Protein AF-0000000065777940 (afdb_homodimer)

Organism: Hahella chejuensis (strain KCTC 2396) (NCBI:txid349521)

pLDDT: mean 93.87, std 6.89, range [28.11, 98.94]

Foldseek 3Di:
DPQFAKFKFWDDEPVQFWIKIWIWGDPDLAIDTQWIDTDGDDPVLSVLLQCLLVDPDDDPVSQVVSLLVNQVRVLVRVVVGCVVSVHDLVSHAEYQYAAQWSDFALPDPDGDTDGRYDQQVSCVSSVHKYWYQFQVQLSVLVFRSDDLLLLVVCSRPCVVFVFAKEWEAAQWIKMWTHHPVVNDIAIATLGGGQNLQQQLCCVPVVDRHCQLCPLLVPAAADVQLLVLLCPPVQNVDDPHYYDDCVQDHPVNSVVSCVVDPHDDSSNSSNNVLLNNLVSVLVNDDLPRHAEYEYAYPNLRNNSSQVSNCVSRDNHHYHHCVVSVDHRHCSNRVLSSVLVVCLVVQHFRHDCSHGVRPDTGNGTDIRHD/DPQFAKFKFWDDEPLQFWIKMWIWGDPDLAIDTQWIDTDGDDPVLSVLLQCLLVDPDDDPVSQVVSLLVNQVSVLVRVVVGCVVSVHDLVSHAEYQYAAQWSDFALPDPDGDTDHRYDQQVSCVSSVHKYWYQFQVQLSVLVFRSDDLLLLVVCSRPCVVFVFAKEWEAAQWIKMWTHHPVVNDIAIATLGGGQNLQQQLCCVPPVDRHCQLCVLLVVAAADVQLLVLLCPPVQNVDDPHYYDDCVQDHDVNSVVSCVVDPHDDSSNSSNNVLLSNLVSVLVNDDLPRHAEYEYAYPNLRNNSSQVSNCVSRDNHHYHHCVVSVDHRHCSNRVLSSVLVVCLVVQHFRHDCSHGVRPDTGNGTDIRHD

Secondary structure (DSSP, 8-state):
-----EEEEEE--TT--EEEEEEEE-SSSSPEEEEEEEEEPPHHHHHHHHHHHH-SSB-HHHHHHHHHHHHHHHHHHHHHHHHHHT--GGGEEEEEE--EEEEEETTSSS-EEEEE--HHHHHHHH-S-EEE-HHHHHHHTTS-----HHHHHHHHHTTT-SEEEEEEESSEEEEEEEETTTTEEEEEEEEESSHHHHHHHHHHHS-SS-GGGHHHHTS---HHHHHHHTT-GGGGPPSS----TTTSSHHHHHHHHTTS----HHHHHHHHHHHHHHHHHHHS--SS--EEEEESGGGG-HHHHHHHHHHSTTSEEEEGGGGTS-TTSHHHHHHHHHHHHHHTT-----HHHH--SS----SEEE--/-----EEEEEE--TT--EEEEEEEE-SSSSPEEEEEEEEEPPHHHHHHHHHHHH-SSB-HHHHHHHHHHHHHHHHHHHHHHHHHHT--GGGEEEEEE--EEEEEETTSSS-EEEEE--HHHHHHHH-S-EEE-HHHHHHHTTS-----HHHHHHHHHTTT-SEEEEEEESSEEEEEEEETTTTEEEEEEEEESSHHHHHHHHHHHS-SS-GGGHHHHTS---HHHHHHHTT-GGGGPPSS----TTTSSHHHHHHHHTTS----HHHHHHHHHHHHHHHHHHHS--SS--EEEEESGGGG-HHHHHHHHHHSTTSEEEEGGGGTS-TTSHHHHHHHHHHHHHHTT-----HHHH--SS----SEEE--

Sequence (736 aa):
MKDREIFAGLMSGTSLDGVDTALASFQGELPETIATSFTPFPSDLKYKLHHLAVADSWRPDELFAAESQLTLLYAEAINDLLQSADIDRSRIHAIGCHGQTIRHRPAINWPYTCQLGNPSLLAEKTGITVIADFRRRDIAAGGEGAPLAPAFHMHVLQHRFPNCAVVNIGGIANITQWSEKANAVVGFDCGPGNILMDAWCSQAFQQNCDHGGQIARTGSINHALLQEMKKEPFFSLSAPKSTGRELFNHDWLQANLQKTASVDDRDILATLTELTAQTICEALNTNTLTHLFVCGGGAHNLFLMERLSRHLPGILVKGTDSAGIDPDFMEAMAFAWLAMRTLARLPGNIPAVTRAQGERILGAIYPAMKDREIFAGLMSGTSLDGVDTALASFQGELPETIATSFTPFPSDLKYKLHHLAVADSWRPDELFAAESQLTLLYAEAINDLLQSADIDRSRIHAIGCHGQTIRHRPAINWPYTCQLGNPSLLAEKTGITVIADFRRRDIAAGGEGAPLAPAFHMHVLQHRFPNCAVVNIGGIANITQWSEKANAVVGFDCGPGNILMDAWCSQAFQQNCDHGGQIARTGSINHALLQEMKKEPFFSLSAPKSTGRELFNHDWLQANLQKTASVDDRDILATLTELTAQTICEALNTNTLTHLFVCGGGAHNLFLMERLSRHLPGILVKGTDSAGIDPDFMEAMAFAWLAMRTLARLPGNIPAVTRAQGERILGAIYPA

Radius of gyration: 29.29 Å; Cα contacts (8 Å, |Δi|>4): 1637; chains: 2; bounding box: 62×90×56 Å

Structure (mmCIF, N/CA/C/O backbone):
data_AF-0000000065777940-model_v1
#
loop_
_entity.id
_entity.type
_entity.pdbx_description
1 polymer 'Anhydro-N-acetylmuramic acid kinase'
#
loop_
_atom_site.group_PDB
_atom_site.id
_atom_site.type_symbol
_atom_site.label_atom_id
_atom_site.label_alt_id
_atom_site.label_comp_id
_atom_site.label_asym_id
_atom_site.label_entity_id
_atom_site.label_seq_id
_atom_site.pdbx_PDB_ins_code
_atom_site.Cartn_x
_atom_site.Cartn_y
_atom_site.Cartn_z
_atom_site.occupancy
_atom_site.B_iso_or_equiv
_atom_site.auth_seq_id
_atom_site.auth_comp_id
_atom_site.auth_asym_id
_atom_site.auth_atom_id
_atom_site.pdbx_PDB_model_num
ATOM 1 N N . MET A 1 1 ? -30.703 6.91 21.891 1 28.11 1 MET A N 1
ATOM 2 C CA . MET A 1 1 ? -29.656 7.734 21.297 1 28.11 1 MET A CA 1
ATOM 3 C C . MET A 1 1 ? -28.984 7.008 20.141 1 28.11 1 MET A C 1
ATOM 5 O O . MET A 1 1 ? -28.531 5.871 20.297 1 28.11 1 MET A O 1
ATOM 9 N N . LYS A 1 2 ? -29.297 7.191 19 1 46.53 2 LYS A N 1
ATOM 10 C CA . LYS A 1 2 ? -28.828 6.539 17.781 1 46.53 2 LYS A CA 1
ATOM 11 C C . LYS A 1 2 ? -27.312 6.336 17.812 1 46.53 2 LYS A C 1
ATOM 13 O O . LYS A 1 2 ? -26.578 7.234 18.203 1 46.53 2 LYS A O 1
ATOM 18 N N . ASP A 1 3 ? -26.688 5.086 17.938 1 66.94 3 ASP A N 1
ATOM 19 C CA . ASP A 1 3 ? -25.328 4.586 18.156 1 66.94 3 ASP A CA 1
ATOM 20 C C . ASP A 1 3 ? -24.312 5.363 17.328 1 66.94 3 ASP A C 1
ATOM 22 O O . ASP A 1 3 ? -24.469 5.512 16.109 1 66.94 3 ASP A O 1
A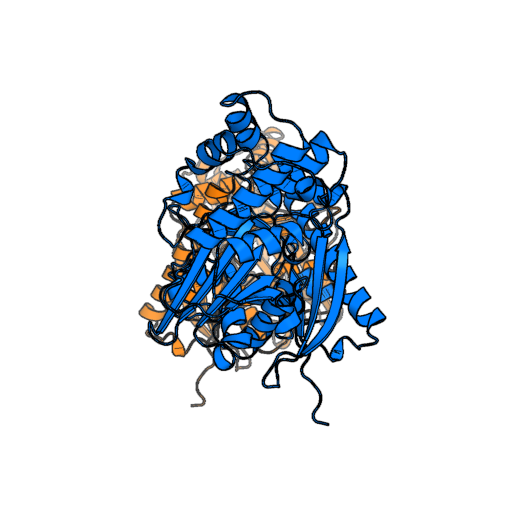TOM 26 N N . ARG A 1 4 ? -23.422 6.305 17.844 1 79.69 4 ARG A N 1
ATOM 27 C CA . ARG A 1 4 ? -22.406 7.207 17.312 1 79.69 4 ARG A CA 1
ATOM 28 C C . ARG A 1 4 ? -21.375 6.441 16.484 1 79.69 4 ARG A C 1
ATOM 30 O O . ARG A 1 4 ? -20.891 5.398 16.906 1 79.69 4 ARG A O 1
ATOM 37 N N . GLU A 1 5 ? -21.344 6.949 15.203 1 92.62 5 GLU A N 1
ATOM 38 C CA . GLU A 1 5 ? -20.25 6.418 14.398 1 92.62 5 GLU A CA 1
ATOM 39 C C . GLU A 1 5 ? -18.922 7.062 14.781 1 92.62 5 GLU A C 1
ATOM 41 O O . GLU A 1 5 ? -18.766 8.281 14.68 1 92.62 5 GLU A O 1
ATOM 46 N N . ILE A 1 6 ? -18 6.305 15.336 1 97.88 6 ILE A N 1
ATOM 47 C CA . ILE A 1 6 ? -16.703 6.828 15.789 1 97.88 6 ILE A CA 1
ATOM 48 C C . ILE A 1 6 ? -15.609 6.395 14.828 1 97.88 6 ILE A C 1
ATOM 50 O O . ILE A 1 6 ? -15.578 5.246 14.383 1 97.88 6 ILE A O 1
ATOM 54 N N . PHE A 1 7 ? -14.781 7.348 14.484 1 98.5 7 PHE A N 1
ATOM 55 C CA . PHE A 1 7 ? -13.594 7.105 13.664 1 98.5 7 PHE A CA 1
ATOM 56 C C . PHE A 1 7 ? -12.328 7.492 14.414 1 98.5 7 PHE A C 1
ATOM 58 O O . PHE A 1 7 ? -12.344 8.414 15.234 1 98.5 7 PHE A O 1
ATOM 65 N N . ALA A 1 8 ? -11.297 6.793 14.172 1 98.75 8 ALA A N 1
ATOM 66 C CA . ALA A 1 8 ? -9.992 7.137 14.719 1 98.75 8 ALA A CA 1
ATOM 67 C C . ALA A 1 8 ? -9.078 7.715 13.641 1 98.75 8 ALA A C 1
ATOM 69 O O . ALA A 1 8 ? -9.188 7.352 12.469 1 98.75 8 ALA A O 1
ATOM 70 N N . GLY A 1 9 ? -8.234 8.633 14.023 1 98.44 9 GLY A N 1
ATOM 71 C CA . GLY A 1 9 ? -7.227 9.195 13.141 1 98.44 9 GLY A CA 1
ATOM 72 C C . GLY A 1 9 ? -5.824 9.125 13.719 1 98.44 9 GLY A C 1
ATOM 73 O O . GLY A 1 9 ? -5.629 9.297 14.922 1 98.44 9 GLY A O 1
ATOM 74 N N . LEU A 1 10 ? -4.875 8.766 12.867 1 97.62 10 LEU A N 1
ATOM 75 C CA . LEU A 1 10 ? -3.459 8.703 13.203 1 97.62 10 LEU A CA 1
ATOM 76 C C . LEU A 1 10 ? -2.641 9.617 12.297 1 97.62 10 LEU A C 1
ATOM 78 O O . LEU A 1 10 ? -2.744 9.539 11.07 1 97.62 10 LEU A O 1
ATOM 82 N N . MET A 1 11 ? -1.792 10.43 12.945 1 93.56 11 MET A N 1
ATOM 83 C CA . MET A 1 11 ? -0.94 11.328 12.172 1 93.56 11 MET A CA 1
ATOM 84 C C . MET A 1 11 ? 0.443 11.453 12.805 1 93.56 11 MET A C 1
ATOM 86 O O . MET A 1 11 ? 0.561 11.656 14.016 1 93.56 11 MET A O 1
ATOM 90 N N . SER A 1 12 ? 1.396 11.156 12.047 1 89.88 12 SER A N 1
ATOM 91 C CA . SER A 1 12 ? 2.773 11.469 12.414 1 89.88 12 SER A CA 1
ATOM 92 C C . SER A 1 12 ? 3.436 12.367 11.375 1 89.88 12 SER A C 1
ATOM 94 O O . SER A 1 12 ? 3.572 11.977 10.211 1 89.88 12 SER A O 1
ATOM 96 N N . GLY A 1 13 ? 3.811 13.531 11.734 1 78.56 13 GLY A N 1
ATOM 97 C CA . GLY A 1 13 ? 4.277 14.547 10.805 1 78.56 13 GLY A CA 1
ATOM 98 C C . GLY A 1 13 ? 5.781 14.516 10.594 1 78.56 13 GLY A C 1
ATOM 99 O O . GLY A 1 13 ? 6.461 13.602 11.062 1 78.56 13 GLY A O 1
ATOM 100 N N . THR A 1 14 ? 6.234 15.508 9.891 1 68 14 THR A N 1
ATOM 101 C CA . THR A 1 14 ? 7.625 15.602 9.453 1 68 14 THR A CA 1
ATOM 102 C C . THR A 1 14 ? 8.539 15.984 10.617 1 68 14 THR A C 1
ATOM 104 O O . THR A 1 14 ? 9.758 15.812 10.539 1 68 14 THR A O 1
ATOM 107 N N . SER A 1 15 ? 7.938 16.469 11.672 1 69.62 15 SER A N 1
ATOM 108 C CA . SER A 1 15 ? 8.742 16.812 12.836 1 69.62 15 SER A CA 1
ATOM 109 C C . SER A 1 15 ? 9.281 15.57 13.531 1 69.62 15 SER A C 1
ATOM 111 O O . SER A 1 15 ? 10.234 15.641 14.305 1 69.62 15 SER A O 1
ATOM 113 N N . LEU A 1 16 ? 8.672 14.445 13.273 1 75.69 16 LEU A N 1
ATOM 114 C CA . LEU A 1 16 ? 9.07 13.148 13.812 1 75.69 16 LEU A CA 1
ATOM 115 C C . LEU A 1 16 ? 9.086 13.172 15.336 1 75.69 16 LEU A C 1
ATOM 117 O O . LEU A 1 16 ? 9.992 12.609 15.961 1 75.69 16 LEU A O 1
ATOM 121 N N . ASP A 1 17 ? 8.086 13.844 15.875 1 82 17 ASP A N 1
ATOM 122 C CA . ASP A 1 17 ? 8.008 13.922 17.328 1 82 17 ASP A CA 1
ATOM 123 C C . ASP A 1 17 ? 7.234 12.734 17.906 1 82 17 ASP A C 1
ATOM 125 O O . ASP A 1 17 ? 7.535 12.266 19.016 1 82 17 ASP A O 1
ATOM 129 N N . GLY A 1 18 ? 6.273 12.359 17.234 1 91.44 18 GLY A N 1
ATOM 130 C CA . GLY A 1 18 ? 5.406 11.305 17.734 1 91.44 18 GLY A CA 1
ATOM 131 C C . GLY A 1 18 ? 4.137 11.148 16.922 1 91.44 18 GLY A C 1
ATOM 132 O O . GLY A 1 18 ? 4.086 11.539 15.75 1 91.44 18 GLY A O 1
ATOM 133 N N . VAL A 1 19 ? 3.227 10.43 17.516 1 95.44 19 VAL A N 1
ATOM 134 C CA . VAL A 1 19 ? 1.972 10.094 16.844 1 95.44 19 VAL A CA 1
ATOM 135 C C . VAL A 1 19 ? 0.811 10.797 17.547 1 95.44 19 VAL A C 1
ATOM 137 O O . VAL A 1 19 ? 0.638 10.656 18.766 1 95.44 19 VAL A O 1
ATOM 140 N N . ASP A 1 20 ? 0.095 11.594 16.812 1 94.88 20 ASP A N 1
ATOM 141 C CA . ASP A 1 20 ? -1.174 12.141 17.281 1 94.88 20 ASP A CA 1
ATOM 142 C C . ASP A 1 20 ? -2.33 11.195 16.953 1 94.88 20 ASP A C 1
ATOM 144 O O . ASP A 1 20 ? -2.453 10.711 15.836 1 94.88 20 ASP A O 1
ATOM 148 N N . THR A 1 21 ? -3.105 10.938 17.938 1 97.69 21 THR A N 1
ATOM 149 C CA . THR A 1 21 ? -4.27 10.07 17.766 1 97.69 21 THR A CA 1
ATOM 150 C C . THR A 1 21 ? -5.535 10.766 18.25 1 97.69 21 THR A C 1
ATOM 152 O O . THR A 1 21 ? -5.523 11.445 19.281 1 97.69 21 THR A O 1
ATOM 155 N N . ALA A 1 22 ? -6.633 10.594 17.5 1 97.56 22 ALA A N 1
ATOM 156 C CA . ALA A 1 22 ? -7.914 11.188 17.875 1 97.56 22 ALA A CA 1
ATOM 157 C C . ALA A 1 22 ? -9.07 10.234 17.578 1 97.56 22 ALA A C 1
ATOM 159 O O . ALA A 1 22 ? -9.039 9.5 16.578 1 97.56 22 ALA A O 1
ATOM 160 N N . LEU A 1 23 ? -10.016 10.164 18.438 1 97.88 23 LEU A N 1
ATOM 161 C CA . LEU A 1 23 ? -11.336 9.594 18.203 1 97.88 23 LEU A CA 1
ATOM 162 C C . LEU A 1 23 ? -12.367 10.688 17.953 1 97.88 23 LEU A C 1
ATOM 164 O O . LEU A 1 23 ? -12.461 11.648 18.719 1 97.88 23 LEU A O 1
ATOM 168 N N . ALA A 1 24 ? -13.117 10.539 16.875 1 96.06 24 ALA A N 1
ATOM 169 C CA . ALA A 1 24 ? -14.047 11.617 16.516 1 96.06 24 ALA A CA 1
ATOM 170 C C . ALA A 1 24 ? -15.32 11.055 15.898 1 96.06 24 ALA A C 1
ATOM 172 O O . ALA A 1 24 ? -15.336 9.93 15.398 1 96.06 24 ALA A O 1
ATOM 173 N N . SER A 1 25 ? -16.359 11.781 15.992 1 95.62 25 SER A N 1
ATOM 174 C CA . SER A 1 25 ? -17.625 11.547 15.289 1 95.62 25 SER A CA 1
ATOM 175 C C . SER A 1 25 ? -17.969 12.711 14.367 1 95.62 25 SER A C 1
ATOM 177 O O . SER A 1 25 ? -17.734 13.867 14.711 1 95.62 25 SER A O 1
ATOM 179 N N . PHE A 1 26 ? -18.562 12.398 13.219 1 92.62 26 PHE A N 1
ATOM 180 C CA . PHE A 1 26 ? -18.828 13.43 12.219 1 92.62 26 PHE A CA 1
ATOM 181 C C . PHE A 1 26 ? -20.312 13.492 11.883 1 92.62 26 PHE A C 1
ATOM 183 O O . PHE A 1 26 ? -20.688 13.953 10.805 1 92.62 26 PHE A O 1
ATOM 190 N N . GLN A 1 27 ? -21.125 13.039 12.602 1 89 27 GLN A N 1
ATOM 191 C CA . GLN A 1 27 ? -22.578 12.984 12.375 1 89 27 GLN A CA 1
ATOM 192 C C . GLN A 1 27 ? -23.219 14.336 12.633 1 89 27 GLN A C 1
ATOM 194 O O . GLN A 1 27 ? -24.25 14.656 12.039 1 89 27 GLN A O 1
ATOM 199 N N . GLY A 1 28 ? -22.734 15.227 13.375 1 80.88 28 GLY A N 1
ATOM 200 C CA . GLY A 1 28 ? -23.312 16.531 13.672 1 80.88 28 GLY A CA 1
ATOM 201 C C . GLY A 1 28 ? -22.797 17.641 12.773 1 80.88 28 GLY A C 1
ATOM 202 O O . GLY A 1 28 ? -22.094 17.375 11.789 1 80.88 28 GLY A O 1
ATOM 203 N N . GLU A 1 29 ? -23.281 18.828 12.969 1 77.62 29 GLU A N 1
ATOM 204 C CA . GLU A 1 29 ? -22.844 20 12.219 1 77.62 29 GLU A CA 1
ATOM 205 C C . GLU A 1 29 ? -21.344 20.203 12.359 1 77.62 29 GLU A C 1
ATOM 207 O O . GLU A 1 29 ? -20.672 20.562 11.383 1 77.62 29 GLU A O 1
ATOM 212 N N . LEU A 1 30 ? -20.875 19.938 13.625 1 82.38 30 LEU A N 1
ATOM 213 C CA . LEU A 1 30 ? -19.453 20.016 13.906 1 82.38 30 LEU A CA 1
ATOM 214 C C . LEU A 1 30 ? -18.906 18.656 14.352 1 82.38 30 LEU A C 1
ATOM 216 O O . LEU A 1 30 ? -19.609 17.891 15.016 1 82.38 30 LEU A O 1
ATOM 220 N N . PRO A 1 31 ? -17.672 18.422 13.961 1 89.44 31 PRO A N 1
ATOM 221 C CA . PRO A 1 31 ? -17.062 17.203 14.461 1 89.44 31 PRO A CA 1
ATOM 222 C C . PRO A 1 31 ? -16.938 17.188 15.984 1 89.44 31 PRO A C 1
ATOM 224 O O . PRO A 1 31 ? -16.672 18.219 16.594 1 89.44 31 PRO A O 1
ATOM 227 N N . GLU A 1 32 ? -17.203 16.078 16.5 1 90.56 32 GLU A N 1
ATOM 228 C CA . GLU A 1 32 ? -17.016 15.883 17.922 1 90.56 32 GLU A CA 1
ATOM 229 C C . GLU A 1 32 ? -15.711 15.141 18.219 1 90.56 32 GLU A C 1
ATOM 231 O O . GLU A 1 32 ? -15.5 14.031 17.719 1 90.56 32 GLU A O 1
ATOM 236 N N . THR A 1 33 ? -14.844 15.789 18.969 1 93.31 33 THR A N 1
ATOM 237 C CA . THR A 1 33 ? -13.648 15.109 19.469 1 93.31 33 THR A CA 1
ATOM 238 C C . THR A 1 33 ? -13.961 14.312 20.734 1 93.31 33 THR A C 1
ATOM 240 O O . THR A 1 33 ? -14.32 14.891 21.766 1 93.31 33 THR A O 1
ATOM 243 N N . ILE A 1 34 ? -13.789 13.102 20.703 1 95.38 34 ILE A N 1
ATOM 244 C CA . ILE A 1 34 ? -14.18 12.219 21.797 1 95.38 34 ILE A CA 1
ATOM 245 C C . ILE A 1 34 ? -12.992 11.977 22.719 1 95.38 34 ILE A C 1
ATOM 247 O O . ILE A 1 34 ? -13.133 12.008 23.938 1 95.38 34 ILE A O 1
ATOM 251 N N . ALA A 1 35 ? -11.852 11.742 22.125 1 97.06 35 ALA A N 1
ATOM 252 C CA . ALA A 1 35 ? -10.617 11.516 22.875 1 97.06 35 ALA A CA 1
ATOM 253 C C . ALA A 1 35 ? -9.391 11.781 22 1 97.06 35 ALA A C 1
ATOM 255 O O . ALA A 1 35 ? -9.461 11.664 20.781 1 97.06 35 ALA A O 1
ATOM 256 N N . THR A 1 36 ? -8.328 12.188 22.625 1 96.62 36 THR A N 1
ATOM 257 C CA . THR A 1 36 ? -7.066 12.438 21.938 1 96.62 36 THR A CA 1
ATOM 258 C C . THR A 1 36 ? -5.891 11.938 22.766 1 96.62 36 THR A C 1
ATOM 260 O O . THR A 1 36 ? -6.02 11.734 23.969 1 96.62 36 THR A O 1
ATOM 263 N N . SER A 1 37 ? -4.816 11.656 22.094 1 96.56 37 SER A N 1
ATOM 264 C CA . SER A 1 37 ? -3.592 11.25 22.781 1 96.56 37 SER A CA 1
ATOM 265 C C . SER A 1 37 ? -2.365 11.508 21.906 1 96.56 37 SER A C 1
ATOM 267 O O . SER A 1 37 ? -2.48 11.641 20.688 1 96.56 37 SER A O 1
ATOM 269 N N . PHE A 1 38 ? -1.274 11.711 22.578 1 94.69 38 PHE A N 1
ATOM 270 C CA . PHE A 1 38 ? 0.026 11.836 21.922 1 94.69 38 PHE A CA 1
ATOM 271 C C . PHE A 1 38 ? 0.983 10.766 22.422 1 94.69 38 PHE A C 1
ATOM 273 O O . PHE A 1 38 ? 1.096 10.531 23.625 1 94.69 38 PHE A O 1
ATOM 280 N N . THR A 1 39 ? 1.602 10.07 21.516 1 96.12 39 THR A N 1
ATOM 281 C CA . THR A 1 39 ? 2.609 9.062 21.828 1 96.12 39 THR A CA 1
ATOM 282 C C . THR A 1 39 ? 3.953 9.43 21.203 1 96.12 39 THR A C 1
ATOM 284 O O . THR A 1 39 ? 4.102 9.422 19.984 1 96.12 39 THR A O 1
ATOM 287 N N . PRO A 1 40 ? 4.977 9.695 22.016 1 94.62 40 PRO A N 1
ATOM 288 C CA . PRO A 1 40 ? 6.277 10.078 21.453 1 94.62 40 PRO A CA 1
ATOM 289 C C . PRO A 1 40 ? 6.969 8.93 20.719 1 94.62 40 PRO A C 1
ATOM 291 O O . PRO A 1 40 ? 6.836 7.77 21.125 1 94.62 40 PRO A O 1
ATOM 294 N N . PHE A 1 41 ? 7.707 9.281 19.719 1 94.75 41 PHE A N 1
ATOM 295 C CA . PHE A 1 41 ? 8.555 8.289 19.062 1 94.75 41 PHE A CA 1
ATOM 296 C C . PHE A 1 41 ? 9.703 7.871 19.969 1 94.75 41 PHE A C 1
ATOM 298 O O . PHE A 1 41 ? 10.367 8.719 20.562 1 94.75 41 PHE A O 1
ATOM 305 N N . PRO A 1 42 ? 9.945 6.574 20.094 1 96.12 42 PRO A N 1
ATOM 306 C CA . PRO A 1 42 ? 11.242 6.188 20.656 1 96.12 42 PRO A CA 1
ATOM 307 C C . PRO A 1 42 ? 12.422 6.719 19.844 1 96.12 42 PRO A C 1
ATOM 309 O O . PRO A 1 42 ? 12.336 6.82 18.625 1 96.12 42 PRO A O 1
ATOM 312 N N . SER A 1 43 ? 13.531 6.984 20.5 1 94.31 43 SER A N 1
ATOM 313 C CA . SER A 1 43 ? 14.688 7.625 19.875 1 94.31 43 SER A CA 1
ATOM 314 C C . SER A 1 43 ? 15.219 6.805 18.703 1 94.31 43 SER A C 1
ATOM 316 O O . SER A 1 43 ? 15.609 7.359 17.672 1 94.31 43 SER A O 1
ATOM 318 N N . ASP A 1 44 ? 15.227 5.566 18.891 1 96.25 44 ASP A N 1
ATOM 319 C CA . ASP A 1 44 ? 15.75 4.688 17.844 1 96.25 44 ASP A CA 1
ATOM 320 C C . ASP A 1 44 ? 14.883 4.754 16.594 1 96.25 44 ASP A C 1
ATOM 322 O O . ASP A 1 44 ? 15.398 4.816 15.477 1 96.25 44 ASP A O 1
ATOM 326 N N . LEU A 1 45 ? 13.609 4.715 16.781 1 96.56 45 LEU A N 1
ATOM 327 C CA . LEU A 1 45 ? 12.695 4.801 15.641 1 96.56 45 LEU A CA 1
ATOM 328 C C . LEU A 1 45 ? 12.797 6.16 14.961 1 96.56 45 LEU A C 1
ATOM 330 O O . LEU A 1 45 ? 12.797 6.242 13.734 1 96.56 45 LEU A O 1
ATOM 334 N N . LYS A 1 46 ? 12.852 7.207 15.758 1 93.31 46 LYS A N 1
ATOM 335 C CA . LYS A 1 46 ? 13.023 8.555 15.219 1 93.31 46 LYS A CA 1
ATOM 336 C C . LYS A 1 46 ? 14.258 8.633 14.32 1 93.31 46 LYS A C 1
ATOM 338 O O . LYS A 1 46 ? 14.195 9.203 13.227 1 93.31 46 LYS A O 1
ATOM 343 N N . TYR A 1 47 ? 15.305 8.07 14.758 1 93.5 47 TYR A N 1
ATOM 344 C CA . TYR A 1 47 ? 16.547 8.07 14 1 93.5 47 TYR A CA 1
ATOM 345 C C . TYR A 1 47 ? 16.391 7.324 12.68 1 93.5 47 TYR A C 1
ATOM 347 O O . TYR A 1 47 ? 16.812 7.805 11.633 1 93.5 47 TYR A O 1
ATOM 355 N N . LYS A 1 48 ? 15.82 6.16 12.742 1 95.88 48 LYS A N 1
ATOM 356 C CA . LYS A 1 48 ? 15.617 5.34 11.547 1 95.88 48 LYS A CA 1
ATOM 357 C C . LYS A 1 48 ? 14.766 6.074 10.516 1 95.88 48 LYS A C 1
ATOM 359 O O . LYS A 1 48 ? 15.094 6.09 9.328 1 95.88 48 LYS A O 1
ATOM 364 N N . LEU A 1 49 ? 13.695 6.633 10.977 1 94.56 49 LEU A N 1
ATOM 365 C CA . LEU A 1 49 ? 12.773 7.328 10.086 1 94.56 49 LEU A CA 1
ATOM 366 C C . LEU A 1 49 ? 13.445 8.547 9.461 1 94.56 49 LEU A C 1
ATOM 368 O O . LEU A 1 49 ? 13.25 8.828 8.273 1 94.56 49 LEU A O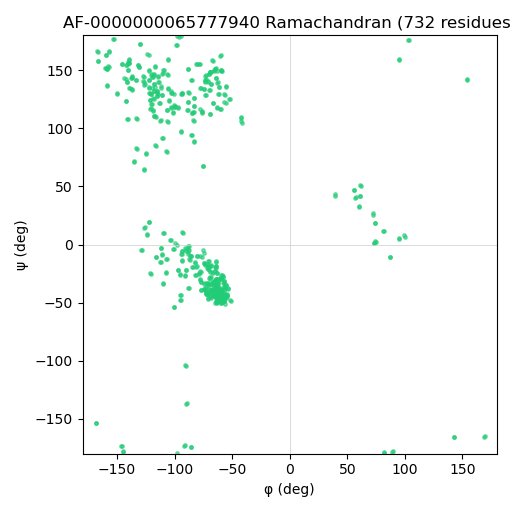 1
ATOM 372 N N . HIS A 1 50 ? 14.18 9.281 10.25 1 89.19 50 HIS A N 1
ATOM 373 C CA . HIS A 1 50 ? 14.93 10.43 9.734 1 89.19 50 HIS A CA 1
ATOM 374 C C . HIS A 1 50 ? 15.914 9.992 8.648 1 89.19 50 HIS A C 1
ATOM 376 O O . HIS A 1 50 ? 16.016 10.641 7.605 1 89.19 50 HIS A O 1
ATOM 382 N N . HIS A 1 51 ? 16.609 8.961 8.938 1 92.75 51 HIS A N 1
ATOM 383 C CA . HIS A 1 51 ? 17.594 8.445 7.988 1 92.75 51 HIS A CA 1
ATOM 384 C C . HIS A 1 51 ? 16.922 8.055 6.672 1 92.75 51 HIS A C 1
ATOM 386 O O . H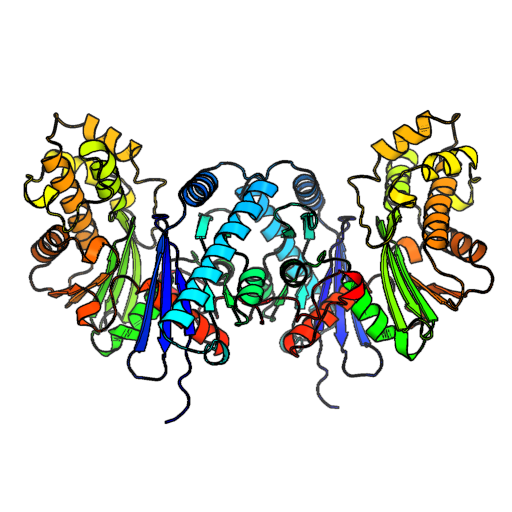IS A 1 51 ? 17.438 8.383 5.594 1 92.75 51 HIS A O 1
ATOM 392 N N . LEU A 1 52 ? 15.844 7.379 6.75 1 93.88 52 LEU A N 1
ATOM 393 C CA . LEU A 1 52 ? 15.125 6.938 5.555 1 93.88 52 LEU A CA 1
ATOM 394 C C . LEU A 1 52 ? 14.641 8.133 4.742 1 93.88 52 LEU A C 1
ATOM 396 O O . LEU A 1 52 ? 14.633 8.086 3.508 1 93.88 52 LEU A O 1
ATOM 400 N N . ALA A 1 53 ? 14.258 9.195 5.371 1 88.69 53 ALA A N 1
ATOM 401 C CA . ALA A 1 53 ? 13.703 10.367 4.711 1 88.69 53 ALA A CA 1
ATOM 402 C C . ALA A 1 53 ? 14.758 11.094 3.885 1 88.69 53 ALA A C 1
ATOM 404 O O . ALA A 1 53 ? 14.445 11.719 2.871 1 88.69 53 ALA A O 1
ATOM 405 N N . VAL A 1 54 ? 16.031 10.977 4.281 1 85.62 54 VAL A N 1
ATOM 406 C CA . VAL A 1 54 ? 17.047 11.781 3.625 1 85.62 54 VAL A CA 1
ATOM 407 C C . VAL A 1 54 ? 17.969 10.883 2.789 1 85.62 54 VAL A C 1
ATOM 409 O O . VAL A 1 54 ? 18.766 11.375 1.984 1 85.62 54 VAL A O 1
ATOM 412 N N . ALA A 1 55 ? 17.844 9.562 2.91 1 91.38 55 ALA A N 1
ATOM 413 C CA . ALA A 1 55 ? 18.75 8.617 2.262 1 91.38 55 ALA A CA 1
ATOM 414 C C . ALA A 1 55 ? 18.531 8.609 0.75 1 91.38 55 ALA A C 1
ATOM 416 O O . ALA A 1 55 ? 17.406 8.75 0.272 1 91.38 55 ALA A O 1
ATOM 417 N N . ASP A 1 56 ? 19.625 8.383 0.03 1 93.19 56 ASP A N 1
ATOM 418 C CA . ASP A 1 56 ? 19.547 8.273 -1.424 1 93.19 56 ASP A CA 1
ATOM 419 C C . ASP A 1 56 ? 19.047 6.895 -1.844 1 93.19 56 ASP A C 1
ATOM 421 O O . ASP A 1 56 ? 18.562 6.719 -2.967 1 93.19 56 ASP A O 1
ATOM 425 N N . SER A 1 57 ? 19.266 5.957 -0.958 1 96.88 57 SER A N 1
ATOM 426 C CA . SER A 1 57 ? 18.828 4.586 -1.218 1 96.88 57 SER A CA 1
ATOM 427 C C . SER A 1 57 ? 18.312 3.92 0.053 1 96.88 57 SER A C 1
ATOM 429 O O . SER A 1 57 ? 18.672 4.328 1.161 1 96.88 57 SER A O 1
ATOM 431 N N . TRP A 1 58 ? 17.5 2.996 -0.11 1 97.75 58 TRP A N 1
ATOM 432 C CA . TRP A 1 58 ? 16.906 2.252 0.999 1 97.75 58 TRP A CA 1
ATOM 433 C C . TRP A 1 58 ? 17.344 0.792 0.969 1 97.75 58 TRP A C 1
ATOM 435 O O . TRP A 1 58 ? 17.297 0.144 -0.079 1 97.75 58 TRP A O 1
ATOM 445 N N . ARG A 1 59 ? 17.781 0.251 2.064 1 97.38 59 ARG A N 1
ATOM 446 C CA . ARG A 1 59 ? 17.891 -1.196 2.211 1 97.38 59 ARG A CA 1
ATOM 447 C C . ARG A 1 59 ? 16.562 -1.814 2.6 1 97.38 59 ARG A C 1
ATOM 449 O O . ARG A 1 59 ? 15.969 -1.448 3.621 1 97.38 59 ARG A O 1
ATOM 456 N N . PRO A 1 60 ? 16.109 -2.781 1.859 1 96.81 60 PRO A N 1
ATOM 457 C CA . PRO A 1 60 ? 14.75 -3.287 2.07 1 96.81 60 PRO A CA 1
ATOM 458 C C . PRO A 1 60 ? 14.523 -3.787 3.494 1 96.81 60 PRO A C 1
ATOM 460 O O . PRO A 1 60 ? 13.508 -3.451 4.113 1 96.81 60 PRO A O 1
ATOM 463 N N . ASP A 1 61 ? 15.422 -4.551 4.062 1 96.5 61 ASP A N 1
ATOM 464 C CA . ASP A 1 61 ? 15.25 -5.102 5.402 1 96.5 61 ASP A CA 1
ATOM 465 C C . ASP A 1 61 ? 15.109 -3.992 6.441 1 96.5 61 ASP A C 1
ATOM 467 O O . ASP A 1 61 ? 14.32 -4.109 7.379 1 96.5 61 ASP A O 1
ATOM 471 N N . GLU A 1 62 ? 15.875 -2.932 6.293 1 97.31 62 GLU A N 1
ATOM 472 C CA . GLU A 1 62 ? 15.82 -1.802 7.215 1 97.31 62 GLU A CA 1
ATOM 473 C C . GLU A 1 62 ? 14.531 -1 7.023 1 97.31 62 GLU A C 1
ATOM 475 O O . GLU A 1 62 ? 13.906 -0.571 7.996 1 97.31 62 GLU A O 1
ATOM 480 N N . LEU A 1 63 ? 14.219 -0.814 5.762 1 98 63 LEU A N 1
ATOM 481 C CA . LEU A 1 63 ? 13.008 -0.075 5.41 1 98 63 LEU A CA 1
ATOM 482 C C . LEU A 1 63 ? 11.773 -0.718 6.035 1 98 63 LEU A C 1
ATOM 484 O O . LEU A 1 63 ? 11 -0.047 6.719 1 98 63 LEU A O 1
ATOM 488 N N . PHE A 1 64 ? 11.656 -1.969 5.883 1 98.12 64 PHE A N 1
ATOM 489 C CA . PHE A 1 64 ? 10.438 -2.641 6.312 1 98.12 64 PHE A CA 1
ATOM 490 C C . PHE A 1 64 ? 10.477 -2.93 7.809 1 98.12 64 PHE A C 1
ATOM 492 O O . PHE A 1 64 ? 9.438 -3.027 8.453 1 98.12 64 PHE A O 1
ATOM 499 N N . ALA A 1 65 ? 11.664 -3.074 8.406 1 98.12 65 ALA A N 1
ATOM 500 C CA . ALA A 1 65 ? 11.758 -3.121 9.867 1 98.12 65 ALA A CA 1
ATOM 501 C C . ALA A 1 65 ? 11.234 -1.835 10.492 1 98.12 65 ALA A C 1
ATOM 503 O O . ALA A 1 65 ? 10.461 -1.876 11.453 1 98.12 65 ALA A O 1
ATOM 504 N N . ALA A 1 66 ? 11.664 -0.712 9.938 1 98.19 66 ALA A N 1
ATOM 505 C CA . ALA A 1 66 ? 11.188 0.578 10.43 1 98.19 66 ALA A CA 1
ATOM 506 C C . ALA A 1 66 ? 9.672 0.699 10.25 1 98.19 66 ALA A C 1
ATOM 508 O O . ALA A 1 66 ? 8.984 1.215 11.133 1 98.19 66 ALA A O 1
ATOM 509 N N . GLU A 1 67 ? 9.195 0.237 9.133 1 98.38 67 GLU A N 1
ATOM 510 C CA . GLU A 1 67 ? 7.762 0.259 8.867 1 98.38 67 GLU A CA 1
ATOM 511 C C . GLU A 1 67 ? 6.996 -0.519 9.93 1 98.38 67 GLU A C 1
ATOM 513 O O . GLU A 1 67 ? 5.984 -0.04 10.445 1 98.38 67 GLU A O 1
ATOM 518 N N . SER A 1 68 ? 7.43 -1.704 10.195 1 98.38 68 SER A N 1
ATOM 519 C CA . SER A 1 68 ? 6.773 -2.564 11.18 1 98.38 68 SER A CA 1
ATOM 520 C C . SER A 1 68 ? 6.809 -1.942 12.57 1 98.38 68 SER A C 1
ATOM 522 O O . SER A 1 68 ? 5.801 -1.952 13.281 1 98.38 68 SER A O 1
ATOM 524 N N . GLN A 1 69 ? 7.961 -1.446 12.938 1 98.31 69 GLN A N 1
ATOM 525 C CA . GLN A 1 69 ? 8.102 -0.809 14.242 1 98.31 69 GLN A CA 1
ATOM 526 C C . GLN A 1 69 ? 7.16 0.384 14.375 1 98.31 69 GLN A C 1
ATOM 528 O O . GLN A 1 69 ? 6.504 0.55 15.406 1 98.31 69 GLN A O 1
ATOM 533 N N . LEU A 1 70 ? 7.121 1.181 13.367 1 98.38 70 LEU A N 1
ATOM 534 C CA . LEU A 1 70 ? 6.223 2.328 13.344 1 98.38 70 LEU A CA 1
ATOM 535 C C . LEU A 1 70 ? 4.77 1.884 13.469 1 98.38 70 LEU A C 1
ATOM 537 O O . LEU A 1 70 ? 4.004 2.461 14.25 1 98.38 70 LEU A O 1
ATOM 541 N N . THR A 1 71 ? 4.418 0.868 12.719 1 98.75 71 THR A N 1
ATOM 542 C CA . THR A 1 71 ? 3.039 0.389 12.695 1 98.75 71 THR A CA 1
ATOM 543 C C . THR A 1 71 ? 2.631 -0.164 14.055 1 98.75 71 THR A C 1
ATOM 545 O O . THR A 1 71 ? 1.499 0.038 14.5 1 98.75 71 THR A O 1
ATOM 548 N N . LEU A 1 72 ? 3.52 -0.88 14.672 1 98.69 72 LEU A N 1
ATOM 549 C CA . LEU A 1 72 ? 3.232 -1.398 16 1 98.69 72 LEU A CA 1
ATOM 550 C C . LEU A 1 72 ? 3.023 -0.26 17 1 98.69 72 LEU A C 1
ATOM 552 O O . LEU A 1 72 ? 2.184 -0.361 17.891 1 98.69 72 LEU A O 1
ATOM 556 N N . LEU A 1 73 ? 3.795 0.815 16.859 1 98.62 73 LEU A N 1
ATOM 557 C CA . LEU A 1 73 ? 3.592 1.995 17.688 1 98.62 73 LEU A CA 1
ATOM 558 C C . LEU A 1 73 ? 2.221 2.609 17.438 1 98.62 73 LEU A C 1
ATOM 560 O O . LEU A 1 73 ? 1.548 3.049 18.375 1 98.62 73 LEU A O 1
ATOM 564 N N . TYR A 1 74 ? 1.795 2.693 16.156 1 98.69 74 TYR A N 1
ATOM 565 C CA . TYR A 1 74 ? 0.458 3.164 15.82 1 98.69 74 TYR A CA 1
ATOM 566 C C . TYR A 1 74 ? -0.609 2.326 16.516 1 98.69 74 TYR A C 1
ATOM 568 O O . TYR A 1 74 ? -1.563 2.867 17.078 1 98.69 74 TYR A O 1
ATOM 576 N N . ALA A 1 75 ? -0.438 1.025 16.469 1 98.81 75 ALA A N 1
ATOM 577 C CA . ALA A 1 75 ? -1.398 0.113 17.078 1 98.81 75 ALA A CA 1
ATOM 578 C C . ALA A 1 75 ? -1.474 0.334 18.594 1 98.81 75 ALA A C 1
ATOM 580 O O . ALA A 1 75 ? -2.564 0.372 19.156 1 98.81 75 ALA A O 1
ATOM 581 N N . GLU A 1 76 ? -0.329 0.458 19.188 1 98.62 76 GLU A N 1
ATOM 582 C CA . GLU A 1 76 ? -0.269 0.733 20.625 1 98.62 76 GLU A CA 1
ATOM 583 C C . GLU A 1 76 ? -0.988 2.035 20.953 1 98.62 76 GLU A C 1
ATOM 585 O O . GLU A 1 76 ? -1.744 2.096 21.938 1 98.62 76 GLU A O 1
ATOM 590 N N . ALA A 1 77 ? -0.743 3.047 20.172 1 98.44 77 ALA A N 1
ATOM 591 C CA . ALA A 1 77 ? -1.359 4.352 20.406 1 98.44 77 ALA A CA 1
ATOM 592 C C . ALA A 1 77 ? -2.881 4.254 20.359 1 98.44 77 ALA A C 1
ATOM 594 O O . ALA A 1 77 ? -3.572 4.809 21.219 1 98.44 77 ALA A O 1
ATOM 595 N N . ILE A 1 78 ? -3.434 3.549 19.359 1 98.69 78 ILE A N 1
ATOM 596 C CA . ILE A 1 78 ? -4.871 3.371 19.203 1 98.69 78 ILE A CA 1
ATOM 597 C C . ILE A 1 78 ? -5.422 2.574 20.391 1 98.69 78 ILE A C 1
ATOM 599 O O . ILE A 1 78 ? -6.406 2.979 21.016 1 98.69 78 ILE A O 1
ATOM 603 N N . ASN A 1 79 ? -4.785 1.464 20.688 1 98.75 79 ASN A N 1
ATOM 604 C CA . ASN A 1 79 ? -5.266 0.596 21.766 1 98.75 79 ASN A CA 1
ATOM 605 C C . ASN A 1 79 ? -5.238 1.306 23.109 1 98.75 79 ASN A C 1
ATOM 607 O O . ASN A 1 79 ? -6.18 1.183 23.906 1 98.75 79 ASN A O 1
ATOM 611 N N . ASP A 1 80 ? -4.156 2.008 23.359 1 98.44 80 ASP A N 1
ATOM 612 C CA . ASP A 1 80 ? -4.047 2.764 24.609 1 98.44 80 ASP A CA 1
ATOM 613 C C . ASP A 1 80 ? -5.145 3.822 24.703 1 98.44 80 ASP A C 1
ATOM 615 O O . ASP A 1 80 ? -5.719 4.035 25.781 1 98.44 80 ASP A O 1
ATOM 619 N N . LEU A 1 81 ? -5.395 4.52 23.594 1 98.38 81 LEU A N 1
ATOM 620 C CA . LEU A 1 81 ? -6.426 5.547 23.562 1 98.38 81 LEU A CA 1
ATOM 621 C C . LEU A 1 81 ? -7.801 4.945 23.844 1 98.38 81 LEU A C 1
ATOM 623 O O . LEU A 1 81 ? -8.586 5.504 24.609 1 98.38 81 LEU A O 1
ATOM 627 N N . LEU A 1 82 ? -8.094 3.873 23.203 1 98.5 82 LEU A N 1
ATOM 628 C CA . LEU A 1 82 ? -9.367 3.197 23.406 1 98.5 82 LEU A CA 1
ATOM 629 C C . LEU A 1 82 ? -9.523 2.775 24.875 1 98.5 82 LEU A C 1
ATOM 631 O O . LEU A 1 82 ? -10.594 2.947 25.453 1 98.5 82 LEU A O 1
ATOM 635 N N . GLN A 1 83 ? -8.469 2.246 25.422 1 98.25 83 GLN A N 1
ATOM 636 C CA . GLN A 1 83 ? -8.492 1.837 26.812 1 98.25 83 GLN A CA 1
ATOM 637 C C . GLN A 1 83 ? -8.719 3.033 27.734 1 98.25 83 GLN A C 1
ATOM 639 O O . GLN A 1 83 ? -9.57 2.986 28.625 1 98.25 83 GLN A O 1
ATOM 644 N N . SER A 1 84 ? -7.945 4.066 27.531 1 97.69 84 SER A N 1
ATOM 645 C CA . SER A 1 84 ? -8.031 5.254 28.375 1 97.69 84 SER A CA 1
ATOM 646 C C . SER A 1 84 ? -9.406 5.902 28.266 1 97.69 84 SER A C 1
ATOM 648 O O . SER A 1 84 ? -9.914 6.457 29.25 1 97.69 84 SER A O 1
ATOM 650 N N . ALA A 1 85 ? -10.055 5.832 27.094 1 97.38 85 ALA A N 1
ATOM 651 C CA . ALA A 1 85 ? -11.359 6.449 26.859 1 97.38 85 ALA A CA 1
ATOM 652 C C . ALA A 1 85 ? -12.492 5.492 27.203 1 97.38 85 ALA A C 1
ATOM 654 O O . ALA A 1 85 ? -13.664 5.863 27.172 1 97.38 85 ALA A O 1
ATOM 655 N N . ASP A 1 86 ? -12.117 4.281 27.531 1 97.62 86 ASP A N 1
ATOM 656 C CA . ASP A 1 86 ? -13.086 3.232 27.844 1 97.62 86 ASP A CA 1
ATOM 657 C C . ASP A 1 86 ? -14.07 3.039 26.688 1 97.62 86 ASP A C 1
ATOM 659 O O . ASP A 1 86 ? -15.289 3.084 26.891 1 97.62 86 ASP A O 1
ATOM 663 N N . ILE A 1 87 ? -13.562 2.955 25.531 1 97.5 87 ILE A N 1
ATOM 664 C CA . ILE A 1 87 ? -14.352 2.711 24.344 1 97.5 87 ILE A CA 1
ATOM 665 C C . ILE A 1 87 ? -13.977 1.358 23.734 1 97.5 87 ILE A C 1
ATOM 667 O O . ILE A 1 87 ? -12.797 1.082 23.5 1 97.5 87 ILE A O 1
ATOM 671 N N . ASP A 1 88 ? -14.93 0.56 23.5 1 97.12 88 ASP A N 1
ATOM 672 C CA . ASP A 1 88 ? -14.703 -0.746 22.891 1 97.12 88 ASP A CA 1
ATOM 673 C C . ASP A 1 88 ? -14.32 -0.604 21.422 1 97.12 88 ASP A C 1
ATOM 675 O O . ASP A 1 88 ? -14.898 0.214 20.703 1 97.12 88 ASP A O 1
ATOM 679 N N . ARG A 1 89 ? -13.422 -1.382 20.953 1 96.69 89 ARG A N 1
ATOM 680 C CA . ARG A 1 89 ? -12.93 -1.298 19.594 1 96.69 89 ARG A CA 1
ATOM 681 C C . ARG A 1 89 ? -14.055 -1.533 18.594 1 96.69 89 ARG A C 1
ATOM 683 O O . ARG A 1 89 ? -14.016 -1.024 17.469 1 96.69 89 ARG A O 1
ATOM 690 N N . SER A 1 90 ? -15.086 -2.303 18.922 1 96.19 90 SER A N 1
ATOM 691 C CA . SER A 1 90 ? -16.203 -2.596 18.031 1 96.19 90 SER A CA 1
ATOM 692 C C . SER A 1 90 ? -16.984 -1.333 17.688 1 96.19 90 SER A C 1
ATOM 694 O O . SER A 1 90 ? -17.781 -1.319 16.75 1 96.19 90 SER A O 1
ATOM 696 N N . ARG A 1 91 ? -16.766 -0.297 18.422 1 96.56 91 ARG A N 1
ATOM 697 C CA . ARG A 1 91 ? -17.469 0.963 18.219 1 96.56 91 ARG A CA 1
ATOM 698 C C . ARG A 1 91 ? -16.75 1.824 17.188 1 96.56 91 ARG A C 1
ATOM 700 O O . ARG A 1 91 ? -17.297 2.83 16.719 1 96.56 91 ARG A O 1
ATOM 707 N N . ILE A 1 92 ? -15.57 1.466 16.875 1 98.38 92 ILE A N 1
ATOM 708 C CA . ILE A 1 92 ? -14.773 2.225 15.906 1 98.38 92 ILE A CA 1
ATOM 709 C C . ILE A 1 92 ? -15.047 1.706 14.492 1 98.38 92 ILE A C 1
ATOM 711 O O . ILE A 1 92 ? -14.766 0.543 14.195 1 98.38 92 ILE A O 1
ATOM 715 N N . HIS A 1 93 ? -15.484 2.541 13.602 1 98.25 93 HIS A N 1
ATOM 716 C CA . HIS A 1 93 ? -15.812 2.133 12.242 1 98.25 93 HIS A CA 1
ATOM 717 C C . HIS A 1 93 ? -14.555 1.952 11.406 1 98.25 93 HIS A C 1
ATOM 719 O O . HIS A 1 93 ? -14.484 1.047 10.57 1 98.25 93 HIS A O 1
ATOM 725 N N . ALA A 1 94 ? -13.594 2.861 11.617 1 98.75 94 ALA A N 1
ATOM 726 C CA . ALA A 1 94 ? -12.336 2.738 10.891 1 98.75 94 ALA A CA 1
ATOM 727 C C . ALA A 1 94 ? -11.266 3.646 11.492 1 98.75 94 ALA A C 1
ATOM 729 O O . ALA A 1 94 ? -11.578 4.605 12.195 1 98.75 94 ALA A O 1
ATOM 730 N N . ILE A 1 95 ? -10.055 3.309 11.25 1 98.88 95 ILE A N 1
ATOM 731 C CA . ILE A 1 95 ? -8.875 4.121 11.547 1 98.88 95 I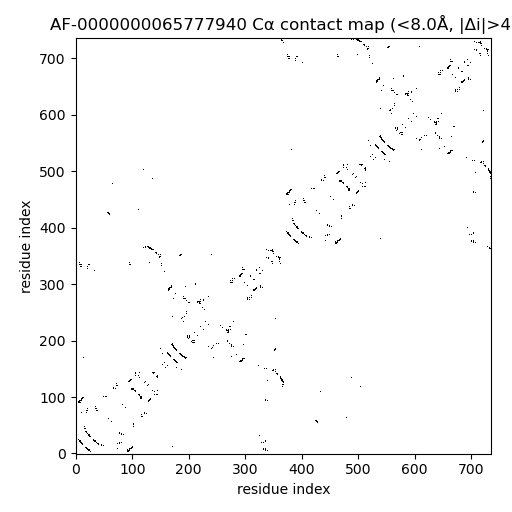LE A CA 1
ATOM 732 C C . ILE A 1 95 ? -8.359 4.77 10.266 1 98.88 95 ILE A C 1
ATOM 734 O O . ILE A 1 95 ? -8.047 4.078 9.289 1 98.88 95 ILE A O 1
ATOM 738 N N . GLY A 1 96 ? -8.352 6.074 10.18 1 98.88 96 GLY A N 1
ATOM 739 C CA . GLY A 1 96 ? -7.59 6.762 9.148 1 98.88 96 GLY A CA 1
ATOM 740 C C . GLY A 1 96 ? -6.125 6.938 9.508 1 98.88 96 GLY A C 1
ATOM 741 O O . GLY A 1 96 ? -5.797 7.664 10.453 1 98.88 96 GLY A O 1
ATOM 742 N N . CYS A 1 97 ? -5.246 6.285 8.766 1 98.75 97 CYS A N 1
ATOM 743 C CA . CYS A 1 97 ? -3.82 6.305 9.07 1 98.75 97 CYS A CA 1
ATOM 744 C C . CYS A 1 97 ? -3.027 6.938 7.93 1 98.75 97 CYS A C 1
ATOM 746 O O . CYS A 1 97 ? -2.891 6.344 6.859 1 98.75 97 CYS A O 1
ATOM 748 N N . HIS A 1 98 ? -2.5 8.062 8.156 1 96.94 98 HIS A N 1
ATOM 749 C CA . HIS A 1 98 ? -1.715 8.773 7.148 1 96.94 98 HIS A CA 1
ATOM 750 C C . HIS A 1 98 ? -0.427 8.016 6.828 1 96.94 98 HIS A C 1
ATOM 752 O O . HIS A 1 98 ? -0 7.973 5.672 1 96.94 98 HIS A O 1
ATOM 758 N N . GLY A 1 99 ? 0.196 7.453 7.898 1 96.31 99 GLY A N 1
ATOM 759 C CA . GLY A 1 99 ? 1.555 6.949 7.777 1 96.31 99 GLY A CA 1
ATOM 760 C C . GLY A 1 99 ? 2.607 8.031 7.906 1 96.31 99 GLY A C 1
ATOM 761 O O . GLY A 1 99 ? 2.287 9.188 8.211 1 96.31 99 GLY A O 1
ATOM 762 N N . GLN A 1 100 ? 3.908 7.664 7.785 1 94.81 100 GLN A N 1
ATOM 763 C CA . GLN A 1 100 ? 5.023 8.602 7.883 1 94.81 100 GLN A CA 1
ATOM 764 C C . GLN A 1 100 ? 5.645 8.859 6.516 1 94.81 100 GLN A C 1
ATOM 766 O O . GLN A 1 100 ? 6.223 7.953 5.91 1 94.81 100 GLN A O 1
ATOM 771 N N . THR A 1 101 ? 5.547 10.102 6.051 1 92 101 THR A N 1
ATOM 772 C CA . THR A 1 101 ? 6.148 10.438 4.766 1 92 101 THR A CA 1
ATOM 773 C C . THR A 1 101 ? 7.668 10.344 4.84 1 92 101 THR A C 1
ATOM 775 O O . THR A 1 101 ? 8.305 11 5.664 1 92 101 THR A O 1
ATOM 778 N N . ILE A 1 102 ? 8.242 9.492 3.984 1 91.75 102 ILE A N 1
ATOM 779 C CA . ILE A 1 102 ? 9.695 9.414 3.951 1 91.75 102 ILE A CA 1
ATOM 780 C C . ILE A 1 102 ? 10.211 9.961 2.621 1 91.75 102 ILE A C 1
ATOM 782 O O . ILE A 1 102 ? 11.406 10.227 2.475 1 91.75 102 ILE A O 1
ATOM 786 N N . ARG A 1 103 ? 9.258 10.078 1.672 1 90.5 103 ARG A N 1
ATOM 787 C CA . ARG A 1 103 ? 9.617 10.672 0.39 1 90.5 103 ARG A CA 1
ATOM 788 C C . ARG A 1 103 ? 8.375 11.203 -0.329 1 90.5 103 ARG A C 1
ATOM 790 O O . ARG A 1 103 ? 7.32 10.57 -0.302 1 90.5 103 ARG A O 1
ATOM 797 N N . HIS A 1 104 ? 8.414 12.352 -0.909 1 89.69 104 HIS A N 1
ATOM 798 C CA . HIS A 1 104 ? 7.332 12.984 -1.644 1 89.69 104 HIS A CA 1
ATOM 799 C C . HIS A 1 104 ? 7.852 13.703 -2.885 1 89.69 104 HIS A C 1
ATOM 801 O O . HIS A 1 104 ? 8.531 14.727 -2.777 1 89.69 104 HIS A O 1
ATOM 807 N N . ARG A 1 105 ? 7.539 13.078 -4.102 1 90 105 ARG A N 1
ATOM 808 C CA . ARG A 1 105 ? 8.07 13.609 -5.352 1 90 105 ARG A CA 1
ATOM 809 C C . ARG A 1 105 ? 6.992 13.656 -6.43 1 90 105 ARG A C 1
ATOM 811 O O . ARG A 1 105 ? 7.098 12.977 -7.449 1 90 105 ARG A O 1
ATOM 818 N N . PRO A 1 106 ? 6.059 14.531 -6.32 1 88.56 106 PRO A N 1
ATOM 819 C CA . PRO A 1 106 ? 4.941 14.586 -7.266 1 88.56 106 PRO A CA 1
ATOM 820 C C . PRO A 1 106 ? 5.297 15.297 -8.57 1 88.56 106 PRO A C 1
ATOM 822 O O . PRO A 1 106 ? 4.555 15.211 -9.547 1 88.56 106 PRO A O 1
ATOM 825 N N . ALA A 1 107 ? 6.414 15.953 -8.734 1 85.5 107 ALA A N 1
ATOM 826 C CA . ALA A 1 107 ? 6.699 16.844 -9.859 1 85.5 107 ALA A CA 1
ATOM 827 C C . ALA A 1 107 ? 7.754 16.25 -10.781 1 85.5 107 ALA A C 1
ATOM 829 O O . ALA A 1 107 ? 8.258 16.922 -11.68 1 85.5 107 ALA A O 1
ATOM 830 N N . ILE A 1 108 ? 8.109 15.078 -10.625 1 90.81 108 ILE A N 1
ATOM 831 C CA . ILE A 1 108 ? 9.117 14.461 -11.477 1 90.81 108 ILE A CA 1
ATOM 832 C C . ILE A 1 108 ? 8.43 13.648 -12.578 1 90.81 108 ILE A C 1
ATOM 834 O O . ILE A 1 108 ? 7.203 13.617 -12.656 1 90.81 108 ILE A O 1
ATOM 838 N N . ASN A 1 109 ? 9.164 13.023 -13.445 1 94.12 109 ASN A N 1
ATOM 839 C CA . ASN A 1 109 ? 8.625 12.312 -14.602 1 94.12 109 ASN A CA 1
ATOM 840 C C . ASN A 1 109 ? 7.727 11.148 -14.18 1 94.12 109 ASN A C 1
ATOM 842 O O . ASN A 1 109 ? 6.723 10.875 -14.836 1 94.12 109 ASN A O 1
ATOM 846 N N . TRP A 1 110 ? 8.141 10.484 -13.156 1 96.56 110 TRP A N 1
ATOM 847 C CA . TRP A 1 110 ? 7.336 9.438 -12.539 1 96.56 110 TRP A CA 1
ATOM 848 C C . TRP A 1 110 ? 6.977 9.805 -11.102 1 96.56 110 TRP A C 1
ATOM 850 O O . TRP A 1 110 ? 7.648 9.375 -10.156 1 96.56 110 TRP A O 1
ATOM 860 N N . PRO A 1 111 ? 5.898 10.555 -10.984 1 95.12 111 PRO A N 1
ATOM 861 C CA . PRO A 1 111 ? 5.555 11.086 -9.664 1 95.12 111 PRO A CA 1
ATOM 862 C C . PRO A 1 111 ? 5.215 9.992 -8.656 1 95.12 111 PRO A C 1
ATOM 864 O O . PRO A 1 111 ? 4.605 8.984 -9.016 1 95.12 111 PRO A O 1
ATOM 867 N N . TYR A 1 112 ? 5.641 10.242 -7.402 1 95.94 112 TYR A N 1
ATOM 868 C CA . TYR A 1 112 ? 5.301 9.281 -6.355 1 95.94 112 TYR A CA 1
ATOM 869 C C . TYR A 1 112 ? 5.395 9.914 -4.977 1 95.94 112 TYR A C 1
ATOM 871 O O . TYR A 1 112 ? 5.875 11.047 -4.84 1 95.94 112 TYR A O 1
ATOM 879 N N . THR A 1 113 ? 4.816 9.273 -4.082 1 94.88 113 THR A N 1
ATOM 880 C CA . THR A 1 113 ? 4.945 9.562 -2.658 1 94.88 113 THR A CA 1
ATOM 881 C C . THR A 1 113 ? 5.008 8.273 -1.85 1 94.88 113 THR A C 1
ATOM 883 O O . THR A 1 113 ? 4.512 7.234 -2.289 1 94.88 113 THR A O 1
ATOM 886 N N . CYS A 1 114 ? 5.691 8.336 -0.75 1 95.62 114 CYS A N 1
ATOM 887 C CA . CYS A 1 114 ? 5.828 7.148 0.08 1 95.62 114 CYS A CA 1
ATOM 888 C C . CYS A 1 114 ? 5.555 7.469 1.545 1 95.62 114 CYS A C 1
ATOM 890 O O . CYS A 1 114 ? 6.309 8.219 2.17 1 95.62 114 CYS A O 1
ATOM 892 N N . GLN A 1 115 ? 4.461 7.031 2.047 1 96.25 115 GLN A N 1
ATOM 893 C CA . GLN A 1 115 ? 4.141 7.027 3.469 1 96.25 115 GLN A CA 1
ATOM 894 C C . GLN A 1 115 ? 4.367 5.648 4.082 1 96.25 115 GLN A C 1
ATOM 896 O O . GLN A 1 115 ? 3.691 4.684 3.719 1 96.25 115 GLN A O 1
ATOM 901 N N . LEU A 1 116 ? 5.258 5.566 5.039 1 96.94 116 LEU A N 1
ATOM 902 C CA . LEU A 1 116 ? 5.535 4.297 5.703 1 96.94 116 LEU A CA 1
ATOM 903 C C . LEU A 1 116 ? 4.395 3.914 6.645 1 96.94 116 LEU A C 1
ATOM 905 O O . LEU A 1 116 ? 3.848 4.77 7.344 1 96.94 116 LEU A O 1
ATOM 909 N N . GLY A 1 117 ? 4.078 2.672 6.66 1 97.94 117 GLY A N 1
ATOM 910 C CA . GLY A 1 117 ? 3.018 2.07 7.453 1 97.94 117 GLY A CA 1
ATOM 911 C C . GLY A 1 117 ? 2.465 0.797 6.844 1 97.94 117 GLY A C 1
ATOM 912 O O . GLY A 1 117 ? 2.35 0.687 5.621 1 97.94 117 GLY A O 1
ATOM 913 N N . ASN A 1 118 ? 2.188 -0.108 7.648 1 98.62 118 ASN A N 1
ATOM 914 C CA . ASN A 1 118 ? 1.576 -1.367 7.238 1 98.62 118 ASN A CA 1
ATOM 915 C C . ASN A 1 118 ? 0.132 -1.472 7.723 1 98.62 118 ASN A C 1
ATOM 917 O O . ASN A 1 118 ? -0.128 -2.006 8.805 1 98.62 118 ASN A O 1
ATOM 921 N N . PRO A 1 119 ? -0.783 -1.019 6.863 1 98.81 119 PRO A N 1
ATOM 922 C CA . PRO A 1 119 ? -2.178 -0.981 7.309 1 98.81 119 PRO A CA 1
ATOM 923 C C . PRO A 1 119 ? -2.734 -2.369 7.625 1 98.81 119 PRO A C 1
ATOM 925 O O . PRO A 1 119 ? -3.607 -2.508 8.484 1 98.81 119 PRO A O 1
ATOM 928 N N . SER A 1 120 ? -2.252 -3.43 6.957 1 98.81 120 SER A N 1
ATOM 929 C CA . SER A 1 120 ? -2.67 -4.789 7.277 1 98.81 120 SER A CA 1
ATOM 930 C C . SER A 1 120 ? -2.268 -5.172 8.695 1 98.81 120 SER A C 1
ATOM 932 O O . SER A 1 120 ? -3.053 -5.777 9.43 1 98.81 120 SER A O 1
ATOM 934 N N . LEU A 1 121 ? -1.049 -4.844 9.062 1 98.81 121 LEU A N 1
ATOM 935 C CA . LEU A 1 121 ? -0.572 -5.117 10.414 1 98.81 121 LEU A CA 1
ATOM 936 C C . LEU A 1 121 ? -1.359 -4.309 11.438 1 98.81 121 LEU A C 1
ATOM 938 O O . LEU A 1 121 ? -1.705 -4.824 12.5 1 98.81 121 LEU A O 1
ATOM 942 N N . LEU A 1 122 ? -1.61 -3.016 11.133 1 98.88 122 LEU A N 1
ATOM 943 C CA . LEU A 1 122 ? -2.402 -2.176 12.023 1 98.88 122 LEU A CA 1
ATOM 944 C C . LEU A 1 122 ? -3.787 -2.771 12.242 1 98.88 122 LEU A C 1
ATOM 946 O O . LEU A 1 122 ? -4.266 -2.834 13.375 1 98.88 122 LEU A O 1
ATOM 950 N N . ALA A 1 123 ? -4.418 -3.209 11.156 1 98.81 123 ALA A N 1
ATOM 951 C CA . ALA A 1 123 ? -5.73 -3.85 11.258 1 98.81 123 ALA A CA 1
ATOM 952 C C . ALA A 1 123 ? -5.66 -5.109 12.117 1 98.81 123 ALA A C 1
ATOM 954 O O . ALA A 1 123 ? -6.543 -5.359 12.938 1 98.81 123 ALA A O 1
ATOM 955 N N . GLU A 1 124 ? -4.648 -5.895 11.914 1 98.75 124 GLU A N 1
ATOM 956 C CA . GLU A 1 124 ? -4.473 -7.137 12.664 1 98.75 124 GLU A CA 1
ATOM 957 C C . GLU A 1 124 ? -4.34 -6.867 14.156 1 98.75 124 GLU A C 1
ATOM 959 O O . GLU A 1 124 ? -4.934 -7.574 14.977 1 98.75 124 GLU A O 1
ATOM 964 N N . LYS A 1 125 ? -3.592 -5.84 14.523 1 98.75 125 LYS A N 1
ATOM 965 C CA . LYS A 1 125 ? -3.229 -5.598 15.922 1 98.75 125 LYS A CA 1
ATOM 966 C C . LYS A 1 125 ? -4.328 -4.828 16.641 1 98.75 125 LYS A C 1
ATOM 968 O O . LYS A 1 125 ? -4.375 -4.82 17.875 1 98.75 125 LYS A O 1
ATOM 973 N N . THR A 1 126 ? -5.219 -4.156 15.914 1 98.69 126 THR A N 1
ATOM 974 C CA . THR A 1 126 ? -6.266 -3.369 16.562 1 98.69 126 THR A CA 1
ATOM 975 C C . THR A 1 126 ? -7.625 -4.055 16.406 1 98.69 126 THR A C 1
ATOM 977 O O . THR A 1 126 ? -8.555 -3.758 17.172 1 98.69 126 THR A O 1
ATOM 980 N N . GLY A 1 127 ? -7.695 -4.906 15.328 1 98.31 127 GLY A N 1
ATOM 981 C CA . GLY A 1 127 ? -8.992 -5.496 15.039 1 98.31 127 GLY A CA 1
ATOM 982 C C . GLY A 1 127 ? -9.969 -4.512 14.422 1 98.31 127 GLY A C 1
ATOM 983 O O . GLY A 1 127 ? -11.188 -4.707 14.5 1 98.31 127 GLY A O 1
ATOM 984 N N . ILE A 1 128 ? -9.523 -3.443 13.883 1 98.75 128 ILE A N 1
ATOM 985 C CA . ILE A 1 128 ? -10.352 -2.383 13.32 1 98.75 128 ILE A CA 1
ATOM 986 C C . ILE A 1 128 ? -9.992 -2.168 11.852 1 98.75 128 ILE A C 1
ATOM 988 O O . ILE A 1 128 ? -8.82 -2.256 11.477 1 98.75 128 ILE A O 1
ATOM 992 N N . THR A 1 129 ? -10.953 -1.916 10.984 1 98.81 129 THR A N 1
ATOM 993 C CA . THR A 1 129 ? -10.719 -1.555 9.586 1 98.81 129 THR A CA 1
ATOM 994 C C . THR A 1 129 ? -9.812 -0.336 9.484 1 98.81 129 THR A C 1
ATOM 996 O O . THR A 1 129 ? -9.961 0.625 10.242 1 98.81 129 THR A O 1
ATOM 999 N N . VAL A 1 130 ? -8.852 -0.373 8.594 1 98.94 130 VAL A N 1
ATOM 1000 C CA . VAL A 1 130 ? -7.906 0.731 8.445 1 98.94 130 VAL A CA 1
ATOM 1001 C C . VAL A 1 130 ? -8.039 1.335 7.047 1 98.94 130 VAL A C 1
ATOM 1003 O O . VAL A 1 130 ? -8.164 0.607 6.059 1 98.94 130 VAL A O 1
ATOM 1006 N N . ILE A 1 131 ? -8.133 2.641 6.938 1 98.94 131 ILE A N 1
ATOM 1007 C CA . ILE A 1 131 ? -8.016 3.377 5.684 1 98.94 131 ILE A CA 1
ATOM 1008 C C . ILE A 1 131 ? -6.652 4.062 5.617 1 98.94 131 ILE A C 1
ATOM 1010 O O . ILE A 1 131 ? -6.277 4.809 6.527 1 98.94 131 ILE A O 1
ATOM 1014 N N . ALA A 1 132 ? -5.891 3.787 4.57 1 98.81 132 ALA A N 1
ATOM 1015 C CA . ALA A 1 132 ? -4.543 4.324 4.414 1 98.81 132 ALA A CA 1
ATOM 1016 C C . ALA A 1 132 ? -4.234 4.621 2.949 1 98.81 132 ALA A C 1
ATOM 1018 O O . ALA A 1 132 ? -5.117 4.531 2.094 1 98.81 132 ALA A O 1
ATOM 1019 N N . ASP A 1 133 ? -3.039 5.086 2.666 1 98.31 133 ASP A N 1
ATOM 1020 C CA . ASP A 1 133 ? -2.586 5.367 1.309 1 98.31 133 ASP A CA 1
ATOM 1021 C C . ASP A 1 133 ? -3.445 6.449 0.656 1 98.31 133 ASP A C 1
ATOM 1023 O O . ASP A 1 133 ? -3.9 6.289 -0.478 1 98.31 133 ASP A O 1
ATOM 1027 N N . PHE A 1 134 ? -3.613 7.516 1.327 1 98.31 134 PHE A N 1
ATOM 1028 C CA . PHE A 1 134 ? -4.543 8.57 0.928 1 98.31 134 PHE A CA 1
ATOM 1029 C C . PHE A 1 134 ? -3.992 9.352 -0.256 1 98.31 134 PHE A C 1
ATOM 1031 O O . PHE A 1 134 ? -4.734 9.695 -1.18 1 98.31 134 PHE A O 1
ATOM 1038 N N . ARG A 1 135 ? -2.709 9.617 -0.301 1 97.19 135 ARG A N 1
ATOM 1039 C CA . ARG A 1 135 ? -2.125 10.602 -1.2 1 97.19 135 ARG A CA 1
ATOM 1040 C C . ARG A 1 135 ? -2.02 10.062 -2.621 1 97.19 135 ARG A C 1
ATOM 1042 O O . ARG A 1 135 ? -2.174 10.805 -3.59 1 97.19 135 ARG A O 1
ATOM 1049 N N . ARG A 1 136 ? -1.807 8.789 -2.75 1 98 136 ARG A N 1
ATOM 1050 C CA . ARG A 1 136 ? -1.439 8.211 -4.039 1 98 136 ARG A CA 1
ATOM 1051 C C . ARG A 1 136 ? -2.586 8.328 -5.039 1 98 136 ARG A C 1
ATOM 1053 O O . ARG A 1 136 ? -2.357 8.484 -6.238 1 98 136 ARG A O 1
ATOM 1060 N N . ARG A 1 137 ? -3.793 8.266 -4.527 1 98.44 137 ARG A N 1
ATOM 1061 C CA . ARG A 1 137 ? -4.941 8.383 -5.422 1 98.44 137 ARG A CA 1
ATOM 1062 C C . ARG A 1 137 ? -4.992 9.758 -6.078 1 98.44 137 ARG A C 1
ATOM 1064 O O . ARG A 1 137 ? -5.344 9.875 -7.254 1 98.44 137 ARG A O 1
ATOM 1071 N N . ASP A 1 138 ? -4.715 10.789 -5.301 1 97.31 138 ASP A N 1
ATOM 1072 C CA . ASP A 1 138 ? -4.648 12.148 -5.836 1 97.31 138 ASP A CA 1
ATOM 1073 C C . ASP A 1 138 ? -3.533 12.273 -6.871 1 97.31 138 ASP A C 1
ATOM 1075 O O . ASP A 1 138 ? -3.746 12.82 -7.957 1 97.31 138 ASP A O 1
ATOM 1079 N N . ILE A 1 139 ? -2.438 11.719 -6.633 1 96.94 139 ILE A N 1
ATOM 1080 C CA . ILE A 1 139 ? -1.298 11.766 -7.543 1 96.94 139 ILE A CA 1
ATOM 1081 C C . ILE A 1 139 ? -1.627 11.008 -8.82 1 96.94 139 ILE A C 1
ATOM 1083 O O . ILE A 1 139 ? -1.286 11.453 -9.922 1 96.94 139 ILE A O 1
ATOM 1087 N N . ALA A 1 140 ? -2.285 9.883 -8.656 1 98.25 140 ALA A N 1
ATOM 1088 C CA . ALA A 1 140 ? -2.695 9.086 -9.812 1 98.25 140 ALA A CA 1
ATOM 1089 C C . ALA A 1 140 ? -3.586 9.906 -10.75 1 98.25 140 ALA A C 1
ATOM 1091 O O . ALA A 1 140 ? -3.621 9.664 -11.953 1 98.25 140 ALA A O 1
ATOM 1092 N N . ALA A 1 141 ? -4.27 10.836 -10.203 1 97.88 141 ALA A N 1
ATOM 1093 C CA . ALA A 1 141 ? -5.16 11.695 -10.977 1 97.88 141 ALA A CA 1
ATOM 1094 C C . ALA A 1 141 ? -4.445 12.969 -11.43 1 97.88 141 ALA A C 1
ATOM 1096 O O . ALA A 1 141 ? -5.09 13.93 -11.852 1 97.88 141 ALA A O 1
ATOM 1097 N N . GLY A 1 142 ? -3.156 12.992 -11.25 1 96 142 GLY A N 1
ATOM 1098 C CA . GLY A 1 142 ? -2.357 14.094 -11.75 1 96 142 GLY A CA 1
ATOM 1099 C C . GLY A 1 142 ? -2.109 15.172 -10.711 1 96 142 GLY A C 1
ATOM 1100 O O . GLY A 1 142 ? -1.555 16.234 -11.023 1 96 142 GLY A O 1
ATOM 1101 N N . GLY A 1 143 ? -2.52 14.977 -9.477 1 94.62 143 GLY A N 1
ATOM 1102 C CA . GLY A 1 143 ? -2.354 15.961 -8.422 1 94.62 143 GLY A CA 1
ATOM 1103 C C . GLY A 1 143 ? -1.006 15.867 -7.727 1 94.62 143 GLY A C 1
ATOM 1104 O O . GLY A 1 143 ? -0.173 15.039 -8.086 1 94.62 143 GLY A O 1
ATOM 1105 N N . GLU A 1 144 ? -0.861 16.688 -6.656 1 91 144 GLU A N 1
ATOM 1106 C CA . GLU A 1 144 ? 0.371 16.75 -5.875 1 91 144 GLU A CA 1
ATOM 1107 C C . GLU A 1 144 ? 0.307 15.812 -4.672 1 91 144 GLU A C 1
ATOM 1109 O O . GLU A 1 144 ? 1.332 15.516 -4.055 1 91 144 GLU A O 1
ATOM 1114 N N . GLY A 1 145 ? -0.874 15.328 -4.355 1 91.88 145 GLY A N 1
ATOM 1115 C CA . GLY A 1 145 ? -1.038 14.469 -3.189 1 91.88 145 GLY A CA 1
ATOM 1116 C C . GLY A 1 145 ? -0.978 15.227 -1.878 1 91.88 145 GLY A C 1
ATOM 1117 O O . GLY A 1 145 ? -0.984 14.625 -0.804 1 91.88 145 GLY A O 1
ATOM 1118 N N . ALA A 1 146 ? -0.844 16.547 -1.907 1 85.62 146 ALA A N 1
ATOM 1119 C CA . ALA A 1 146 ? -0.748 17.438 -0.744 1 85.62 146 ALA A CA 1
ATOM 1120 C C . ALA A 1 146 ? -1.088 18.875 -1.114 1 85.62 146 ALA A C 1
ATOM 1122 O O . ALA A 1 146 ? -0.939 19.281 -2.271 1 85.62 146 ALA A O 1
ATOM 1123 N N . PRO A 1 147 ? -1.572 19.594 -0.172 1 88.69 147 PRO A N 1
ATOM 1124 C CA . PRO A 1 147 ? -2.039 19.156 1.143 1 88.69 147 PRO A CA 1
ATOM 1125 C C . PRO A 1 147 ? -3.428 18.516 1.091 1 88.69 147 PRO A C 1
ATOM 1127 O O . PRO A 1 147 ? -4.203 18.797 0.174 1 88.69 147 PRO A O 1
ATOM 1130 N N . LEU A 1 148 ? -3.727 17.656 2.082 1 91.25 148 LEU A N 1
ATOM 1131 C CA . LEU A 1 148 ? -5.031 17.016 2.104 1 91.25 148 LEU A CA 1
ATOM 1132 C C . LEU A 1 148 ? -5.91 17.594 3.205 1 91.25 148 LEU A C 1
ATOM 1134 O O . LEU A 1 148 ? -7.129 17.406 3.199 1 91.25 148 LEU A O 1
ATOM 1138 N N . ALA A 1 149 ? -5.348 18.344 4.09 1 91.12 149 ALA A N 1
ATOM 1139 C CA . ALA A 1 149 ? -6.051 18.875 5.262 1 91.12 149 ALA A CA 1
ATOM 1140 C C . ALA A 1 149 ? -7.074 19.922 4.859 1 91.12 149 ALA A C 1
ATOM 1142 O O . ALA A 1 149 ? -8.086 20.109 5.535 1 91.12 149 ALA A O 1
ATOM 1143 N N . PRO A 1 150 ? -6.883 20.672 3.762 1 92.5 150 PRO A N 1
ATOM 1144 C CA . PRO A 1 150 ? -7.789 21.781 3.414 1 92.5 150 PRO A CA 1
ATOM 1145 C C . PRO A 1 150 ? -9.234 21.312 3.268 1 92.5 150 PRO A C 1
ATOM 1147 O O . PRO A 1 150 ? -10.156 22.047 3.643 1 92.5 150 PRO A O 1
ATOM 1150 N N . ALA A 1 151 ? -9.461 20.156 2.754 1 92.81 151 ALA A N 1
ATOM 1151 C CA . ALA A 1 151 ? -10.82 19.656 2.596 1 92.81 151 ALA A CA 1
ATOM 1152 C C . ALA A 1 151 ? -11.523 19.547 3.947 1 92.81 151 ALA A C 1
ATOM 1154 O O . ALA A 1 151 ? -12.703 19.891 4.07 1 92.81 151 ALA A O 1
ATOM 1155 N N . PHE A 1 152 ? -10.844 19.125 4.91 1 94.25 152 PHE A N 1
ATOM 1156 C CA . PHE A 1 152 ? -11.406 19.016 6.25 1 94.25 152 PHE A CA 1
ATOM 1157 C C . PHE A 1 152 ? -11.594 20.391 6.879 1 94.25 152 PHE A C 1
ATOM 1159 O O . PHE A 1 152 ? -12.602 20.656 7.539 1 94.25 152 PHE A O 1
ATOM 1166 N N . HIS A 1 153 ? -10.594 21.25 6.695 1 93.38 153 HIS A N 1
ATOM 1167 C CA . HIS A 1 153 ? -10.719 22.609 7.184 1 93.38 153 HIS A CA 1
ATOM 1168 C C . HIS A 1 153 ? -12.023 23.25 6.703 1 93.38 153 HIS A C 1
ATOM 1170 O O . HIS A 1 153 ? -12.773 23.812 7.5 1 93.38 153 HIS A O 1
ATOM 1176 N N . MET A 1 154 ? -12.242 23.094 5.473 1 90.75 154 MET A N 1
ATOM 1177 C CA . MET A 1 154 ? -13.438 23.672 4.871 1 90.75 154 MET A CA 1
ATOM 1178 C C . MET A 1 154 ? -14.703 23.016 5.41 1 90.75 154 MET A C 1
ATOM 1180 O O . MET A 1 154 ? -15.68 23.703 5.719 1 90.75 154 MET A O 1
ATOM 1184 N N . HIS A 1 155 ? -14.602 21.781 5.48 1 89.69 155 HIS A N 1
ATOM 1185 C CA . HIS A 1 155 ? -15.766 21.031 5.965 1 89.69 155 HIS A CA 1
ATOM 1186 C C . HIS A 1 155 ? -16.203 21.531 7.344 1 89.69 155 HIS A C 1
ATOM 1188 O O . HIS A 1 155 ? -17.391 21.609 7.629 1 89.69 155 HIS A O 1
ATOM 1194 N N . VAL A 1 156 ? -15.242 21.875 8.133 1 91 156 VAL A N 1
ATOM 1195 C CA . VAL A 1 156 ? -15.57 22.125 9.539 1 91 156 VAL A CA 1
ATOM 1196 C C . VAL A 1 156 ? -15.758 23.625 9.773 1 91 156 VAL A C 1
ATOM 1198 O O . VAL A 1 156 ? -16.469 24.031 10.695 1 91 156 VAL A O 1
ATOM 1201 N N . LEU A 1 157 ? -15.219 24.5 8.945 1 92.06 157 LEU A N 1
ATOM 1202 C CA . LEU A 1 157 ? -15.18 25.906 9.328 1 92.06 157 LEU A CA 1
ATOM 1203 C C . LEU A 1 157 ? -15.922 26.766 8.312 1 92.06 157 LEU A C 1
ATOM 1205 O O . LEU A 1 157 ? -16.359 27.875 8.633 1 92.06 157 LEU A O 1
ATOM 1209 N N . GLN A 1 158 ? -16.031 26.328 7.125 1 89.94 158 GLN A N 1
ATOM 1210 C CA . GLN A 1 158 ? -16.438 27.219 6.039 1 89.94 158 GLN A CA 1
ATOM 1211 C C . GLN A 1 158 ? -17.844 27.781 6.285 1 89.94 158 GLN A C 1
ATOM 1213 O O . GLN A 1 158 ? -18.094 28.953 6.016 1 89.94 158 GLN A O 1
ATOM 1218 N N . HIS A 1 159 ? -18.719 27.016 6.75 1 89.62 159 HIS A N 1
ATOM 1219 C CA . HIS A 1 159 ? -20.094 27.438 6.941 1 89.62 159 HIS A CA 1
ATOM 1220 C C . HIS A 1 159 ? -20.188 28.547 7.98 1 89.62 159 HIS A C 1
ATOM 1222 O O . HIS A 1 159 ? -21 29.469 7.844 1 89.62 159 HIS A O 1
ATOM 1228 N N . ARG A 1 160 ? -19.359 28.516 8.984 1 92.62 160 ARG A N 1
ATOM 1229 C CA . ARG A 1 160 ? -19.391 29.484 10.062 1 92.62 160 ARG A CA 1
ATOM 1230 C C . ARG A 1 160 ? -18.469 30.672 9.758 1 92.62 160 ARG A C 1
ATOM 1232 O O . ARG A 1 160 ? -18.719 31.781 10.219 1 92.62 160 ARG A O 1
ATOM 1239 N N . PHE A 1 161 ? -17.5 30.375 8.961 1 94.25 161 PHE A N 1
ATOM 1240 C CA . PHE A 1 161 ? -16.484 31.375 8.641 1 94.25 161 PHE A CA 1
ATOM 1241 C C . PHE A 1 161 ? -16.219 31.422 7.141 1 94.25 161 PHE A C 1
ATOM 1243 O O . PHE A 1 161 ? -15.234 30.844 6.664 1 94.25 161 PHE A O 1
ATOM 1250 N N . PRO A 1 162 ? -17.016 32.125 6.375 1 93.88 162 PRO A N 1
ATOM 1251 C CA . PRO A 1 162 ? -16.984 32.062 4.91 1 93.88 162 PRO A CA 1
ATOM 1252 C C . PRO A 1 162 ? -15.742 32.719 4.316 1 93.88 162 PRO A C 1
ATOM 1254 O O . PRO A 1 162 ? -15.438 32.531 3.139 1 93.88 162 PRO A O 1
ATOM 1257 N N . ASN A 1 163 ? -15.062 33.625 5.051 1 94.94 163 ASN A N 1
ATOM 1258 C CA . ASN A 1 163 ? -13.852 34.312 4.617 1 94.94 163 ASN A CA 1
ATOM 1259 C C . ASN A 1 163 ? -12.711 34.125 5.617 1 94.94 163 ASN A C 1
ATOM 1261 O O . ASN A 1 163 ? -12.391 35.031 6.379 1 94.94 163 ASN A O 1
ATOM 1265 N N . CYS A 1 164 ? -12.125 32.969 5.543 1 95.38 164 CYS A N 1
ATOM 1266 C CA . CYS A 1 164 ? -11.195 32.562 6.598 1 95.38 164 CYS A CA 1
ATOM 1267 C C . CYS A 1 164 ? -9.977 31.859 6.016 1 95.38 164 CYS A C 1
ATOM 1269 O O . CYS A 1 164 ? -10 31.438 4.859 1 95.38 164 CYS A O 1
ATOM 1271 N N . ALA A 1 165 ? -8.898 31.828 6.797 1 96.88 165 ALA A N 1
ATOM 1272 C CA . ALA A 1 165 ? -7.711 31.031 6.527 1 96.88 165 ALA A CA 1
ATOM 1273 C C . ALA A 1 165 ? -7.352 30.156 7.734 1 96.88 165 ALA A C 1
ATOM 1275 O O . ALA A 1 165 ? -7.629 30.531 8.875 1 96.88 165 ALA A O 1
ATOM 1276 N N . VAL A 1 166 ? -6.871 29 7.402 1 97.19 166 VAL A N 1
ATOM 1277 C CA . VAL A 1 166 ? -6.281 28.141 8.414 1 97.19 166 VAL A CA 1
ATOM 1278 C C . VAL A 1 166 ? -4.793 27.953 8.133 1 97.19 166 VAL A C 1
ATOM 1280 O O . VAL A 1 166 ? -4.398 27.703 6.992 1 97.19 166 VAL A O 1
ATOM 1283 N N . VAL A 1 167 ? -3.98 28.141 9.109 1 97.31 167 VAL A N 1
ATOM 1284 C CA . VAL A 1 167 ? -2.559 27.844 8.953 1 97.31 167 VAL A CA 1
ATOM 1285 C C . VAL A 1 167 ? -2.141 26.797 9.969 1 97.31 167 VAL A C 1
ATOM 1287 O O . VAL A 1 167 ? -2.398 26.938 11.172 1 97.31 167 VAL A O 1
ATOM 1290 N N . ASN A 1 168 ? -1.645 25.703 9.484 1 94.88 168 ASN A N 1
ATOM 1291 C CA . ASN A 1 168 ? -0.987 24.703 10.328 1 94.88 168 ASN A CA 1
ATOM 1292 C C . ASN A 1 168 ? 0.503 24.984 10.477 1 94.88 168 ASN A C 1
ATOM 1294 O O . ASN A 1 168 ? 1.258 24.906 9.508 1 94.88 168 ASN A O 1
ATOM 1298 N N . ILE A 1 169 ? 0.891 25.281 11.727 1 94.81 169 ILE A N 1
ATOM 1299 C CA . ILE A 1 169 ? 2.287 25.641 11.953 1 94.81 169 ILE A CA 1
ATOM 1300 C C . ILE A 1 169 ? 3.002 24.5 12.664 1 94.81 169 ILE A C 1
ATOM 1302 O O . ILE A 1 169 ? 3.217 24.547 13.875 1 94.81 169 ILE A O 1
ATOM 1306 N N . GLY A 1 170 ? 3.387 23.531 11.906 1 90.06 170 GLY A N 1
ATOM 1307 C CA . GLY A 1 170 ? 4.328 22.516 12.352 1 90.06 170 GLY A CA 1
ATOM 1308 C C . GLY A 1 170 ? 5.773 22.875 12.07 1 90.06 170 GLY A C 1
ATOM 1309 O O . GLY A 1 170 ? 6.211 23.984 12.375 1 90.06 170 GLY A O 1
ATOM 1310 N N . GLY A 1 171 ? 6.512 21.828 11.594 1 86.69 171 GLY A N 1
ATOM 1311 C CA . GLY A 1 171 ? 7.82 22.219 11.094 1 86.69 171 GLY A CA 1
ATOM 1312 C C . GLY A 1 171 ? 7.75 23.219 9.953 1 86.69 171 GLY A C 1
ATOM 1313 O O . GLY A 1 171 ? 8.469 24.219 9.961 1 86.69 171 GLY A O 1
ATOM 1314 N N . ILE A 1 172 ? 6.863 22.891 9.086 1 88.25 172 ILE A N 1
ATOM 1315 C CA . ILE A 1 172 ? 6.547 23.781 7.965 1 88.25 172 ILE A CA 1
ATOM 1316 C C . ILE A 1 172 ? 5.148 24.359 8.148 1 88.25 172 ILE A C 1
ATOM 1318 O O . ILE A 1 172 ? 4.285 23.75 8.773 1 88.25 172 ILE A O 1
ATOM 1322 N N . ALA A 1 173 ? 4.996 25.562 7.695 1 93.56 173 ALA A N 1
ATOM 1323 C CA . ALA A 1 173 ? 3.678 26.188 7.754 1 93.56 173 ALA A CA 1
ATOM 1324 C C . ALA A 1 173 ? 2.91 25.984 6.449 1 93.56 173 ALA A C 1
ATOM 1326 O O . ALA A 1 173 ? 3.449 26.203 5.363 1 93.56 173 ALA A O 1
ATOM 1327 N N . ASN A 1 174 ? 1.687 25.516 6.578 1 92.31 174 ASN A N 1
ATOM 1328 C CA . ASN A 1 174 ? 0.785 25.297 5.449 1 92.31 174 ASN A CA 1
ATOM 1329 C C . ASN A 1 174 ? -0.513 26.094 5.613 1 92.31 174 ASN A C 1
ATOM 1331 O O . ASN A 1 174 ? -1.105 26.094 6.695 1 92.31 174 ASN A O 1
ATOM 1335 N N . ILE A 1 175 ? -0.951 26.734 4.543 1 94.75 175 ILE A N 1
ATOM 1336 C CA . ILE A 1 175 ? -2.123 27.609 4.625 1 94.75 175 ILE A CA 1
ATOM 1337 C C . ILE A 1 175 ? -3.252 27.016 3.777 1 94.75 175 ILE A C 1
ATOM 1339 O O . ILE A 1 175 ? -3.008 26.453 2.707 1 94.75 175 ILE A O 1
ATOM 1343 N N . THR A 1 176 ? -4.426 27.094 4.277 1 95.38 176 THR A N 1
ATOM 1344 C CA . THR A 1 176 ? -5.684 26.938 3.555 1 95.38 176 THR A CA 1
ATOM 1345 C C . THR A 1 176 ? -6.512 28.219 3.627 1 95.38 176 THR A C 1
ATOM 1347 O O . THR A 1 176 ? -6.754 28.75 4.715 1 95.38 176 THR A O 1
ATOM 1350 N N . GLN A 1 177 ? -6.902 28.734 2.465 1 95.38 177 GLN A N 1
ATOM 1351 C CA . GLN A 1 177 ? -7.719 29.938 2.473 1 95.38 177 GLN A CA 1
ATOM 1352 C C . GLN A 1 177 ? -8.867 29.844 1.473 1 95.38 177 GLN A C 1
ATOM 1354 O O . GLN A 1 177 ? -8.688 29.328 0.365 1 95.38 177 GLN A O 1
ATOM 1359 N N . TRP A 1 178 ? -10.016 30.203 1.95 1 94.5 178 TRP A N 1
ATOM 1360 C CA . TRP A 1 178 ? -11.172 30.266 1.063 1 94.5 178 TRP A CA 1
ATOM 1361 C C . TRP A 1 178 ? -11.914 31.594 1.238 1 94.5 178 TRP A C 1
ATOM 1363 O O . TRP A 1 178 ? -11.734 32.281 2.246 1 94.5 178 TRP A O 1
ATOM 1373 N N . SER A 1 179 ? -12.617 32 0.208 1 92.06 179 SER A N 1
ATOM 1374 C CA . SER A 1 179 ? -13.43 33.219 0.21 1 92.06 179 SER A CA 1
ATOM 1375 C C . SER A 1 179 ? -14.758 33 -0.514 1 92.06 179 SER A C 1
ATOM 1377 O O . SER A 1 179 ? -14.797 32.312 -1.545 1 92.06 179 SER A O 1
ATOM 1379 N N . GLU A 1 180 ? -15.75 33.438 0.048 1 86.94 180 GLU A N 1
ATOM 1380 C CA . GLU A 1 180 ? -17.078 33.344 -0.562 1 86.94 180 GLU A CA 1
ATOM 1381 C C . GLU A 1 180 ? -17.125 34.062 -1.898 1 86.94 180 GLU A C 1
ATOM 1383 O O . GLU A 1 180 ? -17.703 33.562 -2.865 1 86.94 180 GLU A O 1
ATOM 1388 N N . LYS A 1 181 ? -16.578 35.219 -1.93 1 82.81 181 LYS A N 1
ATOM 1389 C CA . LYS A 1 181 ? -16.594 36.062 -3.119 1 82.81 181 LYS A CA 1
ATOM 1390 C C . LYS A 1 181 ? -15.859 35.406 -4.277 1 82.81 181 LYS A C 1
ATOM 1392 O O . LYS A 1 181 ? -16.344 35.406 -5.41 1 82.81 181 LYS A O 1
ATOM 1397 N N . ALA A 1 182 ? -14.75 34.812 -3.971 1 74.75 182 ALA A N 1
ATOM 1398 C CA . ALA A 1 182 ? -13.914 34.219 -5.016 1 74.75 182 ALA A CA 1
ATOM 1399 C C . ALA A 1 182 ? -14.367 32.812 -5.336 1 74.75 182 ALA A C 1
ATOM 1401 O O . ALA A 1 182 ? -14 32.25 -6.379 1 74.75 182 ALA A O 1
ATOM 1402 N N . ASN A 1 183 ? -15.219 32.312 -4.551 1 76.19 183 ASN A N 1
ATOM 1403 C CA . ASN A 1 183 ? -15.617 30.891 -4.648 1 76.19 183 ASN A CA 1
ATOM 1404 C C . ASN A 1 183 ? -14.43 30 -4.961 1 76.19 183 ASN A C 1
ATOM 1406 O O . ASN A 1 183 ? -14.484 29.188 -5.891 1 76.19 183 ASN A O 1
ATOM 1410 N N . ALA A 1 184 ? -13.344 30.297 -4.254 1 83.06 184 ALA A N 1
ATOM 1411 C CA . ALA A 1 184 ? -12.102 29.594 -4.512 1 83.06 184 ALA A CA 1
ATOM 1412 C C . ALA A 1 184 ? -11.398 29.219 -3.211 1 83.06 184 ALA A C 1
ATOM 1414 O O . ALA A 1 184 ? -11.609 29.859 -2.178 1 83.06 184 ALA A O 1
ATOM 1415 N N . VAL A 1 185 ? -10.758 28.094 -3.189 1 89.44 185 VAL A N 1
ATOM 1416 C CA . VAL A 1 185 ? -9.922 27.656 -2.078 1 89.44 185 VAL A CA 1
ATOM 1417 C C . VAL A 1 185 ? -8.484 27.453 -2.559 1 89.44 185 VAL A C 1
ATOM 1419 O O . VAL A 1 185 ? -8.258 26.953 -3.666 1 89.44 185 VAL A O 1
ATOM 1422 N N . VAL A 1 186 ? -7.562 27.953 -1.778 1 91.19 186 VAL A N 1
ATOM 1423 C CA . VAL A 1 186 ? -6.148 27.719 -2.072 1 91.19 186 VAL A CA 1
ATOM 1424 C C . VAL A 1 186 ? -5.477 27.047 -0.886 1 91.19 186 VAL A C 1
ATOM 1426 O O . VAL A 1 186 ? -5.926 27.172 0.254 1 91.19 186 VAL A O 1
ATOM 1429 N N . GLY A 1 187 ? -4.488 26.266 -1.129 1 91.38 187 GLY A N 1
ATOM 1430 C CA . GLY A 1 187 ? -3.68 25.594 -0.128 1 91.38 187 GLY A CA 1
ATOM 1431 C C . GLY A 1 187 ? -2.252 25.359 -0.578 1 91.38 187 GLY A C 1
ATOM 1432 O O . GLY A 1 187 ? -2.014 24.938 -1.716 1 91.38 187 GLY A O 1
ATOM 1433 N N . PHE A 1 188 ? -1.238 25.719 0.242 1 89.81 188 PHE A N 1
ATOM 1434 C CA . PHE A 1 188 ? 0.165 25.562 -0.12 1 89.81 188 PHE A CA 1
ATOM 1435 C C . PHE A 1 188 ? 1.063 25.75 1.096 1 89.81 188 PHE A C 1
ATOM 1437 O O . PHE A 1 188 ? 0.604 26.203 2.148 1 89.81 188 PHE A O 1
ATOM 1444 N N . ASP A 1 189 ? 2.295 25.375 0.988 1 88.06 189 ASP A N 1
ATOM 1445 C CA . ASP A 1 189 ? 3.301 25.688 1.999 1 88.06 189 ASP A CA 1
ATOM 1446 C C . ASP A 1 189 ? 3.771 27.141 1.875 1 88.06 189 ASP A C 1
ATOM 1448 O O . ASP A 1 189 ? 4.023 27.625 0.769 1 88.06 189 ASP A O 1
ATOM 1452 N N . CYS A 1 190 ? 3.861 27.812 2.955 1 92.19 190 CYS A N 1
ATOM 1453 C CA . CYS A 1 190 ? 4.238 29.219 2.842 1 92.19 190 CYS A CA 1
ATOM 1454 C C . CYS A 1 190 ? 5.625 29.469 3.434 1 92.19 190 CYS A C 1
ATOM 1456 O O . CYS A 1 190 ? 6.152 30.578 3.357 1 92.19 190 CYS A O 1
ATOM 1458 N N . GLY A 1 191 ? 6.254 28.391 4.012 1 91.62 191 GLY A N 1
ATOM 1459 C CA . GLY A 1 191 ? 7.594 28.547 4.559 1 91.62 191 GLY A CA 1
ATOM 1460 C C . GLY A 1 191 ? 7.809 27.75 5.836 1 91.62 191 GLY A C 1
ATOM 1461 O O . GLY A 1 191 ? 7.043 26.828 6.141 1 91.62 191 GLY A O 1
ATOM 1462 N N . PRO A 1 192 ? 8.938 28.125 6.531 1 94.25 192 PRO A N 1
ATOM 1463 C CA . PRO A 1 192 ? 9.195 27.422 7.789 1 94.25 192 PRO A CA 1
ATOM 1464 C C . PRO A 1 192 ? 8.172 27.75 8.875 1 94.25 192 PRO A C 1
ATOM 1466 O O . PRO A 1 192 ? 7.703 28.891 8.953 1 94.25 192 PRO A O 1
ATOM 1469 N N . GLY A 1 193 ? 7.77 26.75 9.578 1 94.81 193 GLY A N 1
ATOM 1470 C CA . GLY A 1 193 ? 7.051 26.922 10.828 1 94.81 193 GLY A CA 1
ATOM 1471 C C . GLY A 1 193 ? 7.961 26.984 12.039 1 94.81 193 GLY A C 1
ATOM 1472 O O . GLY A 1 193 ? 8.742 27.922 12.195 1 94.81 193 GLY A O 1
ATOM 1473 N N . ASN A 1 194 ? 7.93 25.797 12.758 1 93.75 194 ASN A N 1
ATOM 1474 C CA . ASN A 1 194 ? 8.742 25.734 13.961 1 93.75 194 ASN A CA 1
ATOM 1475 C C . ASN A 1 194 ? 10.117 25.141 13.68 1 93.75 194 ASN A C 1
ATOM 1477 O O . ASN A 1 194 ? 11.008 25.188 14.531 1 93.75 194 ASN A O 1
ATOM 1481 N N . ILE A 1 195 ? 10.398 24.672 12.523 1 90.88 195 ILE A N 1
ATOM 1482 C CA . ILE A 1 195 ? 11.539 23.812 12.234 1 90.88 195 ILE A CA 1
ATOM 1483 C C . ILE A 1 195 ? 12.836 24.547 12.531 1 90.88 195 ILE A C 1
ATOM 1485 O O . ILE A 1 195 ? 13.758 24 13.141 1 90.88 195 ILE A O 1
ATOM 1489 N N . LEU A 1 196 ? 12.992 25.766 12.102 1 94.94 196 LEU A N 1
ATOM 1490 C CA . LEU A 1 196 ? 14.211 26.531 12.328 1 94.94 196 LEU A CA 1
ATOM 1491 C C . LEU A 1 196 ? 14.305 26.984 13.781 1 94.94 196 LEU A C 1
ATOM 1493 O O . LEU A 1 196 ? 15.398 27 14.359 1 94.94 196 LEU A O 1
ATOM 1497 N N . MET A 1 197 ? 13.156 27.375 14.32 1 96.5 197 MET A N 1
ATOM 1498 C CA . MET A 1 197 ? 13.117 27.766 15.727 1 96.5 197 MET A CA 1
ATOM 1499 C C . MET A 1 197 ? 13.539 26.625 16.625 1 96.5 197 MET A C 1
ATOM 1501 O O . MET A 1 197 ? 14.359 26.797 17.531 1 96.5 197 MET A O 1
ATOM 1505 N N . ASP A 1 198 ? 12.992 25.438 16.359 1 92.88 198 ASP A N 1
ATOM 1506 C CA . ASP A 1 198 ? 13.312 24.266 17.172 1 92.88 198 ASP A CA 1
ATOM 1507 C C . ASP A 1 198 ? 14.789 23.891 17.031 1 92.88 198 ASP A C 1
ATOM 1509 O O . ASP A 1 198 ? 15.438 23.531 18.016 1 92.88 198 ASP A O 1
ATOM 1513 N N . ALA A 1 199 ? 15.266 23.938 15.836 1 90.88 199 ALA A N 1
ATOM 1514 C CA . ALA A 1 199 ? 16.672 23.625 15.594 1 90.88 199 ALA A CA 1
ATOM 1515 C C . ALA A 1 199 ? 17.578 24.562 16.375 1 90.88 199 ALA A C 1
ATOM 1517 O O . ALA A 1 199 ? 18.562 24.125 16.984 1 90.88 199 ALA A O 1
ATOM 1518 N N . TRP A 1 200 ? 17.25 25.828 16.344 1 95.81 200 TRP A N 1
ATOM 1519 C CA . TRP A 1 200 ? 18.094 26.797 17.047 1 95.81 200 TRP A CA 1
ATOM 1520 C C . TRP A 1 200 ? 17.969 26.656 18.547 1 95.81 200 TRP A C 1
ATOM 1522 O O . TRP A 1 200 ? 18.953 26.812 19.281 1 95.81 200 TRP A O 1
ATOM 1532 N N . CYS A 1 201 ? 16.781 26.453 19 1 95.5 201 CYS A N 1
ATOM 1533 C CA . CYS A 1 201 ? 16.562 26.25 20.438 1 95.5 201 CYS A CA 1
ATOM 1534 C C . CYS A 1 201 ? 17.391 25.078 20.953 1 95.5 201 CYS A C 1
ATOM 1536 O O . CYS A 1 201 ? 17.953 25.141 22.031 1 95.5 201 CYS A O 1
ATOM 1538 N N . SER A 1 202 ? 17.344 24.016 20.203 1 92.69 202 SER A N 1
ATOM 1539 C CA . SER A 1 202 ? 18.141 22.844 20.562 1 92.69 202 SER A CA 1
ATOM 1540 C C . SER A 1 202 ? 19.625 23.172 20.609 1 92.69 202 SER A C 1
ATOM 1542 O O . SER A 1 202 ? 20.328 22.797 21.547 1 92.69 202 SER A O 1
ATOM 1544 N N . GLN A 1 203 ? 20.094 23.812 19.656 1 93.5 203 GLN A N 1
ATOM 1545 C CA . GLN A 1 203 ? 21.516 24.125 19.516 1 93.5 203 GLN A CA 1
ATOM 1546 C C . GLN A 1 203 ? 21.969 25.141 20.578 1 93.5 203 GLN A C 1
ATOM 1548 O O . GLN A 1 203 ? 22.984 24.953 21.234 1 93.5 203 GLN A O 1
ATOM 1553 N N . ALA A 1 204 ? 21.219 26.188 20.797 1 96.06 204 ALA A N 1
ATOM 1554 C CA . ALA A 1 204 ? 21.656 27.328 21.578 1 96.06 204 ALA A CA 1
ATOM 1555 C C . ALA A 1 204 ? 21.203 27.219 23.031 1 96.06 204 ALA A C 1
ATOM 1557 O O . ALA A 1 204 ? 21.844 27.75 23.938 1 96.06 204 ALA A O 1
ATOM 1558 N N . PHE A 1 205 ? 20.156 26.5 23.234 1 96.44 205 PHE A N 1
ATOM 1559 C CA . PHE A 1 205 ? 19.578 26.547 24.578 1 96.44 205 PHE A CA 1
ATOM 1560 C C . PHE A 1 205 ? 19.375 25.141 25.109 1 96.44 205 PHE A C 1
ATOM 1562 O O . PHE A 1 205 ? 18.875 24.953 26.234 1 96.44 205 PHE A O 1
ATOM 1569 N N . GLN A 1 206 ? 19.625 24.094 24.344 1 94.56 206 GLN A N 1
ATOM 1570 C CA . GLN A 1 206 ? 19.5 22.688 24.734 1 94.56 206 GLN A CA 1
ATOM 1571 C C . GLN A 1 206 ? 18.062 22.359 25.141 1 94.56 206 GLN A C 1
ATOM 1573 O O . GLN A 1 206 ? 17.844 21.656 26.125 1 94.56 206 GLN A O 1
ATOM 1578 N N . GLN A 1 207 ? 17.203 23.031 24.484 1 92.88 207 GLN A N 1
ATOM 1579 C CA . GLN A 1 207 ? 15.766 22.781 24.625 1 92.88 207 GLN A CA 1
ATOM 1580 C C . GLN A 1 207 ? 15.164 22.312 23.312 1 92.88 207 GLN A C 1
ATOM 1582 O O . GLN A 1 207 ? 15.617 22.703 22.234 1 92.88 207 GLN A O 1
ATOM 1587 N N . ASN A 1 208 ? 14.078 21.562 23.391 1 87.75 208 ASN A N 1
ATOM 1588 C CA . ASN A 1 208 ? 13.469 21 22.188 1 87.75 208 ASN A CA 1
ATOM 1589 C C . ASN A 1 208 ? 12.719 22.078 21.391 1 87.75 208 ASN A C 1
ATOM 1591 O O . ASN A 1 208 ? 12.578 21.953 20.172 1 87.75 208 ASN A O 1
ATOM 1595 N N . CYS A 1 209 ? 12.141 23.031 22.109 1 92.5 209 CYS A N 1
ATOM 1596 C CA . CYS A 1 209 ? 11.43 24.125 21.453 1 92.5 209 CYS A CA 1
ATOM 1597 C C . CYS A 1 209 ? 11.352 25.344 22.359 1 92.5 209 CYS A C 1
ATOM 1599 O O . CYS A 1 209 ? 11.734 25.281 23.531 1 92.5 209 CYS A O 1
ATOM 1601 N N . ASP A 1 210 ? 11 26.469 21.828 1 95.56 210 ASP A N 1
ATOM 1602 C CA . ASP A 1 210 ? 10.742 27.688 22.609 1 95.56 210 ASP A CA 1
ATOM 1603 C C . ASP A 1 210 ? 9.32 27.688 23.156 1 95.56 210 ASP A C 1
ATOM 1605 O O . ASP A 1 210 ? 8.43 28.328 22.578 1 95.56 210 ASP A O 1
ATOM 1609 N N . HIS A 1 211 ? 9.188 27.109 24.297 1 93.31 211 HIS A N 1
ATOM 1610 C CA . HIS A 1 211 ? 7.867 26.953 24.875 1 93.31 211 HIS A CA 1
ATOM 1611 C C . HIS A 1 211 ? 7.191 28.312 25.094 1 93.31 211 HIS A C 1
ATOM 1613 O O . HIS A 1 211 ? 7.715 29.172 25.797 1 93.31 211 HIS A O 1
ATOM 1619 N N . GLY A 1 212 ? 6.09 28.438 24.344 1 94.88 212 GLY A N 1
ATOM 1620 C CA . GLY A 1 212 ? 5.324 29.656 24.469 1 94.88 212 GLY A CA 1
ATOM 1621 C C . GLY A 1 212 ? 6 30.859 23.828 1 94.88 212 GLY A C 1
ATOM 1622 O O . GLY A 1 212 ? 5.5 31.984 23.922 1 94.88 212 GLY A O 1
ATOM 1623 N N . GLY A 1 213 ? 7.133 30.641 23.234 1 97.31 213 GLY A N 1
ATOM 1624 C CA . GLY A 1 213 ? 7.887 31.75 22.672 1 97.31 213 GLY A CA 1
ATOM 1625 C C . GLY A 1 213 ? 8.539 32.625 23.719 1 97.31 213 GLY A C 1
ATOM 1626 O O . GLY A 1 213 ? 8.742 33.812 23.5 1 97.31 213 GLY A O 1
ATOM 1627 N N . GLN A 1 214 ? 8.805 32.094 24.828 1 97.56 214 GLN A N 1
ATOM 1628 C CA . GLN A 1 214 ? 9.281 32.844 25.984 1 97.56 214 GLN A CA 1
ATOM 1629 C C . GLN A 1 214 ? 10.688 33.375 25.75 1 97.56 214 GLN A C 1
ATOM 1631 O O . GLN A 1 214 ? 11.008 34.5 26.172 1 97.56 214 GLN A O 1
ATOM 1636 N N . ILE A 1 215 ? 11.539 32.594 25.141 1 97.88 215 ILE A N 1
ATOM 1637 C CA . ILE A 1 215 ? 12.914 33 24.875 1 97.88 215 ILE A CA 1
ATOM 1638 C C . ILE A 1 215 ? 12.922 34.062 23.781 1 97.88 215 ILE A C 1
ATOM 1640 O O . ILE A 1 215 ? 13.523 35.125 23.938 1 97.88 215 ILE A O 1
ATOM 1644 N N . ALA A 1 216 ? 12.227 33.844 22.75 1 98.12 216 ALA A N 1
ATOM 1645 C CA . ALA A 1 216 ? 12.164 34.781 21.625 1 98.12 216 ALA A CA 1
ATOM 1646 C C . ALA A 1 216 ? 11.617 36.125 22.078 1 98.12 216 ALA A C 1
ATOM 1648 O O . ALA A 1 216 ? 12.055 37.188 21.594 1 98.12 216 ALA A O 1
ATOM 1649 N N . ARG A 1 217 ? 10.641 36.094 22.969 1 97.56 217 ARG A N 1
ATOM 1650 C CA . ARG A 1 217 ? 9.992 37.312 23.453 1 97.56 217 ARG A CA 1
ATOM 1651 C C . ARG A 1 217 ? 11.008 38.25 24.109 1 97.56 217 ARG A C 1
ATOM 1653 O O . ARG A 1 217 ? 10.805 39.438 24.141 1 97.56 217 ARG A O 1
ATOM 1660 N N . THR A 1 218 ? 12.078 37.688 24.625 1 97.75 218 THR A N 1
ATOM 1661 C CA . THR A 1 218 ? 13.078 38.469 25.328 1 97.75 218 THR A CA 1
ATOM 1662 C C . THR A 1 218 ? 14.141 38.969 24.359 1 97.75 218 THR A C 1
ATOM 1664 O O . THR A 1 218 ? 15.016 39.75 24.75 1 97.75 218 THR A O 1
ATOM 1667 N N . GLY A 1 219 ? 14.07 38.594 23.109 1 97.94 219 GLY A N 1
ATOM 1668 C CA . GLY A 1 219 ? 15.016 39.031 22.109 1 97.94 219 GLY A CA 1
ATOM 1669 C C . GLY A 1 219 ? 14.492 40.188 21.266 1 97.94 219 GLY A C 1
ATOM 1670 O O . GLY A 1 219 ? 13.344 40.625 21.438 1 97.94 219 GLY A O 1
ATOM 1671 N N . SER A 1 220 ? 15.422 40.719 20.453 1 98 220 SER A N 1
ATOM 1672 C CA . SER A 1 220 ? 15.055 41.75 19.5 1 98 220 SER A CA 1
ATOM 1673 C C . SER A 1 220 ? 15.148 41.25 18.062 1 98 220 SER A C 1
ATOM 1675 O O . SER A 1 220 ? 16.109 40.562 17.703 1 98 220 SER A O 1
ATOM 1677 N N . ILE A 1 221 ? 14.172 41.531 17.25 1 98.12 221 ILE A N 1
ATOM 1678 C CA . ILE A 1 221 ? 14.164 41.125 15.852 1 98.12 221 ILE A CA 1
ATOM 1679 C C . ILE A 1 221 ? 15.32 41.781 15.109 1 98.12 221 ILE A C 1
ATOM 1681 O O . ILE A 1 221 ? 15.453 43.031 15.125 1 98.12 221 ILE A O 1
ATOM 1685 N N . ASN A 1 222 ? 16.156 41 14.609 1 98.12 222 ASN A N 1
ATOM 1686 C CA . ASN A 1 222 ? 17.219 41.5 13.75 1 98.12 222 ASN A CA 1
ATOM 1687 C C . ASN A 1 222 ? 16.75 41.688 12.312 1 98.12 222 ASN A C 1
ATOM 1689 O O . ASN A 1 222 ? 16.75 40.719 11.539 1 98.12 222 ASN A O 1
ATOM 1693 N N . HIS A 1 223 ? 16.547 42.938 11.875 1 97.38 223 HIS A N 1
ATOM 1694 C CA . HIS A 1 223 ? 15.914 43.219 10.594 1 97.38 223 HIS A CA 1
ATOM 1695 C C . HIS A 1 223 ? 16.844 42.875 9.43 1 97.38 223 HIS A C 1
ATOM 1697 O O . HIS A 1 223 ? 16.391 42.438 8.367 1 97.38 223 HIS A O 1
ATOM 1703 N N . ALA A 1 224 ? 18.109 43.062 9.656 1 97 224 ALA A N 1
ATOM 1704 C CA . ALA A 1 224 ? 19.062 42.688 8.609 1 97 224 ALA A CA 1
ATOM 1705 C C . ALA A 1 224 ? 19.047 41.188 8.328 1 97 224 ALA A C 1
ATOM 1707 O O . ALA A 1 224 ? 19.016 40.781 7.164 1 97 224 ALA A O 1
ATOM 1708 N N . LEU A 1 225 ? 19.047 40.438 9.391 1 97.81 225 LEU A N 1
ATOM 1709 C CA . LEU A 1 225 ? 18.984 38.969 9.242 1 97.81 225 LEU A CA 1
ATOM 1710 C C . LEU A 1 225 ? 17.672 38.562 8.625 1 97.81 225 LEU A C 1
ATOM 1712 O O . LEU A 1 225 ? 17.641 37.688 7.762 1 97.81 225 LEU A O 1
ATOM 1716 N N . LEU A 1 226 ? 16.594 39.125 9.07 1 98.31 226 LEU A N 1
ATOM 1717 C CA . LEU A 1 226 ? 15.273 38.812 8.547 1 98.31 226 LEU A CA 1
ATOM 1718 C C . LEU A 1 226 ? 15.211 39.062 7.043 1 98.31 226 LEU A C 1
ATOM 1720 O O . LEU A 1 226 ? 14.703 38.219 6.293 1 98.31 226 LEU A O 1
ATOM 1724 N N . GLN A 1 227 ? 15.719 40.188 6.609 1 97.31 227 GLN A N 1
ATOM 1725 C CA . GLN A 1 227 ? 15.703 40.562 5.195 1 97.31 227 GLN A CA 1
ATOM 1726 C C . GLN A 1 227 ? 16.547 39.594 4.371 1 97.31 227 GLN A C 1
ATOM 1728 O O . GLN A 1 227 ? 16.172 39.219 3.252 1 97.31 227 GLN A O 1
ATOM 1733 N N . GLU A 1 228 ? 17.641 39.219 4.938 1 97 228 GLU A N 1
ATOM 1734 C CA . GLU A 1 228 ? 18.5 38.25 4.254 1 97 228 GLU A CA 1
ATOM 1735 C C . GLU A 1 228 ? 17.797 36.938 4.059 1 97 228 GLU A C 1
ATOM 1737 O O . GLU A 1 228 ? 17.828 36.344 2.971 1 97 228 GLU A O 1
ATOM 1742 N N . MET A 1 229 ? 17.156 36.438 5.094 1 97.94 229 MET A N 1
ATOM 1743 C CA . MET A 1 229 ? 16.438 35.156 5.039 1 97.94 229 MET A CA 1
ATOM 1744 C C . MET A 1 229 ? 15.281 35.219 4.047 1 97.94 229 MET A C 1
ATOM 1746 O O . MET A 1 229 ? 15.016 34.25 3.336 1 97.94 229 MET A O 1
ATOM 1750 N N . LYS A 1 230 ? 14.641 36.312 3.918 1 97.38 230 LYS A N 1
ATOM 1751 C CA . LYS A 1 230 ? 13.453 36.469 3.078 1 97.38 230 LYS A CA 1
ATOM 1752 C C . LYS A 1 230 ? 13.836 36.5 1.602 1 97.38 230 LYS A C 1
ATOM 1754 O O . LYS A 1 230 ? 12.961 36.469 0.73 1 97.38 230 LYS A O 1
ATOM 1759 N N . LYS A 1 231 ? 15.133 36.531 1.285 1 96.75 231 LYS A N 1
ATOM 1760 C CA . LYS A 1 231 ? 15.609 36.5 -0.096 1 96.75 231 LYS A CA 1
ATOM 1761 C C . LYS A 1 231 ? 15.516 35.094 -0.675 1 96.75 231 LYS A C 1
ATOM 1763 O O . LYS A 1 231 ? 15.656 34.906 -1.885 1 96.75 231 LYS A O 1
ATOM 1768 N N . GLU A 1 232 ? 15.25 34.188 0.198 1 96.44 232 GLU A N 1
ATOM 1769 C CA . GLU A 1 232 ? 15.102 32.812 -0.27 1 96.44 232 GLU A CA 1
ATOM 1770 C C . GLU A 1 232 ? 14.102 32.719 -1.415 1 96.44 232 GLU A C 1
ATOM 1772 O O . GLU A 1 232 ? 12.938 33.125 -1.264 1 96.44 232 GLU A O 1
ATOM 1777 N N . PRO A 1 233 ? 14.445 32.156 -2.566 1 95.38 233 PRO A N 1
ATOM 1778 C CA . PRO A 1 233 ? 13.609 32.125 -3.77 1 95.38 233 PRO A CA 1
ATOM 1779 C C . PRO A 1 233 ? 12.25 31.469 -3.527 1 95.38 233 PRO A C 1
ATOM 1781 O O . PRO A 1 233 ? 11.258 31.844 -4.168 1 95.38 233 PRO A O 1
ATOM 1784 N N . PHE A 1 234 ? 12.188 30.578 -2.682 1 91.25 234 PHE A N 1
ATOM 1785 C CA . PHE A 1 234 ? 10.953 29.859 -2.404 1 91.25 234 PHE A CA 1
ATOM 1786 C C . PHE A 1 234 ? 9.82 30.828 -2.08 1 91.25 234 PHE A C 1
ATOM 1788 O O . PHE A 1 234 ? 8.672 30.609 -2.48 1 91.25 234 PHE A O 1
ATOM 1795 N N . PHE A 1 235 ? 10.086 31.906 -1.369 1 94.88 235 PHE A N 1
ATOM 1796 C CA . PHE A 1 235 ? 9.055 32.812 -0.865 1 94.88 235 PHE A CA 1
ATOM 1797 C C . PHE A 1 235 ? 8.406 33.594 -2.006 1 94.88 235 PHE A C 1
ATOM 1799 O O . PHE A 1 235 ? 7.293 34.094 -1.863 1 94.88 235 PHE A O 1
ATOM 1806 N N . SER A 1 236 ? 9.023 33.562 -3.152 1 92.19 236 SER A N 1
ATOM 1807 C CA . SER A 1 236 ? 8.516 34.312 -4.293 1 92.19 236 SER A CA 1
ATOM 1808 C C . SER A 1 236 ? 7.766 33.406 -5.266 1 92.19 236 SER A C 1
ATOM 1810 O O . SER A 1 236 ? 7.156 33.875 -6.227 1 92.19 236 SER A O 1
ATOM 1812 N N . LEU A 1 237 ? 7.777 32.188 -4.984 1 88.94 237 LEU A N 1
ATOM 1813 C CA . LEU A 1 237 ? 7.078 31.234 -5.852 1 88.94 237 LEU A CA 1
ATOM 1814 C C . LEU A 1 237 ? 5.566 31.344 -5.672 1 88.94 237 LEU A C 1
ATOM 1816 O O . LEU A 1 237 ? 5.082 31.562 -4.559 1 88.94 237 LEU A O 1
ATOM 1820 N N . SER A 1 238 ? 4.855 31.219 -6.801 1 85.06 238 SER A N 1
ATOM 1821 C CA . SER A 1 238 ? 3.396 31.219 -6.738 1 85.06 238 SER A CA 1
ATOM 1822 C C . SER A 1 238 ? 2.863 29.844 -6.34 1 85.06 238 SER A C 1
ATOM 1824 O O . SER A 1 238 ? 3.508 28.828 -6.59 1 85.06 238 SER A O 1
ATOM 1826 N N . ALA A 1 239 ? 1.621 29.812 -5.754 1 78.81 239 ALA A N 1
ATOM 1827 C CA . ALA A 1 239 ? 0.929 28.562 -5.461 1 78.81 239 ALA A CA 1
ATOM 1828 C C . ALA A 1 239 ? 0.485 27.859 -6.746 1 78.81 239 ALA A C 1
ATOM 1830 O O . ALA A 1 239 ? 0.16 28.516 -7.734 1 78.81 239 ALA A O 1
ATOM 1831 N N . PRO A 1 240 ? 0.461 26.609 -6.672 1 77.69 240 PRO A N 1
ATOM 1832 C CA . PRO A 1 240 ? 0.8 25.641 -5.625 1 77.69 240 PRO A CA 1
ATOM 1833 C C . PRO A 1 240 ? 2.307 25.484 -5.434 1 77.69 240 PRO A C 1
ATOM 1835 O O . PRO A 1 240 ? 3.064 25.547 -6.406 1 77.69 240 PRO A O 1
ATOM 1838 N N . LYS A 1 241 ? 2.779 25.484 -4.23 1 77.19 241 LYS A N 1
ATOM 1839 C CA . LYS A 1 241 ? 4.184 25.297 -3.871 1 77.19 241 LYS A CA 1
ATOM 1840 C C . LYS A 1 241 ? 4.32 24.5 -2.584 1 77.19 241 LYS A C 1
ATOM 1842 O O . LYS A 1 241 ? 3.441 24.531 -1.72 1 77.19 241 LYS A O 1
ATOM 1847 N N . SER A 1 242 ? 5.379 23.656 -2.594 1 79.19 242 SER A N 1
ATOM 1848 C CA . SER A 1 242 ? 5.656 22.828 -1.428 1 79.19 242 SER A CA 1
ATOM 1849 C C . SER A 1 242 ? 7.121 22.922 -1.016 1 79.19 242 SER A C 1
ATOM 1851 O O . SER A 1 242 ? 7.973 23.312 -1.82 1 79.19 242 SER A O 1
ATOM 1853 N N . THR A 1 243 ? 7.418 22.719 0.253 1 80.69 243 THR A N 1
ATOM 1854 C CA . THR A 1 243 ? 8.781 22.734 0.782 1 80.69 243 THR A CA 1
ATOM 1855 C C . THR A 1 243 ? 8.883 21.859 2.023 1 80.69 243 THR A C 1
ATOM 1857 O O . THR A 1 243 ? 7.926 21.188 2.396 1 80.69 243 THR A O 1
ATOM 1860 N N . GLY A 1 244 ? 10.102 21.734 2.561 1 78 244 GLY A N 1
ATOM 1861 C CA . GLY A 1 244 ? 10.344 20.922 3.74 1 78 244 GLY A CA 1
ATOM 1862 C C . GLY A 1 244 ? 11.719 21.141 4.344 1 78 244 GLY A C 1
ATOM 1863 O O . GLY A 1 244 ? 12.305 22.203 4.195 1 78 244 GLY A O 1
ATOM 1864 N N . ARG A 1 245 ? 12.117 20.078 4.992 1 78.31 245 ARG A N 1
ATOM 1865 C CA . ARG A 1 245 ? 13.398 20.109 5.695 1 78.31 245 ARG A CA 1
ATOM 1866 C C . ARG A 1 245 ? 14.562 20.125 4.715 1 78.31 245 ARG A C 1
ATOM 1868 O O . ARG A 1 245 ? 15.688 20.469 5.082 1 78.31 245 ARG A O 1
ATOM 1875 N N . GLU A 1 246 ? 14.203 19.734 3.51 1 75.12 246 GLU A N 1
ATOM 1876 C CA . GLU A 1 246 ? 15.258 19.734 2.496 1 75.12 246 GLU A CA 1
ATOM 1877 C C . GLU A 1 246 ? 15.758 21.141 2.211 1 75.12 246 GLU A C 1
ATOM 1879 O O . GLU A 1 246 ? 16.922 21.328 1.845 1 75.12 246 GLU A O 1
ATOM 1884 N N . LEU A 1 247 ? 14.922 22.125 2.344 1 84.25 247 LEU A N 1
ATOM 1885 C CA . LEU A 1 247 ? 15.289 23.516 2.096 1 84.25 247 LEU A CA 1
ATOM 1886 C C . LEU A 1 247 ? 15.562 24.25 3.404 1 84.25 247 LEU A C 1
ATOM 1888 O O . LEU A 1 247 ? 16.656 24.781 3.605 1 84.25 247 LEU A O 1
ATOM 1892 N N . PHE A 1 248 ? 14.641 24.203 4.277 1 91.31 248 PHE A N 1
ATOM 1893 C CA . PHE A 1 248 ? 14.766 24.922 5.535 1 91.31 248 PHE A CA 1
ATOM 1894 C C . PHE A 1 248 ? 15.328 24.031 6.625 1 91.31 248 PHE A C 1
ATOM 1896 O O . PHE A 1 248 ? 14.594 23.25 7.246 1 91.31 248 PHE A O 1
ATOM 1903 N N . ASN A 1 249 ? 16.562 24.141 6.836 1 88.12 249 ASN A N 1
ATOM 1904 C CA . ASN A 1 249 ? 17.281 23.312 7.797 1 88.12 249 ASN A CA 1
ATOM 1905 C C . ASN A 1 249 ? 18.422 24.078 8.453 1 88.12 249 ASN A C 1
ATOM 1907 O O . ASN A 1 249 ? 18.516 25.297 8.297 1 88.12 249 ASN A O 1
ATOM 1911 N N . HIS A 1 250 ? 19.188 23.312 9.234 1 89.06 250 HIS A N 1
ATOM 1912 C CA . HIS A 1 250 ? 20.281 23.906 9.992 1 89.06 250 HIS A CA 1
ATOM 1913 C C . HIS A 1 250 ? 21.297 24.562 9.07 1 89.06 250 HIS A C 1
ATOM 1915 O O . HIS A 1 250 ? 21.766 25.656 9.336 1 89.06 250 HIS A O 1
ATOM 1921 N N . ASP A 1 251 ? 21.609 23.875 8 1 91.62 251 ASP A N 1
ATOM 1922 C CA . ASP A 1 251 ? 22.594 24.406 7.07 1 91.62 251 ASP A CA 1
ATOM 1923 C C . ASP A 1 251 ? 22.109 25.703 6.422 1 91.62 251 ASP A C 1
ATOM 1925 O O . ASP A 1 251 ? 22.891 26.641 6.25 1 91.62 251 ASP A O 1
ATOM 1929 N N . TRP A 1 252 ? 20.875 25.719 6.027 1 94.88 252 TRP A N 1
ATOM 1930 C CA . TRP A 1 252 ? 20.281 26.922 5.449 1 94.88 252 TRP A CA 1
ATOM 1931 C C . TRP A 1 252 ? 20.359 28.078 6.43 1 94.88 252 TRP A C 1
ATOM 1933 O O . TRP A 1 252 ? 20.688 29.203 6.047 1 94.88 252 TRP A O 1
ATOM 1943 N N . LEU A 1 253 ? 20.062 27.844 7.699 1 95.75 253 LEU A N 1
ATOM 1944 C CA . LEU A 1 253 ? 20.078 28.875 8.734 1 95.75 253 LEU A CA 1
ATOM 1945 C C . LEU A 1 253 ? 21.5 29.391 8.945 1 95.75 253 LEU A C 1
ATOM 1947 O O . LEU A 1 253 ? 21.734 30.594 9.031 1 95.75 253 LEU A O 1
ATOM 1951 N N . GLN A 1 254 ? 22.453 28.469 8.953 1 95.06 254 GLN A N 1
ATOM 1952 C CA . GLN A 1 254 ? 23.844 28.844 9.164 1 95.06 254 GLN A CA 1
ATOM 1953 C C . GLN A 1 254 ? 24.359 29.703 8.016 1 95.06 254 GLN A C 1
ATOM 1955 O O . GLN A 1 254 ? 25.094 30.656 8.234 1 95.06 254 GLN A O 1
ATOM 1960 N N . ALA A 1 255 ? 23.984 29.312 6.891 1 95.88 255 ALA A N 1
ATOM 1961 C CA . ALA A 1 255 ? 24.406 30.062 5.719 1 95.88 255 ALA A CA 1
ATOM 1962 C C . ALA A 1 255 ? 23.906 31.516 5.785 1 95.88 255 ALA A C 1
ATOM 1964 O O . ALA A 1 255 ? 24.609 32.438 5.371 1 95.88 255 ALA A O 1
ATOM 1965 N N . ASN A 1 256 ? 22.75 31.719 6.23 1 96.62 256 ASN A N 1
ATOM 1966 C CA . ASN A 1 256 ? 22.188 33.062 6.352 1 96.62 256 ASN A CA 1
ATOM 1967 C C . ASN A 1 256 ? 22.828 33.844 7.504 1 96.62 256 ASN A C 1
ATOM 1969 O O . ASN A 1 256 ? 23.031 35.062 7.406 1 96.62 256 ASN A O 1
ATOM 1973 N N . LEU A 1 257 ? 23.109 33.125 8.57 1 95.69 257 LEU A N 1
ATOM 1974 C CA . LEU A 1 257 ? 23.75 33.75 9.727 1 95.69 257 LEU A CA 1
ATOM 1975 C C . LEU A 1 257 ? 25.141 34.25 9.383 1 95.69 257 LEU A C 1
ATOM 1977 O O . LEU A 1 257 ? 25.594 35.25 9.938 1 95.69 257 LEU A O 1
ATOM 1981 N N . GLN A 1 258 ? 25.781 33.594 8.453 1 94.62 258 GLN A N 1
ATOM 1982 C CA . GLN A 1 258 ? 27.125 33.969 8.055 1 94.62 258 GLN A CA 1
ATOM 1983 C C . GLN A 1 258 ? 27.125 35.25 7.23 1 94.62 258 GLN A C 1
ATOM 1985 O O . GLN A 1 258 ? 28.156 35.906 7.109 1 94.62 258 GLN A O 1
ATOM 1990 N N . LYS A 1 259 ? 26.031 35.594 6.738 1 93.81 259 LYS A N 1
ATOM 1991 C CA . LYS A 1 259 ? 25.922 36.781 5.859 1 93.81 259 LYS A CA 1
ATOM 1992 C C . LYS A 1 259 ? 25.703 38.031 6.664 1 93.81 259 LYS A C 1
ATOM 1994 O O . LYS A 1 259 ? 25.703 39.156 6.102 1 93.81 259 LYS A O 1
ATOM 1999 N N . THR A 1 260 ? 25.453 37.969 7.895 1 89.62 260 THR A N 1
ATOM 2000 C CA . THR A 1 260 ? 25.188 39.094 8.758 1 89.62 260 THR A CA 1
ATOM 2001 C C . THR A 1 260 ? 26.156 39.156 9.93 1 89.62 260 THR A C 1
ATOM 2003 O O . THR A 1 260 ? 26.859 38.156 10.188 1 89.62 260 THR A O 1
ATOM 2006 N N . ALA A 1 261 ? 26.219 40.312 10.562 1 87.69 261 ALA A N 1
ATOM 2007 C CA . ALA A 1 261 ? 27.031 40.406 11.773 1 87.69 261 ALA A CA 1
ATOM 2008 C C . ALA A 1 261 ? 26.547 39.438 12.859 1 87.69 261 ALA A C 1
ATOM 2010 O O . ALA A 1 261 ? 25.422 38.938 12.781 1 87.69 261 ALA A O 1
ATOM 2011 N N . SER A 1 262 ? 27.391 39.219 13.797 1 91.44 262 SER A N 1
ATOM 2012 C CA . SER A 1 262 ? 27.047 38.312 14.883 1 91.44 262 SER A CA 1
ATOM 2013 C C . SER A 1 262 ? 25.766 38.75 15.602 1 91.44 262 SER A C 1
ATOM 2015 O O . SER A 1 262 ? 25.609 39.938 15.906 1 91.44 262 SER A O 1
ATOM 2017 N N . VAL A 1 263 ? 24.859 37.844 15.766 1 94.31 263 VAL A N 1
ATOM 2018 C CA . VAL A 1 263 ? 23.562 38.094 16.391 1 94.31 263 VAL A CA 1
ATOM 2019 C C . VAL A 1 263 ? 23.422 37.25 17.641 1 94.31 263 VAL A C 1
ATOM 2021 O O . VAL A 1 263 ? 23.812 36.062 17.656 1 94.31 263 VAL A O 1
ATOM 2024 N N . ASP A 1 264 ? 22.891 37.844 18.672 1 96.5 264 ASP A N 1
ATOM 2025 C CA . ASP A 1 264 ? 22.656 37.125 19.922 1 96.5 264 ASP A CA 1
ATOM 2026 C C . ASP A 1 264 ? 21.641 36 19.719 1 96.5 264 ASP A C 1
ATOM 2028 O O . ASP A 1 264 ? 20.703 36.125 18.938 1 96.5 264 ASP A O 1
ATOM 2032 N N . ASP A 1 265 ? 21.766 34.906 20.562 1 97.62 265 ASP A N 1
ATOM 2033 C CA . ASP A 1 265 ? 20.938 33.719 20.438 1 97.62 265 ASP A CA 1
ATOM 2034 C C . ASP A 1 265 ? 19.453 34.094 20.594 1 97.62 265 ASP A C 1
ATOM 2036 O O . ASP A 1 265 ? 18.609 33.594 19.828 1 97.62 265 ASP A O 1
ATOM 2040 N N . ARG A 1 266 ? 19.125 34.938 21.531 1 98.12 266 ARG A N 1
ATOM 2041 C CA . ARG A 1 266 ? 17.734 35.312 21.766 1 98.12 266 ARG A CA 1
ATOM 2042 C C . ARG A 1 266 ? 17.203 36.156 20.594 1 98.12 266 ARG A C 1
ATOM 2044 O O . ARG A 1 266 ? 16.031 36.031 20.25 1 98.12 266 ARG A O 1
ATOM 2051 N N . ASP A 1 267 ? 18.062 36.969 19.984 1 98.38 267 ASP A N 1
ATOM 2052 C CA . ASP A 1 267 ? 17.688 37.75 18.828 1 98.38 267 ASP A CA 1
ATOM 2053 C C . ASP A 1 267 ? 17.469 36.875 17.594 1 98.38 267 ASP A C 1
ATOM 2055 O O . ASP A 1 267 ? 16.609 37.156 16.766 1 98.38 267 ASP A O 1
ATOM 2059 N N . ILE A 1 268 ? 18.25 35.844 17.516 1 98.06 268 ILE A N 1
ATOM 2060 C CA . ILE A 1 268 ? 18.062 34.906 16.422 1 98.06 268 ILE A CA 1
ATOM 2061 C C . ILE A 1 268 ? 16.688 34.219 16.516 1 98.06 268 ILE A C 1
ATOM 2063 O O . ILE A 1 268 ? 15.953 34.156 15.539 1 98.06 268 ILE A O 1
ATOM 2067 N N . LEU A 1 269 ? 16.359 33.812 17.703 1 98.06 269 LEU A N 1
ATOM 2068 C CA . LEU A 1 269 ? 15.07 33.156 17.906 1 98.06 269 LEU A CA 1
ATOM 2069 C C . LEU A 1 269 ? 13.914 34.094 17.656 1 98.06 269 LEU A C 1
ATOM 2071 O O . LEU A 1 269 ? 12.906 33.719 17.047 1 98.06 269 LEU A O 1
ATOM 2075 N N . ALA A 1 270 ? 14.055 35.344 18.125 1 98.5 270 ALA A N 1
ATOM 2076 C CA . ALA A 1 270 ? 13.047 36.375 17.859 1 98.5 270 ALA A CA 1
ATOM 2077 C C . ALA A 1 270 ? 12.891 36.625 16.359 1 98.5 270 ALA A C 1
ATOM 2079 O O . ALA A 1 270 ? 11.781 36.781 15.867 1 98.5 270 ALA A O 1
ATOM 2080 N N . THR A 1 271 ? 14.023 36.625 15.688 1 98.69 271 THR A N 1
ATOM 2081 C CA . THR A 1 271 ? 14.023 36.875 14.25 1 98.69 271 THR A CA 1
ATOM 2082 C C . THR A 1 271 ? 13.406 35.719 13.492 1 98.69 271 THR A C 1
ATOM 2084 O O . THR A 1 271 ? 12.672 35.938 12.523 1 98.69 271 THR A O 1
ATOM 2087 N N . LEU A 1 272 ? 13.688 34.5 13.945 1 98.5 272 LEU A N 1
ATOM 2088 C CA . LEU A 1 272 ? 13.102 33.312 13.328 1 98.5 272 LEU A CA 1
ATOM 2089 C C . LEU A 1 272 ? 11.586 33.281 13.539 1 98.5 272 LEU A C 1
ATOM 2091 O O . LEU A 1 272 ? 10.836 32.875 12.641 1 98.5 272 LEU A O 1
ATOM 2095 N N . THR A 1 273 ? 11.156 33.688 14.688 1 98.56 273 THR A N 1
ATOM 2096 C CA . THR A 1 273 ? 9.727 33.781 14.961 1 98.56 273 THR A CA 1
ATOM 2097 C C . THR A 1 273 ? 9.07 34.781 14.023 1 98.56 273 THR A C 1
ATOM 2099 O O . THR A 1 273 ? 8 34.531 13.477 1 98.56 273 THR A O 1
ATOM 2102 N N . GLU A 1 274 ? 9.742 35.875 13.844 1 98.69 274 GLU A N 1
ATOM 2103 C CA . GLU A 1 274 ? 9.258 36.938 12.945 1 98.69 274 GLU A CA 1
ATOM 2104 C C . GLU A 1 274 ? 9.234 36.438 11.5 1 98.69 274 GLU A C 1
ATOM 2106 O O . GLU A 1 274 ? 8.32 36.781 10.742 1 98.69 274 GLU A O 1
ATOM 2111 N N . LEU A 1 275 ? 10.219 35.719 11.164 1 98.62 275 LEU A N 1
ATOM 2112 C CA . LEU A 1 275 ? 10.258 35.125 9.82 1 98.62 275 LEU A CA 1
ATOM 2113 C C . LEU A 1 275 ? 9.016 34.281 9.555 1 98.62 275 LEU A C 1
ATOM 2115 O O . LEU A 1 275 ? 8.359 34.469 8.523 1 98.62 275 LEU A O 1
ATOM 2119 N N . THR A 1 276 ? 8.688 33.375 10.461 1 98.12 276 THR A N 1
ATOM 2120 C CA . THR A 1 276 ? 7.512 32.531 10.336 1 98.12 276 THR A CA 1
ATOM 2121 C C . THR A 1 276 ? 6.238 33.375 10.25 1 98.12 276 THR A C 1
ATOM 2123 O O . THR A 1 276 ? 5.402 33.156 9.367 1 98.12 276 THR A O 1
ATOM 2126 N N . ALA A 1 277 ? 6.141 34.375 11.094 1 98.5 277 ALA A N 1
ATOM 2127 C CA . ALA A 1 277 ? 4.949 35.219 11.117 1 98.5 277 ALA A CA 1
ATOM 2128 C C . ALA A 1 277 ? 4.797 35.969 9.812 1 98.5 277 ALA A C 1
ATOM 2130 O O . ALA A 1 277 ? 3.721 35.969 9.203 1 98.5 277 ALA A O 1
ATOM 2131 N N . GLN A 1 278 ? 5.82 36.562 9.375 1 98.25 278 GLN A N 1
ATOM 2132 C CA . GLN A 1 278 ? 5.75 37.406 8.195 1 98.25 278 GLN A CA 1
ATOM 2133 C C . GLN A 1 278 ? 5.473 36.594 6.938 1 98.25 278 GLN A C 1
ATOM 2135 O O . GLN A 1 278 ? 4.703 37.031 6.074 1 98.25 278 GLN A O 1
ATOM 2140 N N . THR A 1 279 ? 6.148 35.5 6.828 1 97.5 279 THR A N 1
ATOM 2141 C CA . THR A 1 279 ? 5.969 34.719 5.621 1 97.5 279 THR A CA 1
ATOM 2142 C C . THR A 1 279 ? 4.559 34.125 5.551 1 97.5 279 THR A C 1
ATOM 2144 O O . THR A 1 279 ? 3.984 34 4.469 1 97.5 279 THR A O 1
ATOM 2147 N N . ILE A 1 280 ? 3.986 33.781 6.66 1 97.5 280 ILE A N 1
ATOM 2148 C CA . ILE A 1 280 ? 2.594 33.344 6.711 1 97.5 280 ILE A CA 1
ATOM 2149 C C . ILE A 1 280 ? 1.688 34.5 6.273 1 97.5 280 ILE A C 1
ATOM 2151 O O . ILE A 1 280 ? 0.846 34.344 5.387 1 97.5 280 ILE A O 1
ATOM 2155 N N . CYS A 1 281 ? 1.889 35.719 6.828 1 97.88 281 CYS A N 1
ATOM 2156 C CA . CYS A 1 281 ? 1.024 36.844 6.578 1 97.88 281 CYS A CA 1
ATOM 2157 C C . CYS A 1 281 ? 1.14 37.312 5.133 1 97.88 281 CYS A C 1
ATOM 2159 O O . CYS A 1 281 ? 0.144 37.719 4.52 1 97.88 281 CYS A O 1
ATOM 2161 N N . GLU A 1 282 ? 2.314 37.281 4.621 1 96.38 282 GLU A N 1
ATOM 2162 C CA . GLU A 1 282 ? 2.555 37.719 3.254 1 96.38 282 GLU A CA 1
ATOM 2163 C C . GLU A 1 282 ? 1.944 36.75 2.242 1 96.38 282 GLU A C 1
ATOM 2165 O O . GLU A 1 282 ? 1.671 37.125 1.102 1 96.38 282 GLU A O 1
ATOM 2170 N N . ALA A 1 283 ? 1.747 35.531 2.635 1 95 283 ALA A N 1
ATOM 2171 C CA . ALA A 1 283 ? 1.18 34.531 1.751 1 95 283 ALA A CA 1
ATOM 2172 C C . ALA A 1 283 ? -0.341 34.625 1.698 1 95 283 ALA A C 1
ATOM 2174 O O . ALA A 1 283 ? -0.975 34.094 0.782 1 95 283 ALA A O 1
ATOM 2175 N N . LEU A 1 284 ? -0.952 35.312 2.625 1 95.44 284 LEU A N 1
ATOM 2176 C CA . LEU A 1 284 ? -2.404 35.406 2.738 1 95.44 284 LEU A CA 1
ATOM 2177 C C . LEU A 1 284 ? -2.957 36.5 1.853 1 95.44 284 LEU A C 1
ATOM 2179 O O . LEU A 1 284 ? -2.32 37.562 1.686 1 95.44 284 LEU A O 1
ATOM 2183 N N . ASN A 1 285 ? -4.094 36.25 1.25 1 93.44 285 ASN A N 1
ATOM 2184 C CA . ASN A 1 285 ? -4.902 37.312 0.677 1 93.44 285 ASN A CA 1
ATOM 2185 C C . ASN A 1 285 ? -5.805 37.938 1.727 1 93.44 285 ASN A C 1
ATOM 2187 O O . ASN A 1 285 ? -6.812 37.375 2.127 1 93.44 285 ASN A O 1
ATOM 2191 N N . THR A 1 286 ? -5.551 39.156 2.051 1 94.12 286 THR A N 1
ATOM 2192 C CA . THR A 1 286 ? -6.195 39.781 3.209 1 94.12 286 THR A CA 1
ATOM 2193 C C . THR A 1 286 ? -7.395 40.625 2.783 1 94.12 286 THR A C 1
ATOM 2195 O O . THR A 1 286 ? -8.07 41.219 3.621 1 94.12 286 THR A O 1
ATOM 2198 N N . ASN A 1 287 ? -7.637 40.656 1.512 1 90.44 287 ASN A N 1
ATOM 2199 C CA . ASN A 1 287 ? -8.688 41.531 1.009 1 90.44 287 ASN A CA 1
ATOM 2200 C C . ASN A 1 287 ? -10.031 41.25 1.66 1 90.44 287 ASN A C 1
ATOM 2202 O O . ASN A 1 287 ? -10.789 42.156 1.994 1 90.44 287 ASN A O 1
ATOM 2206 N N . THR A 1 288 ? -10.367 40 1.825 1 90.44 288 THR A N 1
ATOM 2207 C CA . THR A 1 288 ? -11.672 39.656 2.373 1 90.44 288 THR A CA 1
ATOM 2208 C C . THR A 1 288 ? -11.508 38.781 3.611 1 90.44 288 THR A C 1
ATOM 2210 O O . THR A 1 288 ? -12.5 38.312 4.176 1 90.44 288 THR A O 1
ATOM 2213 N N . LEU A 1 289 ? -10.32 38.625 4.059 1 95.19 289 LEU A N 1
ATOM 2214 C CA . LEU A 1 289 ? -10.031 37.719 5.176 1 95.19 289 LEU A CA 1
ATOM 2215 C C . LEU A 1 289 ? -10.531 38.312 6.488 1 95.19 289 LEU A C 1
ATOM 2217 O O . LEU A 1 289 ? -10.25 39.5 6.801 1 95.19 289 LEU A O 1
ATOM 2221 N N . THR A 1 290 ? -11.297 37.531 7.242 1 96.5 290 THR A N 1
ATOM 2222 C CA . THR A 1 290 ? -11.82 38.031 8.516 1 96.5 290 THR A CA 1
ATOM 2223 C C . THR A 1 290 ? -11.148 37.312 9.68 1 96.5 290 THR A C 1
ATOM 2225 O O . THR A 1 290 ? -10.984 37.875 10.758 1 96.5 290 THR A O 1
ATOM 2228 N N . HIS A 1 291 ? -10.805 36.031 9.492 1 97.25 291 HIS A N 1
ATOM 2229 C CA . HIS A 1 291 ? -10.219 35.219 10.547 1 97.25 291 HIS A CA 1
ATOM 2230 C C . HIS A 1 291 ? -9.008 34.438 10.031 1 97.25 291 HIS A C 1
ATOM 2232 O O . HIS A 1 291 ? -9.016 33.969 8.898 1 97.25 291 HIS A O 1
ATOM 2238 N N . LEU A 1 292 ? -8.016 34.344 10.852 1 98.12 292 LEU A N 1
ATOM 2239 C CA . LEU A 1 292 ? -6.93 33.375 10.703 1 98.12 292 LEU A CA 1
ATOM 2240 C C . LEU A 1 292 ? -6.906 32.406 11.875 1 98.12 292 LEU A C 1
ATOM 2242 O O . LEU A 1 292 ? -6.621 32.781 13.008 1 98.12 292 LEU A O 1
ATOM 2246 N N . PHE A 1 293 ? -7.246 31.172 11.578 1 97.62 293 PHE A N 1
ATOM 2247 C CA . PHE A 1 293 ? -7.176 30.125 12.594 1 97.62 293 PHE A CA 1
ATOM 2248 C C . PHE A 1 293 ? -5.836 29.406 12.539 1 97.62 293 PHE A C 1
ATOM 2250 O O . PHE A 1 293 ? -5.395 28.984 11.461 1 97.62 293 PHE A O 1
ATOM 2257 N N . VAL A 1 294 ? -5.195 29.266 13.695 1 97.81 294 VAL A N 1
ATOM 2258 C CA . VAL A 1 294 ? -3.869 28.672 13.773 1 97.81 294 VAL A CA 1
ATOM 2259 C C . VAL A 1 294 ? -3.957 27.312 14.477 1 97.81 294 VAL A C 1
ATOM 2261 O O . VAL A 1 294 ? -4.598 27.188 15.523 1 97.81 294 VAL A O 1
ATOM 2264 N N . CYS A 1 295 ? -3.391 26.297 13.852 1 95.44 295 CYS A N 1
ATOM 2265 C CA . CYS A 1 295 ? -3.266 25 14.477 1 95.44 295 CYS A CA 1
ATOM 2266 C C . CYS A 1 295 ? -1.838 24.469 14.367 1 95.44 295 CYS A C 1
ATOM 2268 O O . CYS A 1 295 ? -0.962 25.156 13.828 1 95.44 295 CYS A O 1
ATOM 2270 N N . GLY A 1 296 ? -1.568 23.297 15.078 1 91.81 296 GLY A N 1
ATOM 2271 C CA . GLY A 1 296 ? -0.207 22.797 15.188 1 91.81 296 GLY A CA 1
ATOM 2272 C C . GLY A 1 296 ? 0.536 23.344 16.391 1 91.81 296 GLY A C 1
ATOM 2273 O O . GLY A 1 296 ? -0.01 24.156 17.141 1 91.81 296 GLY A O 1
ATOM 2274 N N . GLY A 1 297 ? 1.748 22.953 16.484 1 89.75 297 GLY A N 1
ATOM 2275 C CA . GLY A 1 297 ? 2.551 23.375 17.625 1 89.75 297 GLY A CA 1
ATOM 2276 C C . GLY A 1 297 ? 2.699 24.875 17.719 1 89.75 297 GLY A C 1
ATOM 2277 O O . GLY A 1 297 ? 2.83 25.422 18.812 1 89.75 297 GLY A O 1
ATOM 2278 N N . GLY A 1 298 ? 2.666 25.531 16.594 1 93.44 298 GLY A N 1
ATOM 2279 C CA . GLY A 1 298 ? 2.816 26.984 16.562 1 93.44 298 GLY A CA 1
ATOM 2280 C C . GLY A 1 298 ? 1.7 27.703 17.297 1 93.44 298 GLY A C 1
ATOM 2281 O O . GLY A 1 298 ? 1.872 28.859 17.703 1 93.44 298 GLY A O 1
ATOM 2282 N N . ALA A 1 299 ? 0.611 27.094 17.406 1 95.56 299 ALA A N 1
ATOM 2283 C CA . ALA A 1 299 ? -0.522 27.703 18.094 1 95.56 299 ALA A CA 1
ATOM 2284 C C . ALA A 1 299 ? -0.213 27.938 19.562 1 95.56 299 ALA A C 1
ATOM 2286 O O . ALA A 1 299 ? -0.843 28.781 20.219 1 95.56 299 ALA A O 1
ATOM 2287 N N . HIS A 1 300 ? 0.801 27.234 20.047 1 95 300 HIS A N 1
ATOM 2288 C CA . HIS A 1 300 ? 1.165 27.344 21.453 1 95 300 HIS A CA 1
ATOM 2289 C C . HIS A 1 300 ? 2.264 28.375 21.672 1 95 300 HIS A C 1
ATOM 2291 O O . HIS A 1 300 ? 2.635 28.672 22.812 1 95 300 HIS A O 1
ATOM 2297 N N . ASN A 1 301 ? 2.812 28.859 20.609 1 96.75 301 ASN A N 1
ATOM 2298 C CA . ASN A 1 301 ? 3.791 29.938 20.688 1 96.75 301 ASN A CA 1
ATOM 2299 C C . ASN A 1 301 ? 3.115 31.312 20.734 1 96.75 301 ASN A C 1
ATOM 2301 O O . ASN A 1 301 ? 2.932 31.938 19.688 1 96.75 301 ASN A O 1
ATOM 2305 N N . LEU A 1 302 ? 2.924 31.781 21.969 1 97.31 302 LEU A N 1
ATOM 2306 C CA . LEU A 1 302 ? 2.15 33 22.188 1 97.31 302 LEU A CA 1
ATOM 2307 C C . LEU A 1 302 ? 2.838 34.188 21.531 1 97.31 302 LEU A C 1
ATOM 2309 O O . LEU A 1 302 ? 2.17 35.125 21.047 1 97.31 302 LEU A O 1
ATOM 2313 N N . PHE A 1 303 ? 4.152 34.188 21.562 1 98.19 303 PHE A N 1
ATOM 2314 C CA . PHE A 1 303 ? 4.879 35.281 20.906 1 98.19 303 PHE A CA 1
ATOM 2315 C C . PHE A 1 303 ? 4.637 35.25 19.391 1 98.19 303 PHE A C 1
ATOM 2317 O O . PHE A 1 303 ? 4.418 36.281 18.781 1 98.19 303 PHE A O 1
ATOM 2324 N N . LEU A 1 304 ? 4.648 34.094 18.797 1 98.38 304 LEU A N 1
ATOM 2325 C CA . LEU A 1 304 ? 4.352 33.938 17.375 1 98.38 304 LEU A CA 1
ATOM 2326 C C . LEU A 1 304 ? 2.936 34.406 17.062 1 98.38 304 LEU A C 1
ATOM 2328 O O . LEU A 1 304 ? 2.719 35.094 16.078 1 98.38 304 LEU A O 1
ATOM 2332 N N . MET A 1 305 ? 2.002 34.094 17.906 1 98.31 305 MET A N 1
ATOM 2333 C CA . MET A 1 305 ? 0.612 34.5 17.734 1 98.31 305 MET A CA 1
ATOM 2334 C C . MET A 1 305 ? 0.488 36 17.766 1 98.31 305 MET A C 1
ATOM 2336 O O . MET A 1 305 ? -0.263 36.594 16.969 1 98.31 305 MET A O 1
ATOM 2340 N N . GLU A 1 306 ? 1.199 36.594 18.656 1 98.19 306 GLU A N 1
ATOM 2341 C CA . GLU A 1 306 ? 1.224 38.062 18.75 1 98.19 306 GLU A CA 1
ATOM 2342 C C . GLU A 1 306 ? 1.793 38.688 17.484 1 98.19 306 GLU A C 1
ATOM 2344 O O . GLU A 1 306 ? 1.271 39.688 17 1 98.19 306 GLU A O 1
ATOM 2349 N N . ARG A 1 307 ? 2.895 38.094 17.031 1 98.38 307 ARG A N 1
ATOM 2350 C CA . ARG A 1 307 ? 3.512 38.625 15.805 1 98.38 307 ARG A CA 1
ATOM 2351 C C . ARG A 1 307 ? 2.561 38.5 14.625 1 98.38 307 ARG A C 1
ATOM 2353 O O . ARG A 1 307 ? 2.471 39.406 13.797 1 98.38 307 ARG A O 1
ATOM 2360 N N . LEU A 1 308 ? 1.844 37.344 14.516 1 98.62 308 LEU A N 1
ATOM 2361 C CA . LEU A 1 308 ? 0.849 37.188 13.461 1 98.62 308 LEU A CA 1
ATOM 2362 C C . LEU A 1 308 ? -0.212 38.281 13.523 1 98.62 308 LEU A C 1
ATOM 2364 O O . LEU A 1 308 ? -0.519 38.906 12.516 1 98.62 308 LEU A O 1
ATOM 2368 N N . SER A 1 309 ? -0.717 38.562 14.703 1 98.31 309 SER A N 1
ATOM 2369 C CA . SER A 1 309 ? -1.757 39.562 14.898 1 98.31 309 SER A CA 1
ATOM 2370 C C . SER A 1 309 ? -1.263 40.938 14.523 1 98.31 309 SER A C 1
ATOM 2372 O O . SER A 1 309 ? -2.016 41.75 13.969 1 98.31 309 SER A O 1
ATOM 2374 N N . ARG A 1 310 ? -0.088 41.188 14.828 1 98.06 310 ARG A N 1
ATOM 2375 C CA . ARG A 1 310 ? 0.5 42.5 14.523 1 98.06 310 ARG A CA 1
ATOM 2376 C C . ARG A 1 310 ? 0.552 42.75 13.016 1 98.06 310 ARG A C 1
ATOM 2378 O O . ARG A 1 310 ? 0.354 43.875 12.547 1 98.06 310 ARG A O 1
ATOM 2385 N N . HIS A 1 311 ? 0.808 41.719 12.305 1 98.25 311 HIS A N 1
ATOM 2386 C CA . HIS A 1 311 ? 0.961 41.844 10.859 1 98.25 311 HIS A CA 1
ATOM 2387 C C . HIS A 1 311 ? -0.383 41.719 10.148 1 98.25 311 HIS A C 1
ATOM 2389 O O . HIS A 1 311 ? -0.466 41.906 8.93 1 98.25 311 HIS A O 1
ATOM 2395 N N . LEU A 1 312 ? -1.432 41.438 10.859 1 98 312 LEU A N 1
ATOM 2396 C CA . LEU A 1 312 ? -2.756 41.25 10.273 1 98 312 LEU A CA 1
ATOM 2397 C C . LEU A 1 312 ? -3.781 42.156 10.977 1 98 312 LEU A C 1
ATOM 2399 O O . LEU A 1 312 ? -4.766 41.656 11.523 1 98 312 LEU A O 1
ATOM 2403 N N . PRO A 1 313 ? -3.566 43.469 10.828 1 96.06 313 PRO A N 1
ATOM 2404 C CA . PRO A 1 313 ? -4.523 44.344 11.492 1 96.06 313 PRO A CA 1
ATOM 2405 C C . PRO A 1 313 ? -5.949 44.156 10.977 1 96.06 313 PRO A C 1
ATOM 2407 O O . PRO A 1 313 ? -6.16 44.062 9.758 1 96.06 313 PRO A O 1
ATOM 2410 N N . GLY A 1 314 ? -6.895 44.094 11.844 1 96.19 314 GLY A N 1
ATOM 2411 C CA . GLY A 1 314 ? -8.297 43.969 11.477 1 96.19 314 GLY A CA 1
ATOM 2412 C C . GLY A 1 314 ? -8.75 42.531 11.281 1 96.19 314 GLY A C 1
ATOM 2413 O O . GLY A 1 314 ? -9.938 42.281 11.078 1 96.19 314 GLY A O 1
ATOM 2414 N N . ILE A 1 315 ? -7.844 41.625 11.25 1 97.12 315 ILE A N 1
ATOM 2415 C CA . ILE A 1 315 ? -8.148 40.219 11.109 1 97.12 315 ILE A CA 1
ATOM 2416 C C . ILE A 1 315 ? -8.016 39.531 12.461 1 97.12 315 ILE A C 1
ATOM 2418 O O . ILE A 1 315 ? -7.055 39.75 13.195 1 97.12 315 ILE A O 1
ATOM 2422 N N . LEU A 1 316 ? -8.953 38.75 12.859 1 97.69 316 LEU A N 1
ATOM 2423 C CA . LEU A 1 316 ? -8.906 38.031 14.125 1 97.69 316 LEU A CA 1
ATOM 2424 C C . LEU A 1 316 ? -8 36.812 14.016 1 97.69 316 LEU A C 1
ATOM 2426 O O . LEU A 1 316 ? -8.281 35.906 13.234 1 97.69 316 LEU A O 1
ATOM 2430 N N . VAL A 1 317 ? -6.914 36.75 14.75 1 98.25 317 VAL A N 1
ATOM 2431 C CA . VAL A 1 317 ? -5.98 35.656 14.781 1 98.25 317 VAL A CA 1
ATOM 2432 C C . VAL A 1 317 ? -6.223 34.812 16.031 1 98.25 317 VAL A C 1
ATOM 2434 O O . VAL A 1 317 ? -6.039 35.281 17.156 1 98.25 317 VAL A O 1
ATOM 2437 N N . LYS A 1 318 ? -6.684 33.562 15.867 1 97.25 318 LYS A N 1
ATOM 2438 C CA . LYS A 1 318 ? -7.02 32.688 17 1 97.25 318 LYS A CA 1
ATOM 2439 C C . LYS A 1 318 ? -6.582 31.25 16.734 1 97.25 318 LYS A C 1
ATOM 2441 O O . LYS A 1 318 ? -6.375 30.859 15.578 1 97.25 318 LYS A O 1
ATOM 2446 N N . GLY A 1 319 ? -6.395 30.531 17.797 1 96.75 319 GLY A N 1
ATOM 2447 C CA . GLY A 1 319 ? -6.258 29.094 17.641 1 96.75 319 GLY A CA 1
ATOM 2448 C C . GLY A 1 319 ? -7.535 28.422 17.188 1 96.75 319 GLY A C 1
ATOM 2449 O O . GLY A 1 319 ? -8.633 28.953 17.375 1 96.75 319 GLY A O 1
ATOM 2450 N N . THR A 1 320 ? -7.367 27.234 16.609 1 94.81 320 THR A N 1
ATOM 2451 C CA . THR A 1 320 ? -8.531 26.531 16.094 1 94.81 320 THR A CA 1
ATOM 2452 C C . THR A 1 320 ? -9.438 26.062 17.234 1 94.81 320 THR A C 1
ATOM 2454 O O . THR A 1 320 ? -10.602 25.734 17.016 1 94.81 320 THR A O 1
ATOM 2457 N N . ASP A 1 321 ? -8.898 26.031 18.438 1 92.56 321 ASP A N 1
ATOM 2458 C CA . ASP A 1 321 ? -9.711 25.719 19.609 1 92.56 321 ASP A CA 1
ATOM 2459 C C . ASP A 1 321 ? -10.875 26.703 19.734 1 92.56 321 ASP A C 1
ATOM 2461 O O . ASP A 1 321 ? -11.953 26.328 20.219 1 92.56 321 ASP A O 1
ATOM 2465 N N . SER A 1 322 ? -10.672 27.906 19.344 1 93 322 SER A N 1
ATOM 2466 C CA . SER A 1 322 ? -11.719 28.922 19.406 1 93 322 SER A CA 1
ATOM 2467 C C . SER A 1 322 ? -12.875 28.578 18.469 1 93 322 SER A C 1
ATOM 2469 O O . SER A 1 322 ? -13.984 29.094 18.641 1 93 322 SER A O 1
ATOM 2471 N N . ALA A 1 323 ? -12.609 27.75 17.547 1 90.69 323 ALA A N 1
ATOM 2472 C CA . ALA A 1 323 ? -13.641 27.297 16.625 1 90.69 323 ALA A CA 1
ATOM 2473 C C . ALA A 1 323 ? -14.109 25.891 16.953 1 90.69 323 ALA A C 1
ATOM 2475 O O . ALA A 1 323 ? -14.867 25.281 16.203 1 90.69 323 ALA A O 1
ATOM 2476 N N . GLY A 1 324 ? -13.586 25.344 18.031 1 87.62 324 GLY A N 1
ATOM 2477 C CA . GLY A 1 324 ? -14.086 24.078 18.531 1 87.62 324 GLY A CA 1
ATOM 2478 C C . GLY A 1 324 ? -13.227 22.891 18.125 1 87.62 324 GLY A C 1
ATOM 2479 O O . GLY A 1 324 ? -13.609 21.734 18.328 1 87.62 324 GLY A O 1
ATOM 2480 N N . ILE A 1 325 ? -12.086 23.125 17.531 1 89 325 ILE A N 1
ATOM 2481 C CA . ILE A 1 325 ? -11.195 22.047 17.125 1 89 325 ILE A CA 1
ATOM 2482 C C . ILE A 1 325 ? -9.836 22.219 17.797 1 89 325 ILE A C 1
ATOM 2484 O O . ILE A 1 325 ? -9.195 23.266 17.656 1 89 325 ILE A O 1
ATOM 2488 N N . ASP A 1 326 ? -9.422 21.219 18.484 1 90.94 326 ASP A N 1
ATOM 2489 C CA . ASP A 1 326 ? -8.141 21.266 19.188 1 90.94 326 ASP A CA 1
ATOM 2490 C C . ASP A 1 326 ? -6.984 21.469 18.203 1 90.94 326 ASP A C 1
ATOM 2492 O O . ASP A 1 326 ? -6.824 20.688 17.266 1 90.94 326 ASP A O 1
ATOM 2496 N N . PRO A 1 327 ? -6.117 22.438 18.469 1 92.69 327 PRO A N 1
ATOM 2497 C CA . PRO A 1 327 ? -5.051 22.75 17.516 1 92.69 327 PRO A CA 1
ATOM 2498 C C . PRO A 1 327 ? -4.02 21.625 17.391 1 92.69 327 PRO A C 1
ATOM 2500 O O . PRO A 1 327 ? -3.355 21.516 16.359 1 92.69 327 PRO A O 1
ATOM 2503 N N . ASP A 1 328 ? -3.908 20.812 18.406 1 90.88 328 ASP A N 1
ATOM 2504 C CA . ASP A 1 328 ? -2.877 19.781 18.406 1 90.88 328 ASP A CA 1
ATOM 2505 C C . ASP A 1 328 ? -3.324 18.562 17.594 1 90.88 328 ASP A C 1
ATOM 2507 O O . ASP A 1 328 ? -2.494 17.766 17.156 1 90.88 328 ASP A O 1
ATOM 2511 N N . PHE A 1 329 ? -4.637 18.453 17.375 1 92.62 329 PHE A N 1
ATOM 2512 C CA . PHE A 1 329 ? -5.105 17.188 16.844 1 92.62 329 PHE A CA 1
ATOM 2513 C C . PHE A 1 329 ? -5.918 17.391 15.578 1 92.62 329 PHE A C 1
ATOM 2515 O O . PHE A 1 329 ? -6.625 16.484 15.133 1 92.62 329 PHE A O 1
ATOM 2522 N N . MET A 1 330 ? -5.766 18.594 15.055 1 92 330 MET A N 1
ATOM 2523 C CA . MET A 1 330 ? -6.449 18.922 13.805 1 92 330 MET A CA 1
ATOM 2524 C C . MET A 1 330 ? -6.117 17.906 12.711 1 92 330 MET A C 1
ATOM 2526 O O . MET A 1 330 ? -7.008 17.438 12.008 1 92 330 MET A O 1
ATOM 2530 N N . GLU A 1 331 ? -4.902 17.547 12.602 1 91.94 331 GLU A N 1
ATOM 2531 C CA . GLU A 1 331 ? -4.492 16.656 11.523 1 91.94 331 GLU A CA 1
ATOM 2532 C C . GLU A 1 331 ? -4.984 15.227 11.766 1 91.94 331 GLU A C 1
ATOM 2534 O O . GLU A 1 331 ? -5.438 14.555 10.836 1 91.94 331 GLU A O 1
ATOM 2539 N N . ALA A 1 332 ? -4.883 14.789 13 1 95.56 332 ALA A N 1
ATOM 2540 C CA . ALA A 1 332 ? -5.418 13.469 13.32 1 95.56 332 ALA A CA 1
ATOM 2541 C C . ALA A 1 332 ? -6.918 13.406 13.039 1 95.56 332 ALA A C 1
ATOM 2543 O O . ALA A 1 332 ? -7.414 12.406 12.5 1 95.56 332 ALA A O 1
ATOM 2544 N N . MET A 1 333 ? -7.602 14.477 13.359 1 95.75 333 MET A N 1
ATOM 2545 C CA . MET A 1 333 ? -9.031 14.555 13.086 1 95.75 333 MET A CA 1
ATOM 2546 C C . MET A 1 333 ? -9.305 14.539 11.586 1 95.75 333 MET A C 1
ATOM 2548 O O . MET A 1 333 ? -10.258 13.914 11.133 1 95.75 333 MET A O 1
ATOM 2552 N N . ALA A 1 334 ? -8.469 15.195 10.891 1 95.94 334 ALA A N 1
ATOM 2553 C CA . ALA A 1 334 ? -8.617 15.242 9.438 1 95.94 334 ALA A CA 1
ATOM 2554 C C . ALA A 1 334 ? -8.531 13.852 8.836 1 95.94 334 ALA A C 1
ATOM 2556 O O . ALA A 1 334 ? -9.312 13.5 7.941 1 95.94 334 ALA A O 1
ATOM 2557 N N . PHE A 1 335 ? -7.648 13.039 9.32 1 97.81 335 PHE A N 1
ATOM 2558 C CA . PHE A 1 335 ? -7.48 11.719 8.734 1 97.81 335 PHE A CA 1
ATOM 2559 C C . PHE A 1 335 ? -8.586 10.773 9.203 1 97.81 335 PHE A C 1
ATOM 2561 O O . PHE A 1 335 ? -8.984 9.867 8.477 1 97.81 335 PHE A O 1
ATOM 2568 N N . ALA A 1 336 ? -9.117 10.984 10.43 1 98.25 336 ALA A N 1
ATOM 2569 C CA . ALA A 1 336 ? -10.344 10.289 10.805 1 98.25 336 ALA A CA 1
ATOM 2570 C C . ALA A 1 336 ? -11.484 10.641 9.859 1 98.25 336 ALA A C 1
ATOM 2572 O O . ALA A 1 336 ? -12.25 9.766 9.445 1 98.25 336 ALA A O 1
ATOM 2573 N N . TRP A 1 337 ? -11.562 11.898 9.547 1 97.75 337 TRP A N 1
ATOM 2574 C CA . TRP A 1 337 ? -12.594 12.391 8.641 1 97.75 337 TRP A CA 1
ATOM 2575 C C . TRP A 1 337 ? -12.43 11.789 7.246 1 97.75 337 TRP A C 1
ATOM 2577 O O . TRP A 1 337 ? -13.406 11.383 6.613 1 97.75 337 TRP A O 1
ATOM 2587 N N . LEU A 1 338 ? -11.234 11.727 6.742 1 98.44 338 LEU A N 1
ATOM 2588 C CA . LEU A 1 338 ? -10.953 11.141 5.434 1 98.44 338 LEU A CA 1
ATOM 2589 C C . LEU A 1 338 ? -11.352 9.672 5.398 1 98.44 338 LEU A C 1
ATOM 2591 O O . LEU A 1 338 ? -11.844 9.18 4.379 1 98.44 338 LEU A O 1
ATOM 2595 N N . ALA A 1 339 ? -11.086 8.969 6.512 1 98.69 339 ALA A N 1
ATOM 2596 C CA . ALA A 1 339 ? -11.531 7.578 6.598 1 98.69 339 ALA A CA 1
ATOM 2597 C C . ALA A 1 339 ? -13.039 7.473 6.449 1 98.69 339 ALA A C 1
ATOM 2599 O O . ALA A 1 339 ? -13.547 6.617 5.719 1 98.69 339 ALA A O 1
ATOM 2600 N N . MET A 1 340 ? -13.75 8.32 7.125 1 98.06 340 MET A N 1
ATOM 2601 C CA . MET A 1 340 ? -15.211 8.352 7.023 1 98.06 340 MET A CA 1
ATOM 2602 C C . MET A 1 340 ? -15.648 8.617 5.586 1 98.06 340 MET A C 1
ATOM 2604 O O . MET A 1 340 ? -16.547 7.953 5.074 1 98.06 340 MET A O 1
ATOM 2608 N N . ARG A 1 341 ? -14.992 9.562 4.93 1 98.12 341 ARG A N 1
ATOM 2609 C CA . ARG A 1 341 ? -15.328 9.898 3.547 1 98.12 341 ARG A CA 1
ATOM 2610 C C . ARG A 1 341 ? -15.125 8.695 2.631 1 98.12 341 ARG A C 1
ATOM 2612 O O . ARG A 1 341 ? -15.953 8.422 1.765 1 98.12 341 ARG A O 1
ATOM 2619 N N . THR A 1 342 ? -14.008 7.992 2.811 1 98.62 342 THR A N 1
ATOM 2620 C CA . THR A 1 342 ? -13.695 6.832 1.983 1 98.62 342 THR A CA 1
ATOM 2621 C C . THR A 1 342 ? -14.773 5.766 2.113 1 98.62 342 THR A C 1
ATOM 2623 O O . THR A 1 342 ? -15.289 5.27 1.108 1 98.62 342 THR A O 1
ATOM 2626 N N . LEU A 1 343 ? -15.102 5.434 3.332 1 97.88 343 LEU A N 1
ATOM 2627 C CA . LEU A 1 343 ? -16.109 4.406 3.564 1 97.88 343 LEU A CA 1
ATOM 2628 C C . LEU A 1 343 ? -17.453 4.828 2.986 1 97.88 343 LEU A C 1
ATOM 2630 O O . LEU A 1 343 ? -18.234 3.988 2.525 1 97.88 343 LEU A O 1
ATOM 2634 N N . ALA A 1 344 ? -17.703 6.117 2.965 1 97.31 344 ALA A N 1
ATOM 2635 C CA . ALA A 1 344 ? -18.953 6.652 2.447 1 97.31 344 ALA A CA 1
ATOM 2636 C C . ALA A 1 344 ? -18.875 6.895 0.943 1 97.31 344 ALA A C 1
ATOM 2638 O O . ALA A 1 344 ? -19.828 7.371 0.329 1 97.31 344 ALA A O 1
ATOM 2639 N N . ARG A 1 345 ? -17.734 6.637 0.314 1 97.69 345 ARG A N 1
ATOM 2640 C CA . ARG A 1 345 ? -17.484 6.832 -1.109 1 97.69 345 ARG A CA 1
ATOM 2641 C C . ARG A 1 345 ? -17.641 8.297 -1.496 1 97.69 345 ARG A C 1
ATOM 2643 O O . ARG A 1 345 ? -18.281 8.617 -2.5 1 97.69 345 ARG A O 1
ATOM 2650 N N . LEU A 1 346 ? -17.109 9.148 -0.626 1 97.81 346 LEU A N 1
ATOM 2651 C CA . LEU A 1 346 ? -17.094 10.586 -0.861 1 97.81 346 LEU A CA 1
ATOM 2652 C C . LEU A 1 346 ? -15.672 11.062 -1.139 1 97.81 346 LEU A C 1
ATOM 2654 O O . LEU A 1 346 ? -14.703 10.477 -0.647 1 97.81 346 LEU A O 1
ATOM 2658 N N . PRO A 1 347 ? -15.5 12.125 -1.924 1 97.75 347 PRO A N 1
ATOM 2659 C CA . PRO A 1 347 ? -14.156 12.633 -2.223 1 97.75 347 PRO A CA 1
ATOM 2660 C C . PRO A 1 347 ? -13.445 13.188 -0.989 1 97.75 347 PRO A C 1
ATOM 2662 O O . PRO A 1 347 ? -14.102 13.711 -0.08 1 97.75 347 PRO A O 1
ATOM 2665 N N . GLY A 1 348 ? -12.141 13.07 -1.024 1 96.94 348 GLY A N 1
ATOM 2666 C CA . GLY A 1 348 ? -11.336 13.594 0.068 1 96.94 348 GLY A CA 1
ATOM 2667 C C . GLY A 1 348 ? -10.414 14.727 -0.359 1 96.94 348 GLY A C 1
ATOM 2668 O O . GLY A 1 348 ? -9.867 15.438 0.484 1 96.94 348 GLY A O 1
ATOM 2669 N N . ASN A 1 349 ? -10.273 14.953 -1.678 1 94.88 349 ASN A N 1
ATOM 2670 C CA . ASN A 1 349 ? -9.352 15.969 -2.166 1 94.88 349 ASN A CA 1
ATOM 2671 C C . ASN A 1 349 ? -10.094 17.203 -2.67 1 94.88 349 ASN A C 1
ATOM 2673 O O . ASN A 1 349 ? -11.312 17.172 -2.852 1 94.88 349 ASN A O 1
ATOM 2677 N N . ILE A 1 350 ? -9.352 18.266 -2.709 1 93.94 350 ILE A N 1
ATOM 2678 C CA . ILE A 1 350 ? -9.781 19.484 -3.389 1 93.94 350 ILE A CA 1
ATOM 2679 C C . ILE A 1 350 ? -8.914 19.734 -4.621 1 93.94 350 ILE A C 1
ATOM 2681 O O . ILE A 1 350 ? -7.785 20.219 -4.508 1 93.94 350 ILE A O 1
ATOM 2685 N N . PRO A 1 351 ? -9.461 19.516 -5.801 1 93.69 351 PRO A N 1
ATOM 2686 C CA . PRO A 1 351 ? -8.672 19.625 -7.031 1 93.69 351 PRO A CA 1
ATOM 2687 C C . PRO A 1 351 ? -7.992 20.984 -7.18 1 93.69 351 PRO A C 1
ATOM 2689 O O . PRO A 1 351 ? -6.848 21.062 -7.633 1 93.69 351 PRO A O 1
ATOM 2692 N N . ALA A 1 352 ? -8.594 22.016 -6.754 1 89.81 352 ALA A N 1
ATOM 2693 C CA . ALA A 1 352 ? -8.039 23.359 -6.863 1 89.81 352 ALA A CA 1
ATOM 2694 C C . ALA A 1 352 ? -6.773 23.5 -6.023 1 89.81 352 ALA A C 1
ATOM 2696 O O . ALA A 1 352 ? -5.93 24.344 -6.301 1 89.81 352 ALA A O 1
ATOM 2697 N N . VAL A 1 353 ? -6.641 22.688 -5.055 1 90.31 353 VAL A N 1
ATOM 2698 C CA . VAL A 1 353 ? -5.512 22.781 -4.137 1 90.31 353 VAL A CA 1
ATOM 2699 C C . VAL A 1 353 ? -4.402 21.828 -4.602 1 90.31 353 VAL A C 1
ATOM 2701 O O . VAL A 1 353 ? -3.234 22.219 -4.668 1 90.31 353 VAL A O 1
ATOM 2704 N N . THR A 1 354 ? -4.754 20.609 -4.914 1 91.06 354 THR A N 1
ATOM 2705 C CA . THR A 1 354 ? -3.746 19.594 -5.234 1 91.06 354 THR A CA 1
ATOM 2706 C C . THR A 1 354 ? -3.441 19.594 -6.727 1 91.06 354 THR A C 1
ATOM 2708 O O . THR A 1 354 ? -2.441 19.016 -7.16 1 91.06 354 THR A O 1
ATOM 2711 N N . ARG A 1 355 ? -4.395 20.125 -7.566 1 91.38 355 ARG A N 1
ATOM 2712 C CA . ARG A 1 355 ? -4.297 20.188 -9.023 1 91.38 355 ARG A CA 1
ATOM 2713 C C . ARG A 1 355 ? -4.676 18.859 -9.656 1 91.38 355 ARG A C 1
ATOM 2715 O O . ARG A 1 355 ? -4.398 18.625 -10.836 1 91.38 355 ARG A O 1
ATOM 2722 N N . ALA A 1 356 ? -5.242 17.953 -8.875 1 94.19 356 ALA A N 1
ATOM 2723 C CA . ALA A 1 356 ? -5.734 16.703 -9.445 1 94.19 356 ALA A CA 1
ATOM 2724 C C . ALA A 1 356 ? -6.793 16.953 -10.508 1 94.19 356 ALA A C 1
ATOM 2726 O O . ALA A 1 356 ? -7.473 17.984 -10.484 1 94.19 356 ALA A O 1
ATOM 2727 N N . GLN A 1 357 ? -6.855 16.062 -11.445 1 96.25 357 GLN A N 1
ATOM 2728 C CA . GLN A 1 357 ? -7.883 16.156 -12.477 1 96.25 357 GLN A CA 1
ATOM 2729 C C . GLN A 1 357 ? -9.242 15.727 -11.938 1 96.25 357 GLN A C 1
ATOM 2731 O O . GLN A 1 357 ? -9.781 14.695 -12.344 1 96.25 357 GLN A O 1
ATOM 2736 N N . GLY A 1 358 ? -9.844 16.484 -11.023 1 96.38 358 GLY A N 1
ATOM 2737 C CA . GLY A 1 358 ? -11.164 16.234 -10.453 1 96.38 358 GLY A CA 1
ATOM 2738 C C . GLY A 1 358 ? -11.109 15.648 -9.055 1 96.38 358 GLY A C 1
ATOM 2739 O O . GLY A 1 358 ? -10.031 15.344 -8.547 1 96.38 358 GLY A O 1
ATOM 2740 N N . GLU A 1 359 ? -12.312 15.469 -8.445 1 97.5 359 GLU A N 1
ATOM 2741 C CA . GLU A 1 359 ? -12.453 14.883 -7.113 1 97.5 359 GLU A CA 1
ATOM 2742 C C . GLU A 1 359 ? -12.195 13.375 -7.141 1 97.5 359 GLU A C 1
ATOM 2744 O O . GLU A 1 359 ? -12.492 12.711 -8.133 1 97.5 359 GLU A O 1
ATOM 2749 N N . ARG A 1 360 ? -11.602 12.875 -6.066 1 98.31 360 ARG A N 1
ATOM 2750 C CA . ARG A 1 360 ? -11.336 11.445 -5.938 1 98.31 360 ARG A CA 1
ATOM 2751 C C . ARG A 1 360 ? -11.672 10.953 -4.535 1 98.31 360 ARG A C 1
ATOM 2753 O O . ARG A 1 360 ? -11.5 11.68 -3.555 1 98.31 360 ARG A O 1
ATOM 2760 N N . ILE A 1 361 ? -12.203 9.711 -4.445 1 98.56 361 ILE A N 1
ATOM 2761 C CA . ILE A 1 361 ? -12.219 8.984 -3.182 1 98.56 361 ILE A CA 1
ATOM 2762 C C . ILE A 1 361 ? -10.797 8.578 -2.805 1 98.56 361 ILE A C 1
ATOM 2764 O O . ILE A 1 361 ? -10.172 7.766 -3.49 1 98.56 361 ILE A O 1
ATOM 2768 N N . LEU A 1 362 ? -10.289 9.18 -1.741 1 98.5 362 LEU A N 1
ATOM 2769 C CA . LEU A 1 362 ? -8.906 8.914 -1.345 1 98.5 362 LEU A CA 1
ATOM 2770 C C . LEU A 1 362 ? -8.828 7.715 -0.41 1 98.5 362 LEU A C 1
ATOM 2772 O O . LEU A 1 362 ? -9.805 7.395 0.282 1 98.5 362 LEU A O 1
ATOM 2776 N N . GLY A 1 363 ? -7.684 7.012 -0.451 1 98.5 363 GLY A N 1
ATOM 2777 C CA . GLY A 1 363 ? -7.395 5.973 0.522 1 98.5 363 GLY A CA 1
ATOM 2778 C C . GLY A 1 363 ? -7.777 4.582 0.045 1 98.5 363 GLY A C 1
ATOM 2779 O O . GLY A 1 363 ? -8.547 4.441 -0.91 1 98.5 363 GLY A O 1
ATOM 2780 N N . ALA A 1 364 ? -7.184 3.633 0.648 1 98.81 364 ALA A N 1
ATOM 2781 C CA . ALA A 1 364 ? -7.48 2.215 0.457 1 98.81 364 ALA A CA 1
ATOM 2782 C C . ALA A 1 364 ? -8.055 1.599 1.729 1 98.81 364 ALA A C 1
ATOM 2784 O O . ALA A 1 364 ? -7.656 1.964 2.838 1 98.81 364 ALA A O 1
ATOM 2785 N N . ILE A 1 365 ? -8.977 0.67 1.569 1 98.94 365 ILE A N 1
ATOM 2786 C CA . ILE A 1 365 ? -9.664 0.037 2.689 1 98.94 365 ILE A CA 1
ATOM 2787 C C . ILE A 1 365 ? -9 -1.297 3.018 1 98.94 365 ILE A C 1
ATOM 2789 O O . ILE A 1 365 ? -8.938 -2.191 2.172 1 98.94 365 ILE A O 1
ATOM 2793 N N . TYR A 1 366 ? -8.469 -1.438 4.18 1 98.88 366 TYR A N 1
ATOM 2794 C CA . TYR A 1 366 ? -7.898 -2.674 4.711 1 98.88 366 TYR A CA 1
ATOM 2795 C C . TYR A 1 366 ? -8.82 -3.289 5.762 1 98.88 366 TYR A C 1
ATOM 2797 O O . TYR A 1 366 ? -8.883 -2.812 6.898 1 98.88 366 TYR A O 1
ATOM 2805 N N . PRO A 1 367 ? -9.492 -4.348 5.406 1 98.06 367 PRO A N 1
ATOM 2806 C CA . PRO A 1 367 ? -10.469 -4.941 6.328 1 98.06 367 PRO A CA 1
ATOM 2807 C C . PRO A 1 367 ? -9.82 -5.5 7.59 1 98.06 367 PRO A C 1
ATOM 2809 O O . PRO A 1 367 ? -8.656 -5.922 7.562 1 98.06 367 PRO A O 1
ATOM 2812 N N . ALA A 1 368 ? -10.609 -5.488 8.688 1 95.62 368 ALA A N 1
ATOM 2813 C CA . ALA A 1 368 ? -10.156 -6.105 9.93 1 95.62 368 ALA A CA 1
ATOM 2814 C C . ALA A 1 368 ? -10.242 -7.629 9.852 1 95.62 368 ALA A C 1
ATOM 2816 O O . ALA A 1 368 ? -11.078 -8.172 9.125 1 95.62 368 ALA A O 1
ATOM 2817 N N . MET B 1 1 ? -31.828 -12.906 -17.688 1 28.39 1 MET B N 1
ATOM 2818 C CA . MET B 1 1 ? -30.578 -13.539 -17.25 1 28.39 1 MET B CA 1
ATOM 2819 C C . MET B 1 1 ? -29.891 -12.719 -16.172 1 28.39 1 MET B C 1
ATOM 2821 O O . MET B 1 1 ? -29.672 -11.516 -16.344 1 28.39 1 MET B O 1
ATOM 2825 N N . LYS B 1 2 ? -30 -12.984 -15.008 1 46.19 2 LYS B N 1
ATOM 2826 C CA . LYS B 1 2 ? -29.5 -12.266 -13.844 1 46.19 2 LYS B CA 1
ATOM 2827 C C . LYS B 1 2 ? -28.078 -11.766 -14.07 1 46.19 2 LYS B C 1
ATOM 2829 O O . LYS B 1 2 ? -27.234 -12.5 -14.602 1 46.19 2 LYS B O 1
ATOM 2834 N N . ASP B 1 3 ? -27.688 -10.422 -14.25 1 66.62 3 ASP B N 1
ATOM 2835 C CA . ASP B 1 3 ? -26.5 -9.648 -14.617 1 66.62 3 ASP B CA 1
ATOM 2836 C C . ASP B 1 3 ? -25.25 -10.227 -13.945 1 66.62 3 ASP B C 1
ATOM 2838 O O . ASP B 1 3 ? -25.234 -10.414 -12.727 1 66.62 3 ASP B O 1
ATOM 2842 N N . ARG B 1 4 ? -24.266 -10.992 -14.617 1 79.56 4 ARG B N 1
ATOM 2843 C CA . ARG B 1 4 ? -23.047 -11.688 -14.234 1 79.56 4 ARG B CA 1
ATOM 2844 C C . ARG B 1 4 ? -22.062 -10.734 -13.555 1 79.56 4 ARG B C 1
ATOM 2846 O O . ARG B 1 4 ? -21.844 -9.625 -14.031 1 79.56 4 ARG B O 1
ATOM 2853 N N . GLU B 1 5 ? -21.75 -11.211 -12.297 1 92.56 5 GLU B N 1
ATOM 2854 C CA . GLU B 1 5 ? -20.656 -10.484 -11.648 1 92.56 5 GLU B CA 1
ATOM 2855 C C . GLU B 1 5 ? -19.312 -10.883 -12.234 1 92.56 5 GLU B C 1
ATOM 2857 O O . GLU B 1 5 ? -18.922 -12.055 -12.172 1 92.56 5 GLU B O 1
ATOM 2862 N N . ILE B 1 6 ? -18.625 -9.984 -12.922 1 97.88 6 ILE B N 1
ATOM 2863 C CA . ILE B 1 6 ? -17.359 -10.281 -13.57 1 97.88 6 ILE B CA 1
ATOM 2864 C C . ILE B 1 6 ? -16.219 -9.641 -12.773 1 97.88 6 ILE B C 1
ATOM 2866 O O . ILE B 1 6 ? -16.328 -8.5 -12.328 1 97.88 6 ILE B O 1
ATOM 2870 N N . PHE B 1 7 ? -15.188 -10.438 -12.578 1 98.5 7 PHE B N 1
ATOM 2871 C CA . PHE B 1 7 ? -13.961 -9.977 -11.938 1 98.5 7 PHE B CA 1
ATOM 2872 C C . PHE B 1 7 ? -12.773 -10.141 -12.875 1 98.5 7 PHE B C 1
ATOM 2874 O O . PHE B 1 7 ? -12.742 -11.062 -13.695 1 98.5 7 PHE B O 1
ATOM 2881 N N . ALA B 1 8 ? -11.859 -9.258 -12.789 1 98.75 8 ALA B N 1
ATOM 2882 C CA . ALA B 1 8 ? -10.609 -9.367 -13.531 1 98.75 8 ALA B CA 1
ATOM 2883 C C . ALA B 1 8 ? -9.453 -9.758 -12.602 1 98.75 8 ALA B C 1
ATOM 2885 O O . ALA B 1 8 ? -9.445 -9.398 -11.422 1 98.75 8 ALA B O 1
ATOM 2886 N N . GLY B 1 9 ? -8.531 -10.523 -13.117 1 98.44 9 GLY B N 1
ATOM 2887 C CA . GLY B 1 9 ? -7.32 -10.891 -12.406 1 98.44 9 GLY B CA 1
ATOM 2888 C C . GLY B 1 9 ? -6.051 -10.57 -13.172 1 98.44 9 GLY B C 1
ATOM 2889 O O . GLY B 1 9 ? -6.008 -10.719 -14.398 1 98.44 9 GLY B O 1
ATOM 2890 N N . LEU B 1 10 ? -5.066 -10.047 -12.461 1 97.62 10 LEU B N 1
ATOM 2891 C CA . LEU B 1 10 ? -3.75 -9.734 -13 1 97.62 10 LEU B CA 1
ATOM 2892 C C . LEU B 1 10 ? -2.658 -10.477 -12.234 1 97.62 10 LEU B C 1
ATOM 2894 O O . LEU B 1 10 ? -2.596 -10.406 -11.008 1 97.62 10 LEU B O 1
ATOM 2898 N N . MET B 1 11 ? -1.776 -11.141 -13.016 1 93.56 11 MET B N 1
ATOM 2899 C CA . MET B 1 11 ? -0.672 -11.859 -12.383 1 93.56 11 MET B CA 1
ATOM 2900 C C . MET B 1 11 ? 0.601 -11.742 -13.219 1 93.56 11 MET B C 1
ATOM 2902 O O . MET B 1 11 ? 0.574 -11.938 -14.43 1 93.56 11 MET B O 1
ATOM 2906 N N . SER B 1 12 ? 1.582 -11.266 -12.609 1 89.94 12 SER B N 1
ATOM 2907 C CA . SER B 1 12 ? 2.924 -11.336 -13.172 1 89.94 12 SER B CA 1
ATOM 2908 C C . SER B 1 12 ? 3.877 -12.086 -12.258 1 89.94 12 SER B C 1
ATOM 2910 O O . SER B 1 12 ? 4.098 -11.68 -11.117 1 89.94 12 SER B O 1
ATOM 2912 N N . GLY B 1 13 ? 4.414 -13.172 -12.688 1 78.81 13 GLY B N 1
ATOM 2913 C CA . GLY B 1 13 ? 5.188 -14.078 -11.852 1 78.81 13 GLY B CA 1
ATOM 2914 C C . GLY B 1 13 ? 6.676 -13.773 -11.867 1 78.81 13 GLY B C 1
ATOM 2915 O O . GLY B 1 13 ? 7.102 -12.766 -12.422 1 78.81 13 GLY B O 1
ATOM 2916 N N . THR B 1 14 ? 7.402 -14.648 -11.242 1 68.25 14 THR B N 1
ATOM 2917 C CA . THR B 1 14 ? 8.836 -14.477 -11.008 1 68.25 14 THR B CA 1
ATOM 2918 C C . THR B 1 14 ? 9.617 -14.711 -12.297 1 68.25 14 THR B C 1
ATOM 2920 O O . THR B 1 14 ? 10.789 -14.336 -12.391 1 68.25 14 THR B O 1
ATOM 2923 N N . SER B 1 15 ? 8.969 -15.312 -13.266 1 69.88 15 SER B N 1
ATOM 2924 C CA . SER B 1 15 ? 9.648 -15.523 -14.547 1 69.88 15 SER B CA 1
ATOM 2925 C C . SER B 1 15 ? 9.836 -14.203 -15.297 1 69.88 15 SER B C 1
ATOM 2927 O O . SER B 1 15 ? 10.664 -14.117 -16.203 1 69.88 15 SER B O 1
ATOM 2929 N N . LEU B 1 16 ? 9.078 -13.211 -14.938 1 75.69 16 LEU B N 1
ATOM 2930 C CA . LEU B 1 16 ? 9.156 -11.867 -15.508 1 75.69 16 LEU B CA 1
ATOM 2931 C C . LEU B 1 16 ? 8.953 -11.914 -17.016 1 75.69 16 LEU B C 1
ATOM 2933 O O . LEU B 1 16 ? 9.641 -11.195 -17.75 1 75.69 16 LEU B O 1
ATOM 2937 N N . ASP B 1 17 ? 8.008 -12.758 -17.406 1 82.12 17 ASP B N 1
ATOM 2938 C CA . ASP B 1 17 ? 7.734 -12.867 -18.844 1 82.12 17 ASP B CA 1
ATOM 2939 C C . ASP B 1 17 ? 6.688 -11.844 -19.281 1 82.12 17 ASP B C 1
ATOM 2941 O O . ASP B 1 17 ? 6.742 -11.336 -20.406 1 82.12 17 ASP B O 1
ATOM 2945 N N . GLY B 1 18 ? 5.781 -11.641 -18.469 1 91.38 18 GLY B N 1
ATOM 2946 C CA . GLY B 1 18 ? 4.676 -10.766 -18.812 1 91.38 18 GLY B CA 1
ATOM 2947 C C . GLY B 1 18 ? 3.531 -10.828 -17.812 1 91.38 18 GLY B C 1
ATOM 2948 O O . GLY B 1 18 ? 3.727 -11.211 -16.672 1 91.38 18 GLY B O 1
ATOM 2949 N N . VAL B 1 19 ? 2.428 -10.305 -18.266 1 95.44 19 VAL B N 1
ATOM 2950 C CA . VAL B 1 19 ? 1.244 -10.195 -17.422 1 95.44 19 VAL B CA 1
ATOM 2951 C C . VAL B 1 19 ? 0.136 -11.094 -17.953 1 95.44 19 VAL B C 1
ATOM 2953 O O . VAL B 1 19 ? -0.237 -11 -19.125 1 95.44 19 VAL B O 1
ATOM 2956 N N . ASP B 1 20 ? -0.309 -11.992 -17.125 1 94.94 20 ASP B N 1
ATOM 2957 C CA . ASP B 1 20 ? -1.517 -12.758 -17.422 1 94.94 20 ASP B CA 1
ATOM 2958 C C . ASP B 1 20 ? -2.764 -12.031 -16.922 1 94.94 20 ASP B C 1
ATOM 2960 O O . ASP B 1 20 ? -2.797 -11.547 -15.781 1 94.94 20 ASP B O 1
ATOM 2964 N N . THR B 1 21 ? -3.703 -11.938 -17.75 1 97.69 21 THR B N 1
ATOM 2965 C CA . THR B 1 21 ? -4.961 -11.289 -17.391 1 97.69 21 THR B CA 1
ATOM 2966 C C . THR B 1 21 ? -6.145 -12.203 -17.703 1 97.69 21 THR B C 1
ATOM 2968 O O . THR B 1 21 ? -6.16 -12.883 -18.734 1 97.69 21 THR B O 1
ATOM 2971 N N . ALA B 1 22 ? -7.141 -12.211 -16.812 1 97.56 22 ALA B N 1
ATOM 2972 C CA . ALA B 1 22 ? -8.336 -13.031 -17 1 97.56 22 ALA B CA 1
ATOM 2973 C C . ALA B 1 22 ? -9.586 -12.289 -16.531 1 97.56 22 ALA B C 1
ATOM 2975 O O . ALA B 1 22 ? -9.539 -11.539 -15.547 1 97.56 22 ALA B O 1
ATOM 2976 N N . LEU B 1 23 ? -10.648 -12.414 -17.25 1 97.88 23 LEU B N 1
ATOM 2977 C CA . LEU B 1 23 ? -11.992 -12.078 -16.797 1 97.88 23 LEU B CA 1
ATOM 2978 C C . LEU B 1 23 ? -12.766 -13.336 -16.422 1 97.88 23 LEU B C 1
ATOM 2980 O O . LEU B 1 23 ? -12.797 -14.312 -17.172 1 97.88 23 LEU B O 1
ATOM 2984 N N . ALA B 1 24 ? -13.367 -13.312 -15.234 1 96.06 24 ALA B N 1
ATOM 2985 C CA . ALA B 1 24 ? -14.023 -14.531 -14.758 1 96.06 24 ALA B CA 1
ATOM 2986 C C . ALA B 1 24 ? -15.273 -14.203 -13.953 1 96.06 24 ALA B C 1
ATOM 2988 O O . ALA B 1 24 ? -15.414 -13.086 -13.438 1 96.06 24 ALA B O 1
ATOM 2989 N N . SER B 1 25 ? -16.172 -15.102 -13.891 1 95.62 25 SER B N 1
ATOM 2990 C CA . SER B 1 25 ? -17.328 -15.086 -13.008 1 95.62 25 SER B CA 1
ATOM 2991 C C . SER B 1 25 ? -17.328 -16.281 -12.062 1 95.62 25 SER B C 1
ATOM 2993 O O . SER B 1 25 ? -16.953 -17.391 -12.453 1 95.62 25 SER B O 1
ATOM 2995 N N . PHE B 1 26 ? -17.797 -16.062 -10.836 1 92.62 26 PHE B N 1
ATOM 2996 C CA . PHE B 1 26 ? -17.719 -17.109 -9.82 1 92.62 26 PHE B CA 1
ATOM 2997 C C . PHE B 1 26 ? -19.109 -17.438 -9.273 1 92.62 26 PHE B C 1
ATOM 2999 O O . PHE B 1 26 ? -19.234 -17.953 -8.164 1 92.62 26 PHE B O 1
ATOM 3006 N N . GLN B 1 27 ? -20.094 -17.156 -9.852 1 88.94 27 GLN B N 1
ATOM 3007 C CA . GLN B 1 27 ? -21.469 -17.344 -9.414 1 88.94 27 GLN B CA 1
ATOM 3008 C C . GLN B 1 27 ? -21.906 -18.812 -9.594 1 88.94 27 GLN B C 1
ATOM 3010 O O . GLN B 1 27 ? -22.766 -19.297 -8.859 1 88.94 27 GLN B O 1
ATOM 3015 N N . GLY B 1 28 ? -21.359 -19.609 -10.398 1 80.56 28 GLY B N 1
ATOM 3016 C CA . GLY B 1 28 ? -21.734 -21 -10.617 1 80.56 28 GLY B CA 1
ATOM 3017 C C . GLY B 1 28 ? -20.891 -21.969 -9.828 1 80.56 28 GLY B C 1
ATOM 3018 O O . GLY B 1 28 ? -20.125 -21.578 -8.945 1 80.56 28 GLY B O 1
ATOM 3019 N N . GLU B 1 29 ? -21.188 -23.234 -9.961 1 77.62 29 GLU B N 1
ATOM 3020 C CA . GLU B 1 29 ? -20.438 -24.297 -9.297 1 77.62 29 GLU B CA 1
ATOM 3021 C C . GLU B 1 29 ? -18.953 -24.234 -9.656 1 77.62 29 GLU B C 1
ATOM 3023 O O . GLU B 1 29 ? -18.094 -24.453 -8.805 1 77.62 29 GLU B O 1
ATOM 3028 N N . LEU B 1 30 ? -18.75 -23.891 -10.984 1 82.25 30 LEU B N 1
ATOM 3029 C CA . LEU B 1 30 ? -17.391 -23.719 -11.477 1 82.25 30 LEU B CA 1
ATOM 3030 C C . LEU B 1 30 ? -17.172 -22.281 -11.969 1 82.25 30 LEU B C 1
ATOM 3032 O O . LEU B 1 30 ? -18.094 -21.672 -12.516 1 82.25 30 LEU B O 1
ATOM 3036 N N . PRO B 1 31 ? -15.945 -21.844 -11.773 1 89.5 31 PRO B N 1
ATOM 3037 C CA . PRO B 1 31 ? -15.648 -20.531 -12.344 1 89.5 31 PRO B CA 1
ATOM 3038 C C . PRO B 1 31 ? -15.758 -20.516 -13.867 1 89.5 31 PRO B C 1
ATOM 3040 O O . PRO B 1 31 ? -15.406 -21.484 -14.523 1 89.5 31 PRO B O 1
ATOM 3043 N N . GLU B 1 32 ? -16.297 -19.484 -14.32 1 90.56 32 GLU B N 1
ATOM 3044 C CA . GLU B 1 32 ? -16.359 -19.266 -15.766 1 90.56 32 GL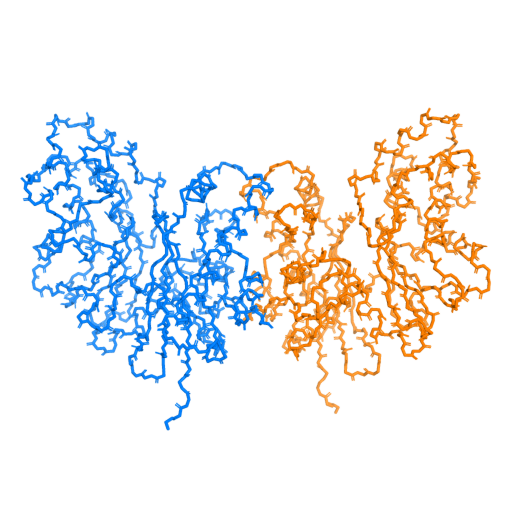U B CA 1
ATOM 3045 C C . GLU B 1 32 ? -15.273 -18.312 -16.234 1 90.56 32 GLU B C 1
ATOM 3047 O O . GLU B 1 32 ? -15.195 -17.172 -15.781 1 90.56 32 GLU B O 1
ATOM 3052 N N . THR B 1 33 ? -14.422 -18.812 -17.109 1 93.38 33 THR B N 1
ATOM 3053 C CA . THR B 1 33 ? -13.453 -17.938 -17.766 1 93.38 33 THR B CA 1
ATOM 3054 C C . THR B 1 33 ? -14.086 -17.234 -18.969 1 93.38 33 THR B C 1
ATOM 3056 O O . THR B 1 33 ? -14.484 -17.875 -19.938 1 93.38 33 THR B O 1
ATOM 3059 N N . ILE B 1 34 ? -14.125 -15.992 -18.953 1 95.38 34 ILE B N 1
ATOM 3060 C CA . ILE B 1 34 ? -14.82 -15.211 -19.969 1 95.38 34 ILE B CA 1
ATOM 3061 C C . ILE B 1 34 ? -13.836 -14.773 -21.047 1 95.38 34 ILE B C 1
ATOM 3063 O O . ILE B 1 34 ? -14.148 -14.859 -22.234 1 95.38 34 ILE B O 1
ATOM 3067 N N . ALA B 1 35 ? -12.688 -14.328 -20.625 1 97.06 35 ALA B N 1
ATOM 3068 C CA . ALA B 1 35 ? -11.633 -13.898 -21.547 1 97.06 35 ALA B CA 1
ATOM 3069 C C . ALA B 1 35 ? -10.266 -13.938 -20.859 1 97.06 35 ALA B C 1
ATOM 3071 O O . ALA B 1 35 ? -10.172 -13.812 -19.641 1 97.06 35 ALA B O 1
ATOM 3072 N N . THR B 1 36 ? -9.242 -14.156 -21.641 1 96.62 36 THR B N 1
ATOM 3073 C CA . THR B 1 36 ? -7.871 -14.164 -21.156 1 96.62 36 THR B CA 1
ATOM 3074 C C . THR B 1 36 ? -6.941 -13.477 -22.141 1 96.62 36 THR B C 1
ATOM 3076 O O . THR B 1 36 ? -7.277 -13.328 -23.312 1 96.62 36 THR B O 1
ATOM 3079 N N . SER B 1 37 ? -5.852 -13 -21.641 1 96.56 37 SER B N 1
ATOM 3080 C CA . SER B 1 37 ? -4.832 -12.398 -22.484 1 96.56 37 SER B CA 1
ATOM 3081 C C . SER B 1 37 ? -3.467 -12.414 -21.797 1 96.56 37 SER B C 1
ATOM 3083 O O . SER B 1 37 ? -3.377 -12.555 -20.578 1 96.56 37 SER B O 1
ATOM 3085 N N . PHE B 1 38 ? -2.465 -12.422 -22.625 1 94.69 38 PHE B N 1
ATOM 3086 C CA . PHE B 1 38 ? -1.082 -12.305 -22.172 1 94.69 38 PHE B CA 1
ATOM 3087 C C . PHE B 1 38 ? -0.416 -11.086 -22.797 1 94.69 38 PHE B C 1
ATOM 3089 O O . PHE B 1 38 ? -0.531 -10.852 -24 1 94.69 38 PHE B O 1
ATOM 3096 N N . THR B 1 39 ? 0.193 -10.273 -21.984 1 96.19 39 THR B N 1
ATOM 3097 C CA . THR B 1 39 ? 0.949 -9.109 -22.422 1 96.19 39 THR B CA 1
ATOM 3098 C C . THR B 1 39 ? 2.414 -9.227 -22.016 1 96.19 39 THR B C 1
ATOM 3100 O O . THR B 1 39 ? 2.736 -9.172 -20.828 1 96.19 39 THR B O 1
ATOM 3103 N N . PRO B 1 40 ? 3.34 -9.32 -22.953 1 94.62 40 PRO B N 1
ATOM 3104 C CA . PRO B 1 40 ? 4.754 -9.461 -22.594 1 94.62 40 PRO B CA 1
ATOM 3105 C C . PRO B 1 40 ? 5.328 -8.195 -21.969 1 94.62 40 PRO B C 1
ATOM 3107 O O . PRO B 1 40 ? 4.934 -7.086 -22.328 1 94.62 40 PRO B O 1
ATOM 3110 N N . PHE B 1 41 ? 6.262 -8.391 -21.094 1 94.75 41 PHE B N 1
ATOM 3111 C CA . PHE B 1 41 ? 7.008 -7.258 -20.547 1 94.75 41 PHE B CA 1
ATOM 3112 C C . PHE B 1 41 ? 7.914 -6.656 -21.625 1 94.75 41 PHE B C 1
ATOM 3114 O O . PHE B 1 41 ? 8.625 -7.383 -22.312 1 94.75 41 PHE B O 1
ATOM 3121 N N . PRO B 1 42 ? 7.898 -5.332 -21.75 1 96.12 42 PRO B N 1
ATOM 3122 C CA . PRO B 1 42 ? 9 -4.73 -22.5 1 96.12 42 PRO B CA 1
ATOM 3123 C C . PRO B 1 42 ? 10.367 -5.031 -21.891 1 96.12 42 PRO B C 1
ATOM 3125 O O . PRO B 1 42 ? 10.484 -5.129 -20.656 1 96.12 42 PRO B O 1
ATOM 3128 N N . SER B 1 43 ? 11.398 -5.109 -22.688 1 94.25 43 SER B N 1
ATOM 3129 C CA . SER B 1 43 ? 12.734 -5.523 -22.266 1 94.25 43 SER B CA 1
ATOM 3130 C C . SER B 1 43 ? 13.273 -4.605 -21.172 1 94.25 43 SER B C 1
ATOM 3132 O O . SER B 1 43 ? 13.906 -5.066 -20.219 1 94.25 43 SER B O 1
ATOM 3134 N N . ASP B 1 44 ? 13.023 -3.389 -21.344 1 96.19 44 ASP B N 1
ATOM 3135 C CA . ASP B 1 44 ? 13.531 -2.418 -20.375 1 96.19 44 ASP B CA 1
ATOM 3136 C C . ASP B 1 44 ? 12.883 -2.617 -19 1 96.19 44 ASP B C 1
ATOM 3138 O O . ASP B 1 44 ? 13.562 -2.574 -17.969 1 96.19 44 ASP B O 1
ATOM 3142 N N . LEU B 1 45 ? 11.617 -2.812 -19 1 96.62 45 LEU B N 1
ATOM 3143 C CA . LEU B 1 45 ? 10.906 -3.047 -17.734 1 96.62 45 LEU B CA 1
ATOM 3144 C C . LEU B 1 45 ? 11.352 -4.355 -17.094 1 96.62 45 LEU B C 1
ATOM 3146 O O . LEU B 1 45 ? 11.555 -4.422 -15.883 1 96.62 45 LEU B O 1
ATOM 3150 N N . LYS B 1 46 ? 11.484 -5.375 -17.906 1 93.31 46 LYS B N 1
ATOM 3151 C CA . LYS B 1 46 ? 11.969 -6.664 -17.422 1 93.31 46 LYS B CA 1
ATOM 3152 C C . LYS B 1 46 ? 13.312 -6.516 -16.703 1 93.31 46 LYS B C 1
ATOM 3154 O O . LYS B 1 46 ? 13.508 -7.066 -15.625 1 93.31 46 LYS B O 1
ATOM 3159 N N . TYR B 1 47 ? 14.164 -5.781 -17.281 1 93.38 47 TYR B N 1
ATOM 3160 C CA . TYR B 1 47 ? 15.492 -5.551 -16.719 1 93.38 47 TYR B CA 1
ATOM 3161 C C . TYR B 1 47 ? 15.398 -4.828 -15.383 1 93.38 47 TYR B C 1
ATOM 3163 O O . TYR B 1 47 ? 16.047 -5.215 -14.414 1 93.38 47 TYR B O 1
ATOM 3171 N N . LYS B 1 48 ? 14.625 -3.789 -15.344 1 95.88 48 LYS B N 1
ATOM 3172 C CA . LYS B 1 48 ? 14.453 -3.006 -14.117 1 95.88 48 LYS B CA 1
ATOM 3173 C C . LYS B 1 48 ? 13.906 -3.867 -12.984 1 95.88 48 LYS B C 1
ATOM 3175 O O . LYS B 1 48 ? 14.406 -3.809 -11.859 1 95.88 48 LYS B O 1
ATOM 3180 N N . LEU B 1 49 ? 12.906 -4.609 -13.297 1 94.56 49 LEU B N 1
ATOM 3181 C CA . LEU B 1 49 ? 12.273 -5.449 -12.289 1 94.56 49 LEU B CA 1
ATOM 3182 C C . LEU B 1 49 ? 13.227 -6.523 -11.789 1 94.56 49 LEU B C 1
ATOM 3184 O O . LEU B 1 49 ? 13.266 -6.816 -10.594 1 94.56 49 LEU B O 1
ATOM 3188 N N . HIS B 1 50 ? 13.953 -7.125 -12.68 1 89.06 50 HIS B N 1
ATOM 3189 C CA . HIS B 1 50 ? 14.961 -8.109 -12.297 1 89.06 50 HIS B CA 1
ATOM 3190 C C . HIS B 1 50 ? 16 -7.492 -11.367 1 89.06 50 HIS B C 1
ATOM 3192 O O . HIS B 1 50 ? 16.359 -8.094 -10.352 1 89.06 50 HIS B O 1
ATOM 3198 N N . HIS B 1 51 ? 16.469 -6.363 -11.734 1 92.62 51 HIS B N 1
ATOM 3199 C CA . HIS B 1 51 ? 17.469 -5.66 -10.93 1 92.62 51 HIS B CA 1
ATOM 3200 C C . HIS B 1 51 ? 16.938 -5.383 -9.523 1 92.62 51 HIS B C 1
ATOM 3202 O O . HIS B 1 51 ? 17.656 -5.605 -8.539 1 92.62 51 HIS B O 1
ATOM 3208 N N . LEU B 1 52 ? 15.742 -4.914 -9.43 1 93.88 52 LEU B N 1
ATOM 3209 C CA . LEU B 1 52 ? 15.148 -4.594 -8.141 1 93.88 52 LEU B CA 1
ATOM 3210 C C . LEU B 1 52 ? 15.008 -5.844 -7.281 1 93.88 52 LEU B C 1
ATOM 3212 O O . LEU B 1 52 ? 15.172 -5.785 -6.059 1 93.88 52 LEU B O 1
ATOM 3216 N N . ALA B 1 53 ? 14.75 -6.961 -7.863 1 88.75 53 ALA B N 1
ATOM 3217 C CA . ALA B 1 53 ? 14.508 -8.211 -7.145 1 88.75 53 ALA B CA 1
ATOM 3218 C C . ALA B 1 53 ? 15.789 -8.719 -6.492 1 88.75 53 ALA B C 1
ATOM 3220 O O . ALA B 1 53 ? 15.742 -9.383 -5.453 1 88.75 53 ALA B O 1
ATOM 3221 N N . VAL B 1 54 ? 16.938 -8.383 -7.062 1 85.69 54 VAL B N 1
ATOM 3222 C CA . VAL B 1 54 ? 18.172 -8.984 -6.578 1 85.69 54 VAL B CA 1
ATOM 3223 C C . VAL B 1 54 ? 19.031 -7.93 -5.871 1 85.69 54 VAL B C 1
ATOM 3225 O O . VAL B 1 54 ? 20 -8.258 -5.195 1 85.69 54 VAL B O 1
ATOM 3228 N N . ALA B 1 55 ? 18.656 -6.648 -5.953 1 91.44 55 ALA B N 1
ATOM 3229 C CA . ALA B 1 55 ? 19.453 -5.551 -5.438 1 91.44 55 ALA B CA 1
ATOM 3230 C C . ALA B 1 55 ? 19.484 -5.555 -3.91 1 91.44 55 ALA B C 1
ATOM 3232 O O . ALA B 1 55 ? 18.484 -5.891 -3.271 1 91.44 55 ALA B O 1
ATOM 3233 N N . ASP B 1 56 ? 20.594 -5.129 -3.359 1 93.19 56 ASP B N 1
ATOM 3234 C CA . ASP B 1 56 ? 20.719 -5.008 -1.911 1 93.19 56 ASP B CA 1
ATOM 3235 C C . ASP B 1 56 ? 20.047 -3.74 -1.404 1 93.19 56 ASP B C 1
ATOM 3237 O O . ASP B 1 56 ? 19.719 -3.637 -0.221 1 93.19 56 ASP B O 1
ATOM 3241 N N . SER B 1 57 ? 19.969 -2.781 -2.293 1 96.88 57 SER B N 1
ATOM 3242 C CA . SER B 1 57 ? 19.344 -1.51 -1.956 1 96.88 57 SER B CA 1
ATOM 3243 C C . SER B 1 57 ? 18.531 -0.965 -3.129 1 96.88 57 SER B C 1
ATOM 3245 O O . SER B 1 57 ? 18.781 -1.321 -4.281 1 96.88 57 SER B O 1
ATOM 3247 N N . TRP B 1 58 ? 17.594 -0.194 -2.838 1 97.81 58 TRP B N 1
ATOM 3248 C CA . TRP B 1 58 ? 16.719 0.418 -3.84 1 97.81 58 TRP B CA 1
ATOM 3249 C C . TRP B 1 58 ? 16.891 1.934 -3.854 1 97.81 58 TRP B C 1
ATOM 3251 O O . TRP B 1 58 ? 16.891 2.574 -2.801 1 97.81 58 TRP B O 1
ATOM 3261 N N . ARG B 1 59 ? 17.047 2.541 -4.988 1 97.38 59 ARG B N 1
ATOM 3262 C CA . ARG B 1 59 ? 16.875 3.984 -5.129 1 97.38 59 ARG B CA 1
ATOM 3263 C C . ARG B 1 59 ? 15.406 4.348 -5.305 1 97.38 59 ARG B C 1
ATOM 3265 O O . ARG B 1 59 ? 14.75 3.867 -6.234 1 97.38 59 ARG B O 1
ATOM 3272 N N . PRO B 1 60 ? 14.906 5.215 -4.5 1 96.88 60 PRO B N 1
ATOM 3273 C CA . PRO B 1 60 ? 13.461 5.465 -4.504 1 96.88 60 PRO B CA 1
ATOM 3274 C C . PRO B 1 60 ? 12.945 5.898 -5.871 1 96.88 60 PRO B C 1
ATOM 3276 O O . PRO B 1 60 ? 11.93 5.379 -6.34 1 96.88 60 PRO B O 1
ATOM 3279 N N . ASP B 1 61 ? 13.602 6.805 -6.555 1 96.56 61 ASP B N 1
ATOM 3280 C CA . ASP B 1 61 ? 13.141 7.301 -7.848 1 96.56 61 ASP B CA 1
ATOM 3281 C C . ASP B 1 61 ? 13.047 6.168 -8.867 1 96.56 61 ASP B C 1
ATOM 3283 O O . ASP B 1 61 ? 12.125 6.133 -9.68 1 96.56 61 ASP B O 1
ATOM 3287 N N . GLU B 1 62 ? 14.008 5.262 -8.844 1 97.31 62 GLU B N 1
ATOM 3288 C CA . GLU B 1 62 ? 14.016 4.125 -9.766 1 97.31 62 GLU B CA 1
ATOM 3289 C C . GLU B 1 62 ? 12.938 3.109 -9.398 1 97.31 62 GLU B C 1
ATOM 3291 O O . GLU B 1 62 ? 12.266 2.562 -10.273 1 97.31 62 GLU B O 1
ATOM 3296 N N . LEU B 1 63 ? 12.844 2.885 -8.109 1 98 63 LEU B N 1
ATOM 3297 C CA . LEU B 1 63 ? 11.852 1.946 -7.594 1 98 63 LEU B CA 1
ATOM 3298 C C . LEU B 1 63 ? 10.445 2.35 -8.023 1 98 63 LEU B C 1
ATOM 3300 O O . LEU B 1 63 ? 9.711 1.541 -8.594 1 98 63 LEU B O 1
ATOM 3304 N N . PHE B 1 64 ? 10.133 3.561 -7.832 1 98.12 64 PHE B N 1
ATOM 3305 C CA . PHE B 1 64 ? 8.766 3.998 -8.07 1 98.12 64 PHE B CA 1
ATOM 3306 C C . PHE B 1 64 ? 8.531 4.27 -9.555 1 98.12 64 PHE B C 1
ATOM 3308 O O . PHE B 1 64 ? 7.402 4.172 -10.039 1 98.12 64 PHE B O 1
ATOM 3315 N N . ALA B 1 65 ? 9.57 4.609 -10.32 1 98.12 65 ALA B N 1
ATOM 3316 C CA . ALA B 1 65 ? 9.438 4.656 -11.773 1 98.12 65 ALA B CA 1
ATOM 3317 C C . ALA B 1 65 ? 9.062 3.285 -12.336 1 98.12 65 ALA B C 1
ATOM 3319 O O . ALA B 1 65 ? 8.164 3.176 -13.172 1 98.12 65 ALA B O 1
ATOM 3320 N N . ALA B 1 66 ? 9.773 2.268 -11.867 1 98.19 66 ALA B N 1
ATOM 3321 C CA . ALA B 1 66 ? 9.461 0.906 -12.297 1 98.19 66 ALA B CA 1
ATOM 3322 C C . ALA B 1 66 ? 8.039 0.519 -11.906 1 98.19 66 ALA B C 1
ATOM 3324 O O . ALA B 1 66 ? 7.328 -0.12 -12.68 1 98.19 66 ALA B O 1
ATOM 3325 N N . GLU B 1 67 ? 7.652 0.907 -10.719 1 98.38 67 GLU B N 1
ATOM 3326 C CA . GLU B 1 67 ? 6.301 0.633 -10.25 1 98.38 67 GLU B CA 1
ATOM 3327 C C . GLU B 1 67 ? 5.258 1.247 -11.18 1 98.38 67 GLU B C 1
ATOM 3329 O O . GLU B 1 67 ? 4.281 0.59 -11.547 1 98.38 67 GLU B O 1
ATOM 3334 N N . SER B 1 68 ? 5.441 2.48 -11.484 1 98.44 68 SER B N 1
ATOM 3335 C CA . SER B 1 68 ? 4.504 3.195 -12.344 1 98.44 68 SER B CA 1
ATOM 3336 C C . SER B 1 68 ? 4.441 2.572 -13.734 1 98.44 68 SER B C 1
ATOM 3338 O O . SER B 1 68 ? 3.355 2.393 -14.289 1 98.44 68 SER B O 1
ATOM 3340 N N . GLN B 1 69 ? 5.594 2.287 -14.281 1 98.31 69 GLN B N 1
ATOM 3341 C CA . GLN B 1 69 ? 5.652 1.669 -15.602 1 98.31 69 GLN B CA 1
ATOM 3342 C C . GLN B 1 69 ? 4.93 0.325 -15.609 1 98.31 69 GLN B C 1
ATOM 3344 O O . GLN B 1 69 ? 4.168 0.032 -16.531 1 98.31 69 GLN B O 1
ATOM 3349 N N . LEU B 1 70 ? 5.18 -0.452 -14.617 1 98.38 70 LEU B N 1
ATOM 3350 C CA . LEU B 1 70 ? 4.512 -1.742 -14.477 1 98.38 70 LEU B CA 1
ATOM 3351 C C . LEU B 1 70 ? 3 -1.564 -14.383 1 98.38 70 LEU B C 1
ATOM 3353 O O . LEU B 1 70 ? 2.246 -2.277 -15.047 1 98.38 70 LEU B O 1
ATOM 3357 N N . THR B 1 71 ? 2.59 -0.617 -13.57 1 98.75 71 THR B N 1
ATOM 3358 C CA . THR B 1 71 ? 1.169 -0.391 -13.336 1 98.75 71 THR B CA 1
ATOM 3359 C C . THR B 1 71 ? 0.473 0.064 -14.617 1 98.75 71 THR B C 1
ATOM 3361 O O . THR B 1 71 ? -0.658 -0.341 -14.891 1 98.75 71 THR B O 1
ATOM 3364 N N . LEU B 1 72 ? 1.121 0.919 -15.352 1 98.69 72 LEU B N 1
ATOM 3365 C CA . LEU B 1 72 ? 0.555 1.362 -16.609 1 98.69 72 LEU B CA 1
ATOM 3366 C C . LEU B 1 72 ? 0.408 0.194 -17.578 1 98.69 72 LEU B C 1
ATOM 3368 O O . LEU B 1 72 ? -0.559 0.132 -18.344 1 98.69 72 LEU B O 1
ATOM 3372 N N . LEU B 1 73 ? 1.367 -0.72 -17.578 1 98.62 73 LEU B N 1
ATOM 3373 C CA . LEU B 1 73 ? 1.256 -1.928 -18.391 1 98.62 73 LEU B CA 1
ATOM 3374 C C . LEU B 1 73 ? 0.069 -2.773 -17.938 1 98.62 73 LEU B C 1
ATOM 3376 O O . LEU B 1 73 ? -0.647 -3.336 -18.766 1 98.62 73 LEU B O 1
ATOM 3380 N N . TYR B 1 74 ? -0.142 -2.918 -16.625 1 98.69 74 TYR B N 1
ATOM 3381 C CA . TYR B 1 74 ? -1.309 -3.615 -16.094 1 98.69 74 TYR B CA 1
ATOM 3382 C C . TYR B 1 74 ? -2.598 -2.99 -16.609 1 98.69 74 TYR B C 1
ATOM 3384 O O . TYR B 1 74 ? -3.514 -3.699 -17.031 1 98.69 74 TYR B O 1
ATOM 3392 N N . ALA B 1 75 ? -2.654 -1.682 -16.562 1 98.81 75 ALA B N 1
ATOM 3393 C CA . ALA B 1 75 ? -3.842 -0.963 -17.016 1 98.81 75 ALA B CA 1
ATOM 3394 C C . ALA B 1 75 ? -4.098 -1.213 -18.5 1 98.81 75 ALA B C 1
ATOM 3396 O O . ALA B 1 75 ? -5.238 -1.453 -18.906 1 98.81 75 ALA B O 1
ATOM 3397 N N . GLU B 1 76 ? -3.049 -1.139 -19.266 1 98.62 76 GLU B N 1
ATOM 3398 C CA . GLU B 1 76 ? -3.154 -1.418 -20.688 1 98.62 76 GLU B CA 1
ATOM 3399 C C . GLU B 1 76 ? -3.67 -2.832 -20.938 1 98.62 76 GLU B C 1
ATOM 3401 O O . GLU B 1 76 ? -4.539 -3.039 -21.797 1 98.62 76 GLU B O 1
ATOM 3406 N N . ALA B 1 77 ? -3.146 -3.773 -20.219 1 98.44 77 ALA B N 1
ATOM 3407 C CA . ALA B 1 77 ? -3.545 -5.172 -20.375 1 98.44 77 ALA B CA 1
ATOM 3408 C C . ALA B 1 77 ? -5.035 -5.348 -20.094 1 98.44 77 ALA B C 1
ATOM 3410 O O . ALA B 1 77 ? -5.734 -6.027 -20.844 1 98.44 77 ALA B O 1
ATOM 3411 N N . ILE B 1 78 ? -5.547 -4.738 -19.031 1 98.69 78 ILE B N 1
ATOM 3412 C CA . ILE B 1 78 ? -6.957 -4.824 -18.656 1 98.69 78 ILE B CA 1
ATOM 3413 C C . ILE B 1 78 ? -7.812 -4.152 -19.734 1 98.69 78 ILE B C 1
ATOM 3415 O O . ILE B 1 78 ? -8.789 -4.73 -20.203 1 98.69 78 ILE B O 1
ATOM 3419 N N . ASN B 1 79 ? -7.438 -2.949 -20.094 1 98.75 79 ASN B N 1
ATOM 3420 C CA . ASN B 1 79 ? -8.219 -2.195 -21.078 1 98.75 79 ASN B CA 1
ATOM 3421 C C . ASN B 1 79 ? -8.266 -2.906 -22.422 1 98.75 79 ASN B C 1
ATOM 3423 O O . ASN B 1 79 ? -9.312 -2.965 -23.062 1 98.75 79 ASN B O 1
ATOM 3427 N N . ASP B 1 80 ? -7.121 -3.414 -22.844 1 98.44 80 ASP B N 1
ATOM 3428 C CA . ASP B 1 80 ? -7.062 -4.156 -24.094 1 98.44 80 ASP B CA 1
ATOM 3429 C C . ASP B 1 80 ? -7.953 -5.395 -24.047 1 98.44 80 ASP B C 1
ATOM 3431 O O . ASP B 1 80 ? -8.633 -5.723 -25.016 1 98.44 80 ASP B O 1
ATOM 3435 N N . LEU B 1 81 ? -7.91 -6.102 -22.906 1 98.38 81 LEU B N 1
ATOM 3436 C CA . LEU B 1 81 ? -8.727 -7.301 -22.75 1 98.38 81 LEU B CA 1
ATOM 3437 C C . LEU B 1 81 ? -10.211 -6.957 -22.812 1 98.38 81 LEU B C 1
ATOM 3439 O O . LEU B 1 81 ? -10.984 -7.66 -23.469 1 98.38 81 LEU B O 1
ATOM 3443 N N . LEU B 1 82 ? -10.586 -5.945 -22.141 1 98.5 82 LEU B N 1
ATOM 3444 C CA . LEU B 1 82 ? -11.984 -5.512 -22.141 1 98.5 82 LEU B CA 1
ATOM 3445 C C . LEU B 1 82 ? -12.422 -5.148 -23.562 1 98.5 82 LEU B C 1
ATOM 3447 O O . LEU B 1 82 ? -13.516 -5.516 -23.984 1 98.5 82 LEU B O 1
ATOM 3451 N N . GLN B 1 83 ? -11.562 -4.445 -24.25 1 98.25 83 GLN B N 1
ATOM 3452 C CA . GLN B 1 83 ? -11.859 -4.066 -25.625 1 98.25 83 GLN B CA 1
ATOM 3453 C C . GLN B 1 83 ? -12 -5.297 -26.516 1 98.25 83 GLN B C 1
ATOM 3455 O O . GLN B 1 83 ? -12.969 -5.418 -27.281 1 98.25 83 GLN B O 1
ATOM 3460 N N . SER B 1 84 ? -11.047 -6.176 -26.438 1 97.69 84 SER B N 1
ATOM 3461 C CA . SER B 1 84 ? -11.047 -7.371 -27.281 1 97.69 84 SER B CA 1
ATOM 3462 C C . SER B 1 84 ? -12.258 -8.25 -26.984 1 97.69 84 SER B C 1
ATOM 3464 O O . SER B 1 84 ? -12.789 -8.898 -27.891 1 97.69 84 SER B O 1
ATOM 3466 N N . ALA B 1 85 ? -12.719 -8.273 -25.719 1 97.38 85 ALA B N 1
ATOM 3467 C CA . ALA B 1 85 ? -13.844 -9.109 -25.297 1 97.38 85 ALA B CA 1
ATOM 3468 C C . ALA B 1 85 ? -15.172 -8.375 -25.484 1 97.38 85 ALA B C 1
ATOM 3470 O O . ALA B 1 85 ? -16.234 -8.953 -25.266 1 97.38 85 ALA B O 1
ATOM 3471 N N . ASP B 1 86 ? -15.062 -7.125 -25.844 1 97.62 86 ASP B N 1
ATOM 3472 C CA . ASP B 1 86 ? -16.234 -6.273 -26 1 97.62 86 ASP B CA 1
ATOM 3473 C C . ASP B 1 86 ? -17.062 -6.238 -24.719 1 97.62 86 ASP B C 1
ATOM 3475 O O . ASP B 1 86 ? -18.266 -6.5 -24.734 1 97.62 86 ASP B O 1
ATOM 3479 N N . ILE B 1 87 ? -16.422 -6.043 -23.625 1 97.44 87 ILE B N 1
ATOM 3480 C CA . ILE B 1 87 ? -17.062 -5.926 -22.328 1 97.44 87 ILE B CA 1
ATOM 3481 C C . ILE B 1 87 ? -16.844 -4.52 -21.766 1 97.44 87 ILE B C 1
ATOM 3483 O O . ILE B 1 87 ? -15.711 -4.031 -21.719 1 97.44 87 ILE B O 1
ATOM 3487 N N . ASP B 1 88 ? -17.875 -3.898 -21.391 1 97.06 88 ASP B N 1
ATOM 3488 C CA . ASP B 1 88 ? -17.797 -2.564 -20.797 1 97.06 88 ASP B CA 1
ATOM 3489 C C . ASP B 1 88 ? -17.188 -2.615 -19.406 1 97.06 88 ASP B C 1
ATOM 3491 O O . ASP B 1 88 ? -17.5 -3.512 -18.609 1 97.06 88 ASP B O 1
ATOM 3495 N N . ARG B 1 89 ? -16.375 -1.693 -19.078 1 96.69 89 ARG B N 1
ATOM 3496 C CA . ARG B 1 89 ? -15.688 -1.669 -17.781 1 96.69 89 ARG B CA 1
ATOM 3497 C C . ARG B 1 89 ? -16.672 -1.622 -16.625 1 96.69 89 ARG B C 1
ATOM 3499 O O . ARG B 1 89 ? -16.391 -2.102 -15.531 1 96.69 89 ARG B O 1
ATOM 3506 N N . SER B 1 90 ? -17.859 -1.055 -16.797 1 96.19 90 SER B N 1
ATOM 3507 C CA . SER B 1 90 ? -18.875 -0.951 -15.75 1 96.19 90 SER B CA 1
ATOM 3508 C C . SER B 1 90 ? -19.375 -2.328 -15.32 1 96.19 90 SER B C 1
ATOM 3510 O O . SER B 1 90 ? -20 -2.467 -14.266 1 96.19 90 SER B O 1
ATOM 3512 N N . ARG B 1 91 ? -19.078 -3.32 -16.094 1 96.56 91 ARG B N 1
ATOM 3513 C CA . ARG B 1 91 ? -19.516 -4.684 -15.789 1 96.56 91 ARG B CA 1
ATOM 3514 C C . ARG B 1 91 ? -18.5 -5.387 -14.883 1 96.56 91 ARG B C 1
ATOM 3516 O O . ARG B 1 91 ? -18.797 -6.465 -14.352 1 96.56 91 ARG B O 1
ATOM 3523 N N . ILE B 1 92 ? -17.359 -4.816 -14.75 1 98.38 92 ILE B N 1
ATOM 3524 C CA . ILE B 1 92 ? -16.312 -5.414 -13.922 1 98.38 92 ILE B CA 1
ATOM 3525 C C . ILE B 1 92 ? -16.469 -4.934 -12.477 1 98.38 92 ILE B C 1
ATOM 3527 O O . ILE B 1 92 ? -16.359 -3.738 -12.203 1 98.38 92 ILE B O 1
ATOM 3531 N N . HIS B 1 93 ? -16.609 -5.82 -11.547 1 98.25 93 HIS B N 1
ATOM 3532 C CA . HIS B 1 93 ? -16.797 -5.465 -10.148 1 98.25 93 HIS B CA 1
ATOM 3533 C C . HIS B 1 93 ? -15.484 -5.051 -9.5 1 98.25 93 HIS B C 1
ATOM 3535 O O . HIS B 1 93 ? -15.453 -4.133 -8.68 1 98.25 93 HIS B O 1
ATOM 3541 N N . ALA B 1 94 ? -14.414 -5.777 -9.867 1 98.75 94 ALA B N 1
ATOM 3542 C CA . ALA B 1 94 ? -13.109 -5.422 -9.328 1 98.75 94 ALA B CA 1
ATOM 3543 C C . ALA B 1 94 ? -11.992 -6.133 -10.094 1 98.75 94 ALA B C 1
ATOM 3545 O O . ALA B 1 94 ? -12.234 -7.137 -10.766 1 98.75 94 ALA B O 1
ATOM 3546 N N . ILE B 1 95 ? -10.836 -5.578 -10.023 1 98.88 95 ILE B N 1
ATOM 3547 C CA . ILE B 1 95 ? -9.594 -6.172 -10.5 1 98.88 95 ILE B CA 1
ATOM 3548 C C . ILE B 1 95 ? -8.789 -6.699 -9.32 1 98.88 95 ILE B C 1
ATOM 3550 O O . ILE B 1 95 ? -8.469 -5.953 -8.391 1 98.88 95 ILE B O 1
ATOM 3554 N N . GLY B 1 96 ? -8.523 -7.984 -9.258 1 98.88 96 GLY B N 1
ATOM 3555 C CA . GLY B 1 96 ? -7.512 -8.508 -8.359 1 98.88 96 GLY B CA 1
ATOM 3556 C C . GLY B 1 96 ? -6.109 -8.43 -8.93 1 98.88 96 GLY B C 1
ATOM 3557 O O . GLY B 1 96 ? -5.797 -9.102 -9.922 1 98.88 96 GLY B O 1
ATOM 3558 N N . CYS B 1 97 ? -5.258 -7.621 -8.312 1 98.75 97 CYS B N 1
ATOM 3559 C CA . CYS B 1 97 ? -3.912 -7.395 -8.828 1 98.75 97 CYS B CA 1
ATOM 3560 C C . CYS B 1 97 ? -2.861 -7.859 -7.824 1 98.75 97 CYS B C 1
ATOM 3562 O O . CYS B 1 97 ? -2.674 -7.234 -6.777 1 98.75 97 CYS B O 1
ATOM 3564 N N . HIS B 1 98 ? -2.182 -8.875 -8.125 1 96.88 98 HIS B N 1
ATOM 3565 C CA . HIS B 1 98 ? -1.141 -9.414 -7.258 1 96.88 98 HIS B CA 1
ATOM 3566 C C . HIS B 1 98 ? 0.021 -8.438 -7.117 1 96.88 98 HIS B C 1
ATOM 3568 O O . HIS B 1 98 ? 0.592 -8.297 -6.031 1 96.88 98 HIS B O 1
ATOM 3574 N N . GLY B 1 99 ? 0.366 -7.785 -8.266 1 96.31 99 GLY B N 1
ATOM 3575 C CA . GLY B 1 99 ? 1.614 -7.039 -8.344 1 96.31 99 GLY B CA 1
ATOM 3576 C C . GLY B 1 99 ? 2.814 -7.918 -8.633 1 96.31 99 GLY B C 1
ATOM 3577 O O . GLY B 1 99 ? 2.666 -9.109 -8.906 1 96.31 99 GLY B O 1
ATOM 3578 N N . GLN B 1 100 ? 4.027 -7.328 -8.711 1 94.75 100 GLN B N 1
ATOM 3579 C CA . GLN B 1 100 ? 5.266 -8.047 -8.977 1 94.75 100 GLN B CA 1
ATOM 3580 C C . GLN B 1 100 ? 6.121 -8.172 -7.723 1 94.75 100 GLN B C 1
ATOM 3582 O O . GLN B 1 100 ? 6.605 -7.168 -7.195 1 94.75 100 GLN B O 1
ATOM 3587 N N . THR B 1 101 ? 6.324 -9.406 -7.27 1 92 101 THR B N 1
ATOM 3588 C CA . THR B 1 101 ? 7.16 -9.617 -6.094 1 92 101 THR B CA 1
ATOM 3589 C C . THR B 1 101 ? 8.609 -9.25 -6.391 1 92 101 THR B C 1
ATOM 3591 O O . THR B 1 101 ? 9.219 -9.797 -7.312 1 92 101 THR B O 1
ATOM 3594 N N . ILE B 1 102 ? 9.141 -8.297 -5.613 1 91.75 102 ILE B N 1
ATOM 3595 C CA . ILE B 1 102 ? 10.547 -7.965 -5.793 1 91.75 102 ILE B CA 1
ATOM 3596 C C . ILE B 1 102 ? 11.344 -8.391 -4.562 1 91.75 102 ILE B C 1
ATOM 3598 O O . ILE B 1 102 ? 12.578 -8.445 -4.602 1 91.75 102 ILE B O 1
ATOM 3602 N N . ARG B 1 103 ? 10.578 -8.664 -3.484 1 90.5 103 ARG B N 1
ATOM 3603 C CA . ARG B 1 103 ? 11.219 -9.172 -2.275 1 90.5 103 ARG B CA 1
ATOM 3604 C C . ARG B 1 103 ? 10.211 -9.906 -1.392 1 90.5 103 ARG B C 1
ATOM 3606 O O . ARG B 1 103 ? 9.062 -9.469 -1.255 1 90.5 103 ARG B O 1
ATOM 3613 N N . HIS B 1 104 ? 10.539 -11.023 -0.83 1 89.62 104 HIS B N 1
ATOM 3614 C CA . HIS B 1 104 ? 9.695 -11.828 0.047 1 89.62 104 HIS B CA 1
ATOM 3615 C C . HIS B 1 104 ? 10.508 -12.43 1.188 1 89.62 104 HIS B C 1
ATOM 3617 O O . HIS B 1 104 ? 11.328 -13.328 0.969 1 89.62 104 HIS B O 1
ATOM 3623 N N . ARG B 1 105 ? 10.281 -11.859 2.445 1 90 105 ARG B N 1
ATOM 3624 C CA . ARG B 1 105 ? 11.078 -12.266 3.596 1 90 105 ARG B CA 1
ATOM 3625 C C . ARG B 1 105 ? 10.195 -12.492 4.82 1 90 105 ARG B C 1
ATOM 3627 O O . ARG B 1 105 ? 10.328 -11.781 5.824 1 90 105 ARG B O 1
ATOM 3634 N N . PRO B 1 106 ? 9.43 -13.508 4.84 1 88.44 106 PRO B N 1
ATOM 3635 C CA . PRO B 1 106 ? 8.492 -13.75 5.938 1 88.44 106 PRO B CA 1
ATOM 3636 C C . PRO B 1 106 ? 9.164 -14.367 7.164 1 88.44 106 PRO B C 1
ATOM 3638 O O . PRO B 1 106 ? 8.57 -14.398 8.242 1 88.44 106 PRO B O 1
ATOM 3641 N N . ALA B 1 107 ? 10.391 -14.82 7.148 1 85.31 107 ALA B N 1
ATOM 3642 C CA . ALA B 1 107 ? 11 -15.633 8.203 1 85.31 107 ALA B CA 1
ATOM 3643 C C . ALA B 1 107 ? 12.055 -14.836 8.969 1 85.31 107 ALA B C 1
ATOM 3645 O O . ALA B 1 107 ? 12.805 -15.398 9.773 1 85.31 107 ALA B O 1
ATOM 3646 N N . ILE B 1 108 ? 12.156 -13.617 8.781 1 90.81 108 ILE B N 1
ATOM 3647 C CA . ILE B 1 108 ? 13.148 -12.82 9.477 1 90.81 108 ILE B CA 1
ATOM 3648 C C . ILE B 1 108 ? 12.5 -12.125 10.68 1 90.81 108 ILE B C 1
ATOM 3650 O O . ILE B 1 108 ? 11.312 -12.312 10.945 1 90.81 108 ILE B O 1
ATOM 3654 N N . ASN B 1 109 ? 13.227 -11.359 11.43 1 94.12 109 ASN B N 1
ATOM 3655 C CA . ASN B 1 109 ? 12.75 -10.742 12.664 1 94.12 109 ASN B CA 1
ATOM 3656 C C . ASN B 1 109 ? 11.602 -9.773 12.398 1 94.12 109 ASN B C 1
ATOM 3658 O O . ASN B 1 109 ? 10.672 -9.664 13.195 1 94.12 109 ASN B O 1
ATOM 3662 N N . TRP B 1 110 ? 11.742 -9.055 11.336 1 96.56 110 TRP B N 1
ATOM 3663 C CA . TRP B 1 110 ? 10.68 -8.172 10.859 1 96.56 110 TRP B CA 1
ATOM 3664 C C . TRP B 1 110 ? 10.18 -8.617 9.484 1 96.56 110 TRP B C 1
ATOM 3666 O O . TRP B 1 110 ? 10.617 -8.094 8.461 1 96.56 110 TRP B O 1
ATOM 3676 N N . PRO B 1 111 ? 9.25 -9.555 9.531 1 95.19 111 PRO B N 1
ATOM 3677 C CA . PRO B 1 111 ? 8.82 -10.156 8.266 1 95.19 111 PRO B CA 1
ATOM 3678 C C . PRO B 1 111 ? 8.148 -9.156 7.332 1 95.19 111 PRO B C 1
ATOM 3680 O O . PRO B 1 111 ? 7.426 -8.266 7.793 1 95.19 111 PRO B O 1
ATOM 3683 N N . TYR B 1 112 ? 8.414 -9.336 6.027 1 96 112 TYR B N 1
ATOM 3684 C CA . TYR B 1 112 ? 7.762 -8.469 5.055 1 96 112 TYR B CA 1
ATOM 3685 C C . TYR B 1 112 ? 7.762 -9.102 3.67 1 96 112 TYR B C 1
ATOM 3687 O O . TYR B 1 112 ? 8.414 -10.125 3.447 1 96 112 TYR B O 1
ATOM 3695 N N . THR B 1 113 ? 6.953 -8.586 2.879 1 94.94 113 THR B N 1
ATOM 3696 C CA . THR B 1 113 ? 6.922 -8.867 1.448 1 94.94 113 THR B CA 1
ATOM 3697 C C . THR B 1 113 ? 6.633 -7.598 0.655 1 94.94 113 THR B C 1
ATOM 3699 O O . THR B 1 113 ? 6.031 -6.656 1.177 1 94.94 113 THR B O 1
ATOM 3702 N N . CYS B 1 114 ? 7.148 -7.555 -0.531 1 95.69 114 CYS B N 1
ATOM 3703 C CA . CYS B 1 114 ? 6.945 -6.367 -1.354 1 95.69 114 CYS B CA 1
ATOM 3704 C C . CYS B 1 114 ? 6.523 -6.75 -2.768 1 95.69 114 CYS B C 1
ATOM 3706 O O . CYS B 1 114 ? 7.297 -7.363 -3.506 1 95.69 114 CYS B O 1
ATOM 3708 N N . GLN B 1 115 ? 5.316 -6.52 -3.104 1 96.25 115 GLN B N 1
ATOM 3709 C CA . GLN B 1 115 ? 4.789 -6.594 -4.465 1 96.25 115 GLN B CA 1
ATOM 3710 C C . GLN B 1 115 ? 4.672 -5.203 -5.086 1 96.25 115 GLN B C 1
ATOM 3712 O O . GLN B 1 115 ? 3.896 -4.371 -4.613 1 96.25 115 GLN B O 1
ATOM 3717 N N . LEU B 1 116 ? 5.383 -4.977 -6.16 1 96.94 116 LEU B N 1
ATOM 3718 C CA . LEU B 1 116 ? 5.324 -3.691 -6.844 1 96.94 116 LEU B CA 1
ATOM 3719 C C . LEU B 1 116 ? 4.012 -3.533 -7.598 1 96.94 116 LEU B C 1
ATOM 3721 O O . LEU B 1 116 ? 3.525 -4.484 -8.219 1 96.94 116 LEU B O 1
ATOM 3725 N N . GLY B 1 117 ? 3.486 -2.367 -7.555 1 97.88 117 GLY B N 1
ATOM 3726 C CA . GLY B 1 117 ? 2.229 -1.978 -8.172 1 97.88 117 GLY B CA 1
ATOM 3727 C C . GLY B 1 117 ? 1.556 -0.811 -7.473 1 97.88 117 GLY B C 1
ATOM 3728 O O . GLY B 1 117 ? 1.622 -0.693 -6.25 1 97.88 117 GLY B O 1
ATOM 3729 N N . ASN B 1 118 ? 0.989 0.013 -8.219 1 98.69 118 ASN B N 1
ATOM 3730 C CA . ASN B 1 118 ? 0.228 1.148 -7.707 1 98.69 118 ASN B CA 1
ATOM 3731 C C . ASN B 1 118 ? -1.266 0.988 -7.973 1 98.69 118 ASN B C 1
ATOM 3733 O O . ASN B 1 118 ? -1.772 1.458 -8.992 1 98.69 118 ASN B O 1
ATOM 3737 N N . PRO B 1 119 ? -1.945 0.389 -6.992 1 98.81 119 PRO B N 1
ATOM 3738 C CA . PRO B 1 119 ? -3.361 0.097 -7.23 1 98.81 119 PRO B CA 1
ATOM 3739 C C . PRO B 1 119 ? -4.195 1.358 -7.441 1 98.81 119 PRO B C 1
ATOM 3741 O O . PRO B 1 119 ? -5.199 1.327 -8.156 1 98.81 119 PRO B O 1
ATOM 3744 N N . SER B 1 120 ? -3.814 2.498 -6.836 1 98.81 120 SER B N 1
ATOM 3745 C CA . SER B 1 120 ? -4.512 3.758 -7.074 1 98.81 120 SER B CA 1
ATOM 3746 C C . SER B 1 120 ? -4.398 4.188 -8.531 1 98.81 120 SER B C 1
ATOM 3748 O O . SER B 1 120 ? -5.379 4.633 -9.133 1 98.81 120 SER B O 1
ATOM 3750 N N . LEU B 1 121 ? -3.213 4.078 -9.078 1 98.81 121 LEU B N 1
ATOM 3751 C CA . LEU B 1 121 ? -2.998 4.414 -10.477 1 98.81 121 LEU B CA 1
ATOM 3752 C C . LEU B 1 121 ? -3.77 3.465 -11.391 1 98.81 121 LEU B C 1
ATOM 3754 O O . LEU B 1 121 ? -4.355 3.893 -12.383 1 98.81 121 LEU B O 1
ATOM 3758 N N . LEU 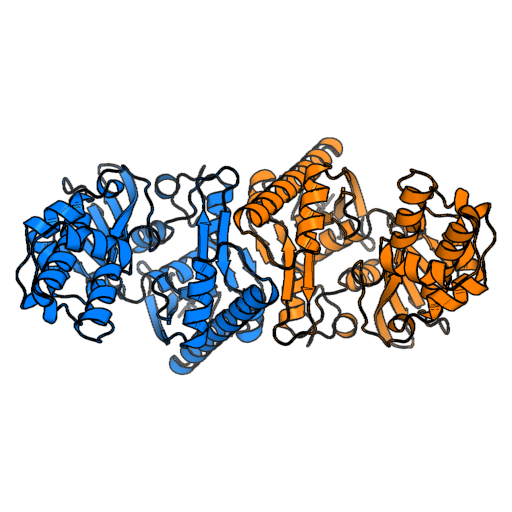B 1 122 ? -3.732 2.154 -11.062 1 98.88 122 LEU B N 1
ATOM 3759 C CA . LEU B 1 122 ? -4.484 1.173 -11.836 1 98.88 122 LEU B CA 1
ATOM 3760 C C . LEU B 1 122 ? -5.973 1.509 -11.844 1 98.88 122 LEU B C 1
ATOM 3762 O O . LEU B 1 122 ? -6.617 1.469 -12.898 1 98.88 122 LEU B O 1
ATOM 3766 N N . ALA B 1 123 ? -6.508 1.841 -10.672 1 98.88 123 ALA B N 1
ATOM 3767 C CA . ALA B 1 123 ? -7.91 2.234 -10.57 1 98.88 123 ALA B CA 1
ATOM 3768 C C . ALA B 1 123 ? -8.195 3.477 -11.406 1 98.88 123 ALA B C 1
ATOM 3770 O O . ALA B 1 123 ? -9.227 3.555 -12.086 1 98.88 123 ALA B O 1
ATOM 3771 N N . GLU B 1 124 ? -7.32 4.43 -11.352 1 98.75 124 GLU B N 1
ATOM 3772 C CA . GLU B 1 124 ? -7.484 5.672 -12.094 1 98.75 124 GLU B CA 1
ATOM 3773 C C . GLU B 1 124 ? -7.527 5.414 -13.602 1 98.75 124 GLU B C 1
ATOM 3775 O O . GLU B 1 124 ? -8.352 5.988 -14.312 1 98.75 124 GLU B O 1
ATOM 3780 N N . LYS B 1 125 ? -6.672 4.539 -14.094 1 98.69 125 LYS B N 1
ATOM 3781 C CA . LYS B 1 125 ? -6.484 4.344 -15.531 1 98.69 125 LYS B CA 1
ATOM 3782 C C . LYS B 1 125 ? -7.527 3.385 -16.094 1 98.69 125 LYS B C 1
ATOM 3784 O O . LYS B 1 125 ? -7.766 3.365 -17.312 1 98.69 125 LYS B O 1
ATOM 3789 N N . THR B 1 126 ? -8.164 2.572 -15.242 1 98.69 126 THR B N 1
ATOM 3790 C CA . THR B 1 126 ? -9.133 1.603 -15.734 1 98.69 126 THR B CA 1
ATOM 3791 C C . THR B 1 126 ? -10.555 2.035 -15.383 1 98.69 126 THR B C 1
ATOM 3793 O O . THR B 1 126 ? -11.523 1.568 -15.992 1 98.69 126 THR B O 1
ATOM 3796 N N . GLY B 1 127 ? -10.617 2.873 -14.297 1 98.31 127 GLY B N 1
ATOM 3797 C CA . GLY B 1 127 ? -11.945 3.227 -13.812 1 98.31 127 GLY B CA 1
ATOM 3798 C C . GLY B 1 127 ? -12.625 2.094 -13.07 1 98.31 127 GLY B C 1
ATOM 3799 O O . GLY B 1 127 ? -13.859 2.068 -12.961 1 98.31 127 GLY B O 1
ATOM 3800 N N . ILE B 1 128 ? -11.914 1.13 -12.617 1 98.75 128 ILE B N 1
ATOM 3801 C CA . ILE B 1 128 ? -12.453 -0.054 -11.953 1 98.75 128 ILE B CA 1
ATOM 3802 C C . ILE B 1 128 ? -11.844 -0.18 -10.555 1 98.75 128 ILE B C 1
ATOM 3804 O O . ILE B 1 128 ? -10.664 0.117 -10.352 1 98.75 128 ILE B O 1
ATOM 3808 N N . THR B 1 129 ? -12.609 -0.589 -9.555 1 98.81 129 THR B N 1
ATOM 3809 C CA . THR B 1 129 ? -12.117 -0.885 -8.219 1 98.81 129 THR B CA 1
ATOM 3810 C C . THR B 1 129 ? -10.992 -1.919 -8.273 1 98.81 129 THR B C 1
ATOM 3812 O O . THR B 1 129 ? -11.086 -2.9 -9.008 1 98.81 129 THR B O 1
ATOM 3815 N N . VAL B 1 130 ? -9.938 -1.703 -7.531 1 98.94 130 VAL B N 1
ATOM 3816 C CA . VAL B 1 130 ? -8.797 -2.619 -7.531 1 98.94 130 VAL B CA 1
ATOM 3817 C C . VAL B 1 130 ? -8.617 -3.219 -6.141 1 98.94 130 VAL B C 1
ATOM 3819 O O . VAL B 1 130 ? -8.727 -2.514 -5.133 1 98.94 130 VAL B O 1
ATOM 3822 N N . ILE B 1 131 ? -8.453 -4.52 -6.027 1 98.94 131 ILE B N 1
ATOM 3823 C CA . ILE B 1 131 ? -8.016 -5.207 -4.816 1 98.94 131 ILE B CA 1
ATOM 3824 C C . ILE B 1 131 ? -6.562 -5.641 -4.957 1 98.94 131 ILE B C 1
ATOM 3826 O O . ILE B 1 131 ? -6.203 -6.32 -5.922 1 98.94 131 ILE B O 1
ATOM 3830 N N . ALA B 1 132 ? -5.719 -5.223 -4.039 1 98.81 132 ALA B N 1
ATOM 3831 C CA . ALA B 1 132 ? -4.289 -5.512 -4.09 1 98.81 132 ALA B CA 1
ATOM 3832 C C . ALA B 1 132 ? -3.723 -5.727 -2.688 1 98.81 132 ALA B C 1
ATOM 3834 O O . ALA B 1 132 ? -4.473 -5.793 -1.711 1 98.81 132 ALA B O 1
ATOM 3835 N N . ASP B 1 133 ? -2.438 -5.957 -2.59 1 98.31 133 ASP B N 1
ATOM 3836 C CA . ASP B 1 133 ? -1.744 -6.133 -1.317 1 98.31 133 ASP B CA 1
ATOM 3837 C C . ASP B 1 133 ? -2.291 -7.34 -0.558 1 98.31 133 ASP B C 1
ATOM 3839 O O . ASP B 1 133 ? -2.594 -7.246 0.633 1 98.31 133 ASP B O 1
ATOM 3843 N N . PHE B 1 134 ? -2.355 -8.438 -1.211 1 98.31 134 PHE B N 1
ATOM 3844 C CA . PHE B 1 134 ? -3.012 -9.633 -0.692 1 98.31 134 PHE B CA 1
ATOM 3845 C C . PHE B 1 134 ? -2.162 -10.289 0.388 1 98.31 134 PHE B C 1
ATOM 3847 O O . PHE B 1 134 ? -2.686 -10.734 1.41 1 98.31 134 PHE B O 1
ATOM 3854 N N . ARG B 1 135 ? -0.863 -10.32 0.238 1 97.12 135 ARG B N 1
ATOM 3855 C CA . ARG B 1 135 ? 0.013 -11.18 1.028 1 97.12 135 ARG B CA 1
ATOM 3856 C C . ARG B 1 135 ? 0.228 -10.602 2.424 1 97.12 135 ARG B C 1
ATOM 3858 O O . ARG B 1 135 ? 0.353 -11.352 3.396 1 97.12 135 ARG B O 1
ATOM 3865 N N . ARG B 1 136 ? 0.229 -9.305 2.537 1 98 136 ARG B N 1
ATOM 3866 C CA . ARG B 1 136 ? 0.673 -8.656 3.766 1 98 136 ARG B CA 1
ATOM 3867 C C . ARG B 1 136 ? -0.276 -8.961 4.918 1 98 136 ARG B C 1
ATOM 3869 O O . ARG B 1 136 ? 0.15 -9.055 6.074 1 98 136 ARG B O 1
ATOM 3876 N N . ARG B 1 137 ? -1.536 -9.125 4.602 1 98.44 137 ARG B N 1
ATOM 3877 C CA . ARG B 1 137 ? -2.5 -9.422 5.652 1 98.44 137 ARG B CA 1
ATOM 3878 C C . ARG B 1 137 ? -2.209 -10.781 6.289 1 98.44 137 ARG B C 1
ATOM 3880 O O . ARG B 1 137 ? -2.355 -10.945 7.504 1 98.44 137 ARG B O 1
ATOM 3887 N N . ASP B 1 138 ? -1.873 -11.758 5.469 1 97.31 138 ASP B N 1
ATOM 3888 C CA . ASP B 1 138 ? -1.489 -13.07 5.973 1 97.31 138 ASP B CA 1
ATOM 3889 C C . ASP B 1 138 ? -0.229 -12.984 6.832 1 97.31 138 ASP B C 1
ATOM 3891 O O . ASP B 1 138 ? -0.18 -13.547 7.93 1 97.31 138 ASP B O 1
ATOM 3895 N N . ILE B 1 139 ? 0.701 -12.25 6.438 1 96.94 139 ILE B N 1
ATOM 3896 C CA . ILE B 1 139 ? 1.952 -12.078 7.168 1 96.94 139 ILE B CA 1
ATOM 3897 C C . ILE B 1 139 ? 1.685 -11.375 8.492 1 96.94 139 ILE B C 1
ATOM 3899 O O . ILE B 1 139 ? 2.258 -11.734 9.523 1 96.94 139 ILE B O 1
ATOM 3903 N N . ALA B 1 140 ? 0.815 -10.383 8.438 1 98.25 140 ALA B N 1
ATOM 3904 C CA . ALA B 1 140 ? 0.446 -9.664 9.648 1 98.25 140 ALA B CA 1
ATOM 3905 C C . ALA B 1 140 ? -0.141 -10.609 10.695 1 98.25 140 ALA B C 1
ATOM 3907 O O . ALA B 1 140 ? -0.042 -10.359 11.898 1 98.25 140 ALA B O 1
ATOM 3908 N N . ALA B 1 141 ? -0.711 -11.664 10.242 1 97.88 141 ALA B N 1
ATOM 3909 C CA . ALA B 1 141 ? -1.313 -12.656 11.133 1 97.88 141 ALA B CA 1
ATOM 3910 C C . ALA B 1 141 ? -0.327 -13.773 11.453 1 97.88 141 ALA B C 1
ATOM 3912 O O . ALA B 1 141 ? -0.719 -14.828 11.953 1 97.88 141 ALA B O 1
ATOM 3913 N N . GLY B 1 142 ? 0.914 -13.57 11.094 1 96 142 GLY B N 1
ATOM 3914 C CA . GLY B 1 142 ? 1.961 -14.508 11.461 1 96 142 GLY B CA 1
ATOM 3915 C C . GLY B 1 142 ? 2.244 -15.531 10.375 1 96 142 GLY B C 1
ATOM 3916 O O . GLY B 1 142 ? 3.023 -16.469 10.586 1 96 142 GLY B O 1
ATOM 3917 N N . GLY B 1 143 ? 1.628 -15.422 9.219 1 94.56 143 GLY B N 1
ATOM 3918 C CA . GLY B 1 143 ? 1.81 -16.375 8.133 1 94.56 143 GLY B CA 1
ATOM 3919 C C . GLY B 1 143 ? 3.004 -16.047 7.25 1 94.56 143 GLY B C 1
ATOM 3920 O O . GLY B 1 143 ? 3.717 -15.078 7.496 1 94.56 143 GLY B O 1
ATOM 3921 N N . GLU B 1 144 ? 3.135 -16.844 6.156 1 91.06 144 GLU B N 1
ATOM 3922 C CA . GLU B 1 144 ? 4.23 -16.703 5.203 1 91.06 144 GLU B CA 1
ATOM 3923 C C . GLU B 1 144 ? 3.826 -15.805 4.035 1 91.06 144 GLU B C 1
ATOM 3925 O O . GLU B 1 144 ? 4.68 -15.344 3.275 1 91.06 144 GLU B O 1
ATOM 3930 N N . GLY B 1 145 ? 2.537 -15.547 3.9 1 91.88 145 GLY B N 1
ATOM 3931 C CA . GLY B 1 145 ? 2.053 -14.75 2.783 1 91.88 145 GLY B CA 1
ATOM 3932 C C . GLY B 1 145 ? 2.051 -15.508 1.469 1 91.88 145 GLY B C 1
ATOM 3933 O O . GLY B 1 145 ? 1.775 -14.93 0.415 1 91.88 145 GLY B O 1
ATOM 3934 N N . ALA B 1 146 ? 2.426 -16.766 1.463 1 85.56 146 ALA B N 1
ATOM 3935 C CA . ALA B 1 146 ? 2.5 -17.641 0.29 1 85.56 146 ALA B CA 1
ATOM 3936 C C . ALA B 1 146 ? 2.486 -19.109 0.693 1 85.56 146 ALA B C 1
ATOM 3938 O O . ALA B 1 146 ? 2.877 -19.453 1.811 1 85.56 146 ALA B O 1
ATOM 3939 N N . PRO B 1 147 ? 1.999 -19.922 -0.172 1 88.62 147 PRO B N 1
ATOM 3940 C CA . PRO B 1 147 ? 1.271 -19.594 -1.398 1 88.62 147 PRO B CA 1
ATOM 3941 C C . PRO B 1 147 ? -0.185 -19.219 -1.137 1 88.62 147 PRO B C 1
ATOM 3943 O O . PRO B 1 147 ? -0.758 -19.625 -0.122 1 88.62 147 PRO B O 1
ATOM 3946 N N . LEU B 1 148 ? -0.765 -18.438 -2.072 1 91.19 148 LEU B N 1
ATOM 3947 C CA . LEU B 1 148 ? -2.156 -18.031 -1.895 1 91.19 148 LEU B CA 1
ATOM 3948 C C . LEU B 1 148 ? -3.066 -18.781 -2.861 1 91.19 148 LEU B C 1
ATOM 3950 O O . LEU B 1 148 ? -4.285 -18.828 -2.672 1 91.19 148 LEU B O 1
ATOM 3954 N N . ALA B 1 149 ? -2.516 -19.438 -3.828 1 91.06 149 ALA B N 1
ATOM 3955 C CA . ALA B 1 149 ? -3.275 -20.094 -4.891 1 91.06 149 ALA B CA 1
ATOM 3956 C C . ALA B 1 149 ? -4.023 -21.312 -4.355 1 91.06 149 ALA B C 1
ATOM 3958 O O . ALA B 1 149 ? -5.074 -21.688 -4.883 1 91.06 149 ALA B O 1
ATOM 3959 N N . PRO B 1 150 ? -3.543 -22 -3.312 1 92.44 150 PRO B N 1
ATOM 3960 C CA . PRO B 1 150 ? -4.176 -23.234 -2.848 1 92.44 150 PRO B CA 1
ATOM 3961 C C . PRO B 1 150 ? -5.648 -23.047 -2.486 1 92.44 150 PRO B C 1
ATOM 3963 O O . PRO B 1 150 ? -6.469 -23.922 -2.734 1 92.44 150 PRO B O 1
ATOM 3966 N N . ALA B 1 151 ? -5.996 -21.938 -1.932 1 92.69 151 ALA B N 1
ATOM 3967 C CA . ALA B 1 151 ? -7.391 -21.688 -1.571 1 92.69 151 ALA B CA 1
ATOM 3968 C C . ALA B 1 151 ? -8.289 -21.719 -2.803 1 92.69 151 ALA B C 1
ATOM 3970 O O . ALA B 1 151 ? -9.391 -22.281 -2.76 1 92.69 151 ALA B O 1
ATOM 3971 N N . PHE B 1 152 ? -7.848 -21.203 -3.852 1 94.12 152 PHE B N 1
ATOM 3972 C CA . PHE B 1 152 ? -8.609 -21.219 -5.094 1 94.12 152 PHE B CA 1
ATOM 3973 C C . PHE B 1 152 ? -8.633 -22.609 -5.707 1 94.12 152 PHE B C 1
ATOM 3975 O O . PHE B 1 152 ? -9.664 -23.062 -6.219 1 94.12 152 PHE B O 1
ATOM 3982 N N . HIS B 1 153 ? -7.48 -23.266 -5.684 1 93.38 153 HIS B N 1
ATOM 3983 C CA . HIS B 1 153 ? -7.434 -24.641 -6.164 1 93.38 153 HIS B CA 1
ATOM 3984 C C . HIS B 1 153 ? -8.516 -25.484 -5.508 1 93.38 153 HIS B C 1
ATOM 3986 O O . HIS B 1 153 ? -9.266 -26.188 -6.195 1 93.38 153 HIS B O 1
ATOM 3992 N N . MET B 1 154 ? -8.57 -25.359 -4.262 1 90.69 154 MET B N 1
ATOM 3993 C CA . MET B 1 154 ? -9.539 -26.141 -3.496 1 90.69 154 MET B CA 1
ATOM 3994 C C . MET B 1 154 ? -10.969 -25.719 -3.842 1 90.69 154 MET B C 1
ATOM 3996 O O . MET B 1 154 ? -11.844 -26.578 -4.02 1 90.69 154 MET B O 1
ATOM 4000 N N . HIS B 1 155 ? -11.117 -24.484 -3.904 1 89.62 155 HIS B N 1
ATOM 4001 C CA . HIS B 1 155 ? -12.445 -23.984 -4.203 1 89.62 155 HIS B CA 1
ATOM 4002 C C . HIS B 1 155 ? -12.977 -24.562 -5.512 1 89.62 155 HIS B C 1
ATOM 4004 O O . HIS B 1 155 ? -14.172 -24.859 -5.617 1 89.62 155 HIS B O 1
ATOM 4010 N N . VAL B 1 156 ? -12.102 -24.734 -6.441 1 91.06 156 VAL B N 1
ATOM 4011 C CA . VAL B 1 156 ? -12.578 -25.062 -7.781 1 91.06 156 VAL B CA 1
ATOM 4012 C C . VAL B 1 156 ? -12.531 -26.562 -8.008 1 91.06 156 VAL B C 1
ATOM 4014 O O . VAL B 1 156 ? -13.289 -27.109 -8.82 1 91.06 156 VAL B O 1
ATOM 4017 N N . LEU B 1 157 ? -11.727 -27.328 -7.285 1 92.06 157 LEU B N 1
ATOM 4018 C CA . LEU B 1 157 ? -11.484 -28.703 -7.691 1 92.06 157 LEU B CA 1
ATOM 4019 C C . LEU B 1 157 ? -11.906 -29.672 -6.59 1 92.06 157 LEU B C 1
ATOM 4021 O O . LEU B 1 157 ? -12.18 -30.844 -6.863 1 92.06 157 LEU B O 1
ATOM 4025 N N . GLN B 1 158 ? -11.914 -29.25 -5.395 1 89.88 158 GLN B N 1
ATOM 4026 C CA . GLN B 1 158 ? -11.984 -30.188 -4.273 1 89.88 158 GLN B CA 1
ATOM 4027 C C . GLN B 1 158 ? -13.281 -31 -4.32 1 89.88 158 GLN B C 1
ATOM 4029 O O . GLN B 1 158 ? -13.281 -32.188 -4.039 1 89.88 158 GLN B O 1
ATOM 4034 N N . HIS B 1 159 ? -14.344 -30.406 -4.641 1 89.62 159 HIS B N 1
ATOM 4035 C CA . HIS B 1 159 ? -15.641 -31.078 -4.637 1 89.62 159 HIS B CA 1
ATOM 4036 C C . HIS B 1 159 ? -15.68 -32.188 -5.668 1 89.62 159 HIS B C 1
ATOM 4038 O O . HIS B 1 159 ? -16.281 -33.25 -5.422 1 89.62 159 HIS B O 1
ATOM 4044 N N . ARG B 1 160 ? -15.039 -32.031 -6.777 1 92.56 160 ARG B N 1
ATOM 4045 C CA . ARG B 1 160 ? -15.047 -33 -7.855 1 92.56 160 ARG B CA 1
ATOM 4046 C C . ARG B 1 160 ? -13.891 -34 -7.699 1 92.56 160 ARG B C 1
ATOM 4048 O O . ARG B 1 160 ? -13.984 -35.156 -8.141 1 92.56 160 ARG B O 1
ATOM 4055 N N . PHE B 1 161 ? -12.867 -33.531 -7.051 1 94.25 161 PHE B N 1
ATOM 4056 C CA . PHE B 1 161 ? -11.656 -34.312 -6.891 1 94.25 161 PHE B CA 1
ATOM 4057 C C . PHE B 1 161 ? -11.172 -34.281 -5.449 1 94.25 161 PHE B C 1
ATOM 4059 O O . PHE B 1 161 ? -10.25 -33.531 -5.113 1 94.25 161 PHE B O 1
ATOM 4066 N N . PRO B 1 162 ? -11.703 -35.094 -4.586 1 93.75 162 PRO B N 1
ATOM 4067 C CA . PRO B 1 162 ? -11.469 -35 -3.141 1 93.75 162 PRO B CA 1
ATOM 4068 C C . PRO B 1 162 ? -10.062 -35.438 -2.742 1 93.75 162 PRO B C 1
ATOM 4070 O O . PRO B 1 162 ? -9.625 -35.188 -1.616 1 93.75 162 PRO B O 1
ATOM 4073 N N . ASN B 1 163 ? -9.344 -36.219 -3.582 1 94.88 163 ASN B N 1
ATOM 4074 C CA . ASN B 1 163 ? -7.977 -36.656 -3.344 1 94.88 163 ASN B CA 1
ATOM 4075 C C . ASN B 1 163 ? -7.051 -36.281 -4.496 1 94.88 163 ASN B C 1
ATOM 4077 O O . ASN B 1 163 ? -6.684 -37.125 -5.309 1 94.88 163 ASN B O 1
ATOM 4081 N N . CYS B 1 164 ? -6.688 -35.062 -4.477 1 95.38 164 CYS B N 1
ATOM 4082 C CA . CYS B 1 164 ? -6.016 -34.5 -5.652 1 95.38 164 CYS B CA 1
ATOM 4083 C C . CYS B 1 164 ? -4.871 -33.594 -5.246 1 95.38 164 CYS B C 1
ATOM 4085 O O . CYS B 1 164 ? -4.797 -33.156 -4.094 1 95.38 164 CYS B O 1
ATOM 4087 N N . ALA B 1 165 ? -3.934 -33.375 -6.18 1 96.88 165 ALA B N 1
ATOM 4088 C CA . ALA B 1 165 ? -2.889 -32.344 -6.074 1 96.88 165 ALA B CA 1
ATOM 4089 C C . ALA B 1 165 ? -2.869 -31.453 -7.309 1 96.88 165 ALA B C 1
ATOM 4091 O O . ALA B 1 165 ? -3.238 -31.891 -8.406 1 96.88 165 ALA B O 1
ATOM 4092 N N . VAL B 1 166 ? -2.57 -30.234 -7.043 1 97.19 166 VAL B N 1
ATOM 4093 C CA . VAL B 1 166 ? -2.303 -29.281 -8.117 1 97.19 166 VAL B CA 1
ATOM 4094 C C . VAL B 1 166 ? -0.848 -28.828 -8.055 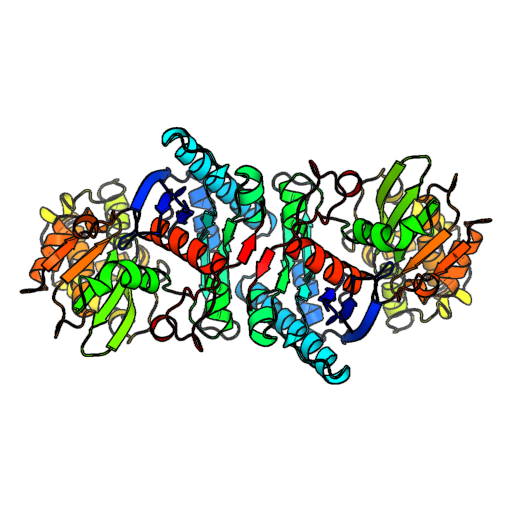1 97.19 166 VAL B C 1
ATOM 4096 O O . VAL B 1 166 ? -0.346 -28.484 -6.977 1 97.19 166 VAL B O 1
ATOM 4099 N N . VAL B 1 167 ? -0.156 -28.891 -9.125 1 97.31 167 VAL B N 1
ATOM 4100 C CA . VAL B 1 167 ? 1.193 -28.328 -9.18 1 97.31 167 VAL B CA 1
ATOM 4101 C C . VAL B 1 167 ? 1.262 -27.234 -10.234 1 97.31 167 VAL B C 1
ATOM 4103 O O . VAL B 1 167 ? 0.863 -27.438 -11.383 1 97.31 167 VAL B O 1
ATOM 4106 N N . ASN B 1 168 ? 1.611 -26.047 -9.812 1 94.88 168 ASN B N 1
ATOM 4107 C CA . ASN B 1 168 ? 1.947 -24.969 -10.727 1 94.88 168 ASN B CA 1
ATOM 4108 C C . ASN B 1 168 ? 3.428 -24.984 -11.094 1 94.88 168 ASN B C 1
ATOM 4110 O O . ASN B 1 168 ? 4.285 -24.75 -10.242 1 94.88 168 ASN B O 1
ATOM 4114 N N . ILE B 1 169 ? 3.678 -25.219 -12.383 1 94.81 169 ILE B N 1
ATOM 4115 C CA . ILE B 1 169 ? 5.066 -25.328 -12.82 1 94.81 169 ILE B CA 1
ATOM 4116 C C . ILE B 1 169 ? 5.453 -24.078 -13.609 1 94.81 169 ILE B C 1
ATOM 4118 O O . ILE B 1 169 ? 5.492 -24.109 -14.844 1 94.81 169 ILE B O 1
ATOM 4122 N N . GLY B 1 170 ? 5.754 -23.031 -12.906 1 90.12 170 GLY B N 1
ATOM 4123 C CA . GLY B 1 170 ? 6.422 -21.875 -13.477 1 90.12 170 GLY B CA 1
ATOM 4124 C C . GLY B 1 170 ? 7.934 -21.969 -13.414 1 90.12 170 GLY B C 1
ATOM 4125 O O . GLY B 1 170 ? 8.516 -22.984 -13.789 1 90.12 170 GLY B O 1
ATOM 4126 N N . GLY B 1 171 ? 8.539 -20.797 -13.023 1 86.75 171 GLY B N 1
ATOM 4127 C CA . GLY B 1 171 ? 9.953 -20.922 -12.727 1 86.75 171 GLY B CA 1
ATOM 4128 C C . GLY B 1 171 ? 10.234 -21.906 -11.602 1 86.75 171 GLY B C 1
ATOM 4129 O O . GLY B 1 171 ? 11.117 -22.766 -11.719 1 86.75 171 GLY B O 1
ATOM 4130 N N . ILE B 1 172 ? 9.43 -21.75 -10.609 1 88.25 172 ILE B N 1
ATOM 4131 C CA . ILE B 1 172 ? 9.445 -22.656 -9.469 1 88.25 172 ILE B CA 1
ATOM 4132 C C . ILE B 1 172 ? 8.172 -23.5 -9.461 1 88.25 172 ILE B C 1
ATOM 4134 O O . ILE B 1 172 ? 7.125 -23.047 -9.945 1 88.25 172 ILE B O 1
ATOM 4138 N N . ALA B 1 173 ? 8.297 -24.703 -8.992 1 93.44 173 ALA B N 1
ATOM 4139 C CA . ALA B 1 173 ? 7.125 -25.562 -8.867 1 93.44 173 ALA B CA 1
ATOM 4140 C C . ALA B 1 173 ? 6.527 -25.469 -7.465 1 93.44 173 ALA B C 1
ATOM 4142 O O . ALA B 1 173 ? 7.246 -25.578 -6.469 1 93.44 173 ALA B O 1
ATOM 4143 N N . ASN B 1 174 ? 5.238 -25.234 -7.41 1 92.31 174 ASN B N 1
ATOM 4144 C CA . ASN B 1 174 ? 4.484 -25.172 -6.164 1 92.31 174 ASN B CA 1
ATOM 4145 C C . ASN B 1 174 ? 3.342 -26.172 -6.148 1 92.31 174 ASN B C 1
ATOM 4147 O O . ASN B 1 174 ? 2.604 -26.297 -7.125 1 92.31 174 ASN B O 1
ATOM 4151 N N . ILE B 1 175 ? 3.201 -26.891 -5.035 1 94.69 175 ILE B N 1
ATOM 4152 C CA . ILE B 1 175 ? 2.209 -27.953 -4.957 1 94.69 175 ILE B CA 1
ATOM 4153 C C . ILE B 1 175 ? 1.128 -27.578 -3.945 1 94.69 175 ILE B C 1
ATOM 4155 O O . ILE B 1 175 ? 1.42 -26.969 -2.912 1 94.69 175 ILE B O 1
ATOM 4159 N N . THR B 1 176 ? -0.079 -27.875 -4.273 1 95.38 176 THR B N 1
ATOM 4160 C CA . THR B 1 176 ? -1.225 -27.938 -3.373 1 95.38 176 THR B CA 1
ATOM 4161 C C . THR B 1 176 ? -1.808 -29.344 -3.342 1 95.38 176 THR B C 1
ATOM 4163 O O . THR B 1 176 ? -2.113 -29.922 -4.391 1 95.38 176 THR B O 1
ATOM 4166 N N . GLN B 1 177 ? -1.934 -29.906 -2.143 1 95.31 177 GLN B N 1
ATOM 4167 C CA . GLN B 1 177 ? -2.508 -31.234 -2.049 1 95.31 177 GLN B CA 1
ATOM 4168 C C . GLN B 1 177 ? -3.5 -31.328 -0.891 1 95.31 177 GLN B C 1
ATOM 4170 O O . GLN B 1 177 ? -3.26 -30.781 0.184 1 95.31 177 GLN B O 1
ATOM 4175 N N . TRP B 1 178 ? -4.613 -31.906 -1.206 1 94.38 178 TRP B N 1
ATOM 4176 C CA . TRP B 1 178 ? -5.598 -32.188 -0.162 1 94.38 178 TRP B CA 1
ATOM 4177 C C . TRP B 1 178 ? -6.102 -33.625 -0.25 1 94.38 178 TRP B C 1
ATOM 4179 O O . TRP B 1 178 ? -5.949 -34.281 -1.282 1 94.38 178 TRP B O 1
ATOM 4189 N N . SER B 1 179 ? -6.559 -34.156 0.866 1 92 179 SER B N 1
ATOM 4190 C CA . SER B 1 179 ? -7.137 -35.469 0.961 1 92 179 SER B CA 1
ATOM 4191 C C . SER B 1 179 ? -8.359 -35.5 1.872 1 92 179 SER B C 1
ATOM 4193 O O . SER B 1 179 ? -8.383 -34.812 2.902 1 92 179 SER B O 1
ATOM 4195 N N . GLU B 1 180 ? -9.336 -36.094 1.467 1 86.62 180 GLU B N 1
ATOM 4196 C CA . GLU B 1 180 ? -10.555 -36.219 2.264 1 86.62 180 GLU B CA 1
ATOM 4197 C C . GLU B 1 180 ? -10.273 -36.906 3.594 1 86.62 180 GLU B C 1
ATOM 4199 O O . GLU B 1 180 ? -10.789 -36.5 4.637 1 86.62 180 GLU B O 1
ATOM 4204 N N . LYS B 1 181 ? -9.523 -37.969 3.547 1 82.12 181 LYS B N 1
ATOM 4205 C CA . LYS B 1 181 ? -9.211 -38.75 4.727 1 82.12 181 LYS B CA 1
ATOM 4206 C C . LYS B 1 181 ? -8.453 -37.938 5.766 1 82.12 181 LYS B C 1
ATOM 4208 O O . LYS B 1 181 ? -8.766 -38 6.957 1 82.12 181 LYS B O 1
ATOM 4213 N N . ALA B 1 182 ? -7.527 -37.156 5.305 1 73.38 182 ALA B N 1
ATOM 4214 C CA . ALA B 1 182 ? -6.672 -36.406 6.219 1 73.38 182 ALA B CA 1
ATOM 4215 C C . ALA B 1 182 ? -7.324 -35.094 6.605 1 73.38 182 ALA B C 1
ATOM 4217 O O . ALA B 1 182 ? -6.926 -34.469 7.59 1 73.38 182 ALA B O 1
ATOM 4218 N N . ASN B 1 183 ? -8.367 -34.75 5.953 1 74.88 183 ASN B N 1
ATOM 4219 C CA . ASN B 1 183 ? -9 -33.469 6.117 1 74.88 183 ASN B CA 1
ATOM 4220 C C . ASN B 1 183 ? -7.973 -32.344 6.27 1 74.88 183 ASN B C 1
ATOM 4222 O O . ASN B 1 183 ? -8.055 -31.547 7.199 1 74.88 183 ASN B O 1
ATOM 4226 N N . ALA B 1 184 ? -6.941 -32.469 5.434 1 82.5 184 ALA B N 1
ATOM 4227 C CA . ALA B 1 184 ? -5.828 -31.531 5.523 1 82.5 184 ALA B CA 1
ATOM 4228 C C . ALA B 1 184 ? -5.383 -31.078 4.137 1 82.5 184 ALA B C 1
ATOM 4230 O O . ALA B 1 184 ? -5.602 -31.781 3.145 1 82.5 184 ALA B O 1
ATOM 4231 N N . VAL B 1 185 ? -4.992 -29.844 4.016 1 89.25 185 VAL B N 1
ATOM 4232 C CA . VAL B 1 185 ? -4.414 -29.297 2.797 1 89.25 185 VAL B CA 1
ATOM 4233 C C . VAL B 1 185 ? -2.982 -28.844 3.068 1 89.25 185 VAL B C 1
ATOM 4235 O O . VAL B 1 185 ? -2.689 -28.297 4.137 1 89.25 185 VAL B O 1
ATOM 4238 N N . VAL B 1 186 ? -2.1 -29.172 2.16 1 91.06 186 VAL B N 1
ATOM 4239 C CA . VAL B 1 186 ? -0.723 -28.703 2.25 1 91.06 186 VAL B CA 1
ATOM 4240 C C . VAL B 1 186 ? -0.361 -27.922 0.988 1 91.06 186 VAL B C 1
ATOM 4242 O O . VAL B 1 186 ? -0.935 -28.156 -0.078 1 91.06 186 VAL B O 1
ATOM 4245 N N . GLY B 1 187 ? 0.491 -26.984 1.093 1 91.25 187 GLY B N 1
ATOM 4246 C CA . GLY B 1 187 ? 1.011 -26.188 -0.005 1 91.25 187 GLY B CA 1
ATOM 4247 C C . GLY B 1 187 ? 2.424 -25.688 0.235 1 91.25 187 GLY B C 1
ATOM 4248 O O . GLY B 1 187 ? 2.746 -25.234 1.329 1 91.25 187 GLY B O 1
ATOM 4249 N N . PHE B 1 188 ? 3.355 -25.891 -0.725 1 89.69 188 PHE B N 1
ATOM 4250 C CA . PHE B 1 188 ? 4.746 -25.469 -0.567 1 89.69 188 PHE B CA 1
ATOM 4251 C C . PHE B 1 188 ? 5.477 -25.516 -1.903 1 89.69 188 PHE B C 1
ATOM 4253 O O . PHE B 1 188 ? 4.957 -26.047 -2.885 1 89.69 188 PHE B O 1
ATOM 4260 N N . ASP B 1 189 ? 6.613 -24.906 -1.964 1 88 189 ASP B N 1
ATOM 4261 C CA . ASP B 1 189 ? 7.504 -25.047 -3.113 1 88 189 ASP B CA 1
ATOM 4262 C C . ASP B 1 189 ? 8.242 -26.375 -3.08 1 88 189 ASP B C 1
ATOM 4264 O O . ASP B 1 189 ? 8.742 -26.797 -2.031 1 88 189 ASP B O 1
ATOM 4268 N N . CYS B 1 190 ? 8.305 -27.047 -4.172 1 92.06 190 CYS B N 1
ATOM 4269 C CA . CYS B 1 190 ? 8.945 -28.359 -4.137 1 92.06 190 CYS B CA 1
ATOM 4270 C C . CYS B 1 190 ? 10.25 -28.359 -4.926 1 92.06 190 CYS B C 1
ATOM 4272 O O . CYS B 1 190 ? 10.977 -29.359 -4.945 1 92.06 190 CYS B O 1
ATOM 4274 N N . GLY B 1 191 ? 10.578 -27.203 -5.578 1 91.56 191 GLY B N 1
ATOM 4275 C CA . GLY B 1 191 ? 11.828 -27.109 -6.316 1 91.56 191 GLY B CA 1
ATOM 4276 C C . GLY B 1 191 ? 11.711 -26.312 -7.598 1 91.56 191 GLY B C 1
ATOM 4277 O O . GLY B 1 191 ? 10.758 -25.547 -7.77 1 91.56 191 GLY B O 1
ATOM 4278 N N . PRO B 1 192 ? 12.781 -26.484 -8.445 1 94.19 192 PRO B N 1
ATOM 4279 C CA . PRO B 1 192 ? 12.719 -25.75 -9.719 1 94.19 192 PRO B CA 1
ATOM 4280 C C . PRO B 1 192 ? 11.625 -26.281 -10.648 1 94.19 192 PRO B C 1
ATOM 4282 O O . PRO B 1 192 ? 11.367 -27.484 -10.672 1 94.19 192 PRO B O 1
ATOM 4285 N N . GLY B 1 193 ? 10.945 -25.375 -11.266 1 94.81 193 GLY B N 1
ATOM 4286 C CA . GLY B 1 193 ? 10.094 -25.703 -12.406 1 94.81 193 GLY B CA 1
ATOM 4287 C C . GLY B 1 193 ? 10.82 -25.594 -13.734 1 94.81 193 GLY B C 1
ATOM 4288 O O . GLY B 1 193 ? 11.727 -26.391 -14.016 1 94.81 193 GLY B O 1
ATOM 4289 N N . ASN B 1 194 ? 10.469 -24.453 -14.422 1 93.69 194 ASN B N 1
ATOM 4290 C CA . ASN B 1 194 ? 11.078 -24.266 -15.734 1 93.69 194 ASN B CA 1
ATOM 4291 C C . ASN B 1 194 ? 12.352 -23.422 -15.641 1 93.69 194 ASN B C 1
ATOM 4293 O O . ASN B 1 194 ? 13.094 -23.312 -16.625 1 93.69 194 ASN B O 1
ATOM 4297 N N . ILE B 1 195 ? 12.695 -22.891 -14.531 1 90.81 195 ILE B N 1
ATOM 4298 C CA . ILE B 1 195 ? 13.695 -21.844 -14.406 1 90.81 195 ILE B CA 1
ATOM 4299 C C . ILE B 1 195 ? 15.047 -22.344 -14.891 1 90.81 195 ILE B C 1
ATOM 4301 O O . ILE B 1 195 ? 15.75 -21.641 -15.625 1 90.81 195 ILE B O 1
ATOM 4305 N N . LEU B 1 196 ? 15.469 -23.516 -14.508 1 94.81 196 LEU B N 1
ATOM 4306 C CA . LEU B 1 196 ? 16.766 -24.047 -14.914 1 94.81 196 LEU B CA 1
ATOM 4307 C C . LEU B 1 196 ? 16.734 -24.5 -16.375 1 94.81 196 LEU B C 1
ATOM 4309 O O . LEU B 1 196 ? 17.703 -24.312 -17.109 1 94.81 196 LEU B O 1
ATOM 4313 N N . MET B 1 197 ? 15.609 -25.078 -16.75 1 96.44 197 MET B N 1
ATOM 4314 C CA . MET B 1 197 ? 15.445 -25.5 -18.141 1 96.44 197 MET B CA 1
ATOM 4315 C C . MET B 1 197 ? 15.516 -24.297 -19.078 1 96.44 197 MET B C 1
ATOM 4317 O O . MET B 1 197 ? 16.219 -24.344 -20.094 1 96.44 197 MET B O 1
ATOM 4321 N N . ASP B 1 198 ? 14.797 -23.234 -18.719 1 92.81 198 ASP B N 1
ATOM 4322 C CA . ASP B 1 198 ? 14.781 -22.031 -19.547 1 92.81 198 ASP B CA 1
ATOM 4323 C C . ASP B 1 198 ? 16.172 -21.391 -19.609 1 92.81 198 ASP B C 1
ATOM 4325 O O . ASP B 1 198 ? 16.594 -20.953 -20.672 1 92.81 198 ASP B O 1
ATOM 4329 N N . ALA B 1 199 ? 16.812 -21.328 -18.5 1 90.69 199 ALA B N 1
ATOM 4330 C CA . ALA B 1 199 ? 18.156 -20.781 -18.453 1 90.69 199 ALA B CA 1
ATOM 4331 C C . ALA B 1 199 ? 19.109 -21.547 -19.391 1 90.69 199 ALA B C 1
ATOM 4333 O O . ALA B 1 199 ? 19.891 -20.938 -20.125 1 90.69 199 ALA B O 1
ATOM 4334 N N . TRP B 1 200 ? 19.016 -22.844 -19.312 1 95.75 200 TRP B N 1
ATOM 4335 C CA . TRP B 1 200 ? 19.906 -23.656 -20.141 1 95.75 200 TRP B CA 1
ATOM 4336 C C . TRP B 1 200 ? 19.547 -23.562 -21.609 1 95.75 200 TRP B C 1
ATOM 4338 O O . TRP B 1 200 ? 20.422 -23.547 -22.484 1 95.75 200 TRP B O 1
ATOM 4348 N N . CYS B 1 201 ? 18.297 -23.594 -21.891 1 95.44 201 CYS B N 1
ATOM 4349 C CA . CYS B 1 201 ? 17.828 -23.438 -23.266 1 95.44 201 CYS B CA 1
ATOM 4350 C C . CYS B 1 201 ? 18.344 -22.156 -23.891 1 95.44 201 CYS B C 1
ATOM 4352 O O . CYS B 1 201 ? 18.766 -22.125 -25.047 1 95.44 201 CYS B O 1
ATOM 4354 N N . SER B 1 202 ? 18.234 -21.109 -23.125 1 92.5 202 SER B N 1
ATOM 4355 C CA . SER B 1 202 ? 18.734 -19.812 -23.594 1 92.5 202 SER B CA 1
ATOM 4356 C C . SER B 1 202 ? 20.234 -19.859 -23.859 1 92.5 202 SER B C 1
ATOM 4358 O O . SER B 1 202 ? 20.703 -19.375 -24.875 1 92.5 202 SER B O 1
ATOM 4360 N N . GLN B 1 203 ? 20.953 -20.391 -22.984 1 93.38 203 GLN B N 1
ATOM 4361 C CA . GLN B 1 203 ? 22.406 -20.453 -23.062 1 93.38 203 GLN B CA 1
ATOM 4362 C C . GLN B 1 203 ? 22.875 -21.375 -24.188 1 93.38 203 GLN B C 1
ATOM 4364 O O . GLN B 1 203 ? 23.75 -21.016 -24.969 1 93.38 203 GLN B O 1
ATOM 4369 N N . ALA B 1 204 ? 22.297 -22.547 -24.312 1 96 204 ALA B N 1
ATOM 4370 C CA . ALA B 1 204 ? 22.828 -23.609 -25.156 1 96 204 ALA B CA 1
ATOM 4371 C C . ALA B 1 204 ? 22.156 -23.594 -26.531 1 96 204 ALA B C 1
ATOM 4373 O O . ALA B 1 204 ? 22.75 -24 -27.531 1 96 204 ALA B O 1
ATOM 4374 N N . PHE B 1 205 ? 20.969 -23.094 -26.578 1 96.44 205 PHE B N 1
ATOM 4375 C CA . PHE B 1 205 ? 20.219 -23.25 -27.812 1 96.44 205 PHE B CA 1
ATOM 4376 C C . PHE B 1 205 ? 19.688 -21.906 -28.297 1 96.44 205 PHE B C 1
ATOM 4378 O O . PHE B 1 205 ? 19.016 -21.828 -29.344 1 96.44 205 PHE B O 1
ATOM 4385 N N . GLN B 1 206 ? 19.859 -20.828 -27.562 1 94.5 206 GLN B N 1
ATOM 4386 C CA . GLN B 1 206 ? 19.422 -19.469 -27.906 1 94.5 206 GLN B CA 1
ATOM 4387 C C . GLN B 1 206 ? 17.906 -19.406 -28.094 1 94.5 206 GLN B C 1
ATOM 4389 O O . GLN B 1 206 ? 17.422 -18.781 -29.031 1 94.5 206 GLN B O 1
ATOM 4394 N N . GLN B 1 207 ? 17.266 -20.219 -27.344 1 92.81 207 GLN B N 1
ATOM 4395 C CA . GLN B 1 207 ? 15.812 -20.234 -27.281 1 92.81 207 GLN B CA 1
ATOM 4396 C C . GLN B 1 207 ? 15.328 -19.875 -25.875 1 92.81 207 GLN B C 1
ATOM 4398 O O . GLN B 1 207 ? 16 -20.172 -24.891 1 92.81 207 GLN B O 1
ATOM 4403 N N . ASN B 1 208 ? 14.141 -19.328 -25.797 1 87.69 208 ASN B N 1
ATOM 4404 C CA . ASN B 1 208 ? 13.617 -18.875 -24.5 1 87.69 208 ASN B CA 1
ATOM 4405 C C . ASN B 1 208 ? 13.195 -20.047 -23.625 1 87.69 208 ASN B C 1
ATOM 4407 O O . ASN B 1 208 ? 13.219 -19.938 -22.391 1 87.69 208 ASN B O 1
ATOM 4411 N N . CYS B 1 209 ? 12.703 -21.109 -24.25 1 92.44 209 CYS B N 1
ATOM 4412 C CA . CYS B 1 209 ? 12.297 -22.297 -23.516 1 92.44 209 CYS B CA 1
ATOM 4413 C C . CYS B 1 209 ? 12.32 -23.531 -24.422 1 92.44 209 CYS B C 1
ATOM 4415 O O . CYS B 1 209 ? 12.508 -23.406 -25.625 1 92.44 209 CYS B O 1
ATOM 4417 N N . ASP B 1 210 ? 12.266 -24.688 -23.859 1 95.56 210 ASP B N 1
ATOM 4418 C CA . ASP B 1 210 ? 12.117 -25.938 -24.609 1 95.56 210 ASP B CA 1
ATOM 4419 C C . ASP B 1 210 ? 10.656 -26.203 -24.938 1 95.56 210 ASP B C 1
ATOM 4421 O O . ASP B 1 210 ? 9.992 -26.969 -24.234 1 95.56 210 ASP B O 1
ATOM 4425 N N . HIS B 1 211 ? 10.258 -25.688 -26.047 1 93.19 211 HIS B N 1
ATOM 4426 C CA . HIS B 1 211 ? 8.852 -25.781 -26.422 1 93.19 211 HIS B CA 1
ATOM 4427 C C . HIS B 1 211 ? 8.414 -27.234 -26.547 1 93.19 211 HIS B C 1
ATOM 4429 O O . HIS B 1 211 ? 8.969 -27.984 -27.344 1 93.19 211 HIS B O 1
ATOM 4435 N N . GLY B 1 212 ? 7.484 -27.547 -25.656 1 94.88 212 GLY B N 1
ATOM 4436 C CA . GLY B 1 212 ? 6.941 -28.891 -25.688 1 94.88 212 GLY B CA 1
ATOM 4437 C C . GLY B 1 212 ? 7.91 -29.938 -25.172 1 94.88 212 GLY B C 1
ATOM 4438 O O . GLY B 1 212 ? 7.621 -31.141 -25.219 1 94.88 212 GLY B O 1
ATOM 4439 N N . GLY B 1 213 ? 9.055 -29.516 -24.75 1 97.31 213 GLY B N 1
ATOM 4440 C CA . GLY B 1 213 ? 10.078 -30.453 -24.312 1 97.31 213 GLY B CA 1
ATOM 4441 C C . GLY B 1 213 ? 10.719 -31.219 -25.453 1 97.31 213 GLY B C 1
ATOM 4442 O O . GLY B 1 213 ? 11.164 -32.344 -25.281 1 97.31 213 GLY B O 1
ATOM 4443 N N . GLN B 1 214 ? 10.719 -30.641 -26.594 1 97.56 214 GLN B N 1
ATOM 4444 C CA . GLN B 1 214 ? 11.148 -31.312 -27.812 1 97.56 214 GLN B CA 1
ATOM 4445 C C . GLN B 1 214 ? 12.648 -31.578 -27.797 1 97.56 214 GLN B C 1
ATOM 4447 O O . GLN B 1 214 ? 13.102 -32.625 -28.25 1 97.56 214 GLN B O 1
ATOM 4452 N N . ILE B 1 215 ? 13.422 -30.641 -27.297 1 97.88 215 ILE B N 1
ATOM 4453 C CA . ILE B 1 215 ? 14.875 -30.812 -27.234 1 97.88 215 ILE B CA 1
ATOM 4454 C C . ILE B 1 215 ? 15.234 -31.844 -26.172 1 97.88 215 ILE B C 1
ATOM 4456 O O . ILE B 1 215 ? 15.984 -32.781 -26.438 1 97.88 215 ILE B O 1
ATOM 4460 N N . ALA B 1 216 ? 14.664 -31.734 -25.062 1 98.12 216 ALA B N 1
ATOM 4461 C CA . ALA B 1 216 ? 14.938 -32.656 -23.953 1 98.12 216 ALA B CA 1
ATOM 4462 C C . ALA B 1 216 ? 14.578 -34.094 -24.328 1 98.12 216 ALA B C 1
ATOM 4464 O O . ALA B 1 216 ? 15.273 -35.031 -23.938 1 98.12 216 ALA B O 1
ATOM 4465 N N . ARG B 1 217 ? 13.5 -34.219 -25.078 1 97.56 217 ARG B N 1
ATOM 4466 C CA . ARG B 1 217 ? 13.016 -35.531 -25.484 1 97.56 217 ARG B CA 1
ATOM 4467 C C . ARG B 1 217 ? 14.078 -36.281 -26.297 1 97.56 217 ARG B C 1
ATOM 4469 O O . ARG B 1 217 ? 14.094 -37.531 -26.312 1 97.56 217 ARG B O 1
ATOM 4476 N N . THR B 1 218 ? 14.938 -35.531 -26.938 1 97.75 218 THR B N 1
ATOM 4477 C CA . THR B 1 218 ? 15.945 -36.156 -27.797 1 97.75 218 THR B CA 1
ATOM 4478 C C . THR B 1 218 ? 17.219 -36.438 -27 1 97.75 218 THR B C 1
ATOM 4480 O O . THR B 1 218 ? 18.156 -37.062 -27.516 1 97.75 218 THR B O 1
ATOM 4483 N N . GLY B 1 219 ? 17.266 -36.062 -25.766 1 97.94 219 GLY B N 1
ATOM 4484 C CA . GLY B 1 219 ? 18.406 -36.312 -24.906 1 97.94 219 GLY B CA 1
ATOM 4485 C C . GLY B 1 219 ? 18.234 -37.531 -24.016 1 97.94 219 GLY B C 1
ATOM 4486 O O . GLY B 1 219 ? 17.172 -38.156 -24.016 1 97.94 219 GLY B O 1
ATOM 4487 N N . SER B 1 220 ? 19.344 -37.875 -23.344 1 98 220 SER B N 1
ATOM 4488 C CA . SER B 1 220 ? 19.312 -38.969 -22.344 1 98 220 SER B CA 1
ATOM 4489 C C . SER B 1 220 ? 19.516 -38.406 -20.938 1 98 220 SER B C 1
ATOM 4491 O O . SER B 1 220 ? 20.375 -37.562 -20.719 1 98 220 SER B O 1
ATOM 4493 N N . ILE B 1 221 ? 18.75 -38.875 -20 1 98.12 221 ILE B N 1
ATOM 4494 C CA . ILE B 1 221 ? 18.875 -38.469 -18.609 1 98.12 221 ILE B CA 1
ATOM 4495 C C . ILE B 1 221 ? 20.219 -38.875 -18.047 1 98.12 221 ILE B C 1
ATOM 4497 O O . ILE B 1 221 ? 20.578 -40.062 -18.109 1 98.12 221 ILE B O 1
ATOM 4501 N N . ASN B 1 222 ? 20.969 -37.938 -17.672 1 98.12 222 ASN B N 1
ATOM 4502 C CA . ASN B 1 222 ? 22.219 -38.25 -16.984 1 98.12 222 ASN B CA 1
ATOM 4503 C C . ASN B 1 222 ? 22 -38.469 -15.492 1 98.12 222 ASN B C 1
ATOM 4505 O O . ASN B 1 222 ? 21.938 -37.5 -14.719 1 98.12 222 ASN B O 1
ATOM 4509 N N . HIS B 1 223 ? 22.094 -39.75 -15.055 1 97.38 223 HIS B N 1
ATOM 4510 C CA . HIS B 1 223 ? 21.719 -40.125 -13.695 1 97.38 223 HIS B CA 1
ATOM 4511 C C . HIS B 1 223 ? 22.719 -39.594 -12.68 1 97.38 223 HIS B C 1
ATOM 4513 O O . HIS B 1 223 ? 22.359 -39.25 -11.555 1 97.38 223 HIS B O 1
ATOM 4519 N N . ALA B 1 224 ? 23.953 -39.531 -13.078 1 97 224 ALA B N 1
ATOM 4520 C CA . ALA B 1 224 ? 24.969 -39 -12.18 1 97 224 ALA B CA 1
ATOM 4521 C C . ALA B 1 224 ? 24.719 -37.531 -11.867 1 97 224 ALA B C 1
ATOM 4523 O O . ALA B 1 224 ? 24.781 -37.125 -10.711 1 97 224 ALA B O 1
ATOM 4524 N N . LEU B 1 225 ? 24.438 -36.781 -12.914 1 97.75 225 LEU B N 1
ATOM 4525 C CA . LEU B 1 225 ? 24.141 -35.375 -12.742 1 97.75 225 LEU B CA 1
ATOM 4526 C C . LEU B 1 225 ? 22.859 -35.188 -11.938 1 97.75 225 LEU B C 1
ATOM 4528 O O . LEU B 1 225 ? 22.797 -34.312 -11.07 1 97.75 225 LEU B O 1
ATOM 4532 N N . LEU B 1 226 ? 21.859 -35.969 -12.227 1 98.25 226 LEU B N 1
ATOM 4533 C CA . LEU B 1 226 ? 20.594 -35.875 -11.508 1 98.25 226 LEU B CA 1
ATOM 4534 C C . LEU B 1 226 ? 20.797 -36.125 -10.016 1 98.25 226 LEU B C 1
ATOM 4536 O O . LEU B 1 226 ? 20.266 -35.375 -9.188 1 98.25 226 LEU B O 1
ATOM 4540 N N . GLN B 1 227 ? 21.562 -37.125 -9.68 1 97.31 227 GLN B N 1
ATOM 4541 C CA . GLN B 1 227 ? 21.812 -37.469 -8.281 1 97.31 227 GLN B CA 1
ATOM 4542 C C . GLN B 1 227 ? 22.594 -36.344 -7.578 1 97.31 227 GLN B C 1
ATOM 4544 O O . GLN B 1 227 ? 22.328 -36.062 -6.414 1 97.31 227 GLN B O 1
ATOM 4549 N N . GLU B 1 228 ? 23.5 -35.812 -8.289 1 97 228 GLU B N 1
ATOM 4550 C CA . GLU B 1 228 ? 24.266 -34.688 -7.727 1 97 228 GLU B CA 1
ATOM 4551 C C . GLU B 1 228 ? 23.344 -33.5 -7.41 1 97 228 GLU B C 1
ATOM 4553 O O . GLU B 1 228 ? 23.438 -32.906 -6.328 1 97 228 GLU B O 1
ATOM 4558 N N . MET B 1 229 ? 22.484 -33.156 -8.336 1 97.88 229 MET B N 1
ATOM 4559 C CA . MET B 1 229 ? 21.578 -32 -8.164 1 97.88 229 MET B CA 1
ATOM 4560 C C . MET B 1 229 ? 20.594 -32.281 -7.016 1 97.88 229 MET B C 1
ATOM 4562 O O . MET B 1 229 ? 20.266 -31.359 -6.262 1 97.88 229 MET B O 1
ATOM 4566 N N . LYS B 1 230 ? 20.188 -33.469 -6.816 1 97.38 230 LYS B N 1
ATOM 4567 C CA . LYS B 1 230 ? 19.188 -33.812 -5.816 1 97.38 230 LYS B CA 1
ATOM 4568 C C . LYS B 1 230 ? 19.781 -33.781 -4.41 1 97.38 230 LYS B C 1
ATOM 4570 O O . LYS B 1 230 ? 19.047 -33.875 -3.422 1 97.38 230 LYS B O 1
ATOM 4575 N N . LYS B 1 231 ? 21.094 -33.562 -4.273 1 96.69 231 LYS B N 1
ATOM 4576 C CA . LYS B 1 231 ? 21.734 -33.438 -2.975 1 96.69 231 LYS B CA 1
ATOM 4577 C C . LYS B 1 231 ? 21.484 -32.062 -2.373 1 96.69 231 LYS B C 1
ATOM 4579 O O . LYS B 1 231 ? 21.766 -31.828 -1.193 1 96.69 231 LYS B O 1
ATOM 4584 N N . GLU B 1 232 ? 20.938 -31.219 -3.186 1 96.38 232 GLU B N 1
ATOM 4585 C CA . GLU B 1 232 ? 20.609 -29.875 -2.684 1 96.38 232 GLU B CA 1
ATOM 4586 C C . GLU B 1 232 ? 19.781 -29.953 -1.404 1 96.38 232 GLU B C 1
ATOM 4588 O O . GLU B 1 232 ? 18.703 -30.547 -1.392 1 96.38 232 GLU B O 1
ATOM 4593 N N . PRO B 1 233 ? 20.188 -29.328 -0.31 1 95.31 233 PRO B N 1
ATOM 4594 C CA . PRO B 1 233 ? 19.547 -29.438 1.002 1 95.31 233 PRO B CA 1
ATOM 4595 C C . PRO B 1 233 ? 18.062 -29.047 0.968 1 95.31 233 PRO B C 1
ATOM 4597 O O . PRO B 1 233 ? 17.266 -29.578 1.738 1 95.31 233 PRO B O 1
ATOM 4600 N N . PHE B 1 234 ? 17.703 -28.188 0.15 1 91.38 234 PHE B N 1
ATOM 4601 C CA . PHE B 1 234 ? 16.344 -27.719 0.064 1 91.38 234 PHE B CA 1
ATOM 4602 C C . PHE B 1 234 ? 15.367 -28.875 -0.111 1 91.38 234 PHE B C 1
ATOM 4604 O O . PHE B 1 234 ? 14.266 -28.859 0.449 1 91.38 234 PHE B O 1
ATOM 4611 N N . PHE B 1 235 ? 15.727 -29.891 -0.853 1 94.69 235 PHE B N 1
ATOM 4612 C CA . PHE B 1 235 ? 14.812 -30.969 -1.216 1 94.69 235 PHE B CA 1
ATOM 4613 C C . PHE B 1 235 ? 14.484 -31.844 -0.004 1 94.69 235 PHE B C 1
ATOM 4615 O O . PHE B 1 235 ? 13.477 -32.531 0.007 1 94.69 235 PHE B O 1
ATOM 4622 N N . SER B 1 236 ? 15.266 -31.688 1.033 1 92.06 236 SER B N 1
ATOM 4623 C CA . SER B 1 236 ? 15.062 -32.5 2.227 1 92.06 236 SER B CA 1
ATOM 4624 C C . SER B 1 236 ? 14.312 -31.734 3.307 1 92.06 236 SER B C 1
ATOM 4626 O O . SER B 1 236 ? 13.953 -32.312 4.34 1 92.06 236 SER B O 1
ATOM 4628 N N . LEU B 1 237 ? 14.062 -30.516 3.043 1 88.62 237 LEU B N 1
ATOM 4629 C CA . LEU B 1 237 ? 13.328 -29.719 4.016 1 88.62 237 LEU B CA 1
ATOM 4630 C C . LEU B 1 237 ? 11.859 -30.109 4.055 1 88.62 237 LEU B C 1
ATOM 4632 O O . LEU B 1 237 ? 11.266 -30.422 3.02 1 88.62 237 LEU B O 1
ATOM 4636 N N . SER B 1 238 ? 11.312 -30.094 5.27 1 84.81 238 SER B N 1
ATOM 4637 C CA . SER B 1 238 ? 9.883 -30.359 5.418 1 84.81 238 SER B CA 1
ATOM 4638 C C . SER B 1 238 ? 9.055 -29.109 5.121 1 84.81 238 SER B C 1
ATOM 4640 O O . SER B 1 238 ? 9.531 -28 5.301 1 84.81 238 SER B O 1
ATOM 4642 N N . ALA B 1 239 ? 7.762 -29.312 4.715 1 78.62 239 ALA B N 1
ATOM 4643 C CA . ALA B 1 239 ? 6.816 -28.219 4.543 1 78.62 239 ALA B CA 1
ATOM 4644 C C . ALA B 1 239 ? 6.445 -27.594 5.891 1 78.62 239 ALA B C 1
ATOM 4646 O O . ALA B 1 239 ? 6.398 -28.297 6.906 1 78.62 239 ALA B O 1
ATOM 4647 N N . PRO B 1 240 ? 6.184 -26.375 5.832 1 77.38 240 PRO B N 1
ATOM 4648 C CA . PRO B 1 240 ? 6.188 -25.375 4.758 1 77.38 240 PRO B CA 1
ATOM 4649 C C . PRO B 1 240 ? 7.598 -24.938 4.355 1 77.38 240 PRO B C 1
ATOM 4651 O O . PRO B 1 240 ? 8.484 -24.844 5.211 1 77.38 240 PRO B O 1
ATOM 4654 N N . LYS B 1 241 ? 7.887 -24.875 3.098 1 77.25 241 LYS B N 1
ATOM 4655 C CA . LYS B 1 241 ? 9.164 -24.453 2.541 1 77.25 241 LYS B CA 1
ATOM 4656 C C . LYS B 1 241 ? 8.969 -23.641 1.266 1 77.25 241 LYS B C 1
ATOM 4658 O O . LYS B 1 241 ? 7.992 -23.844 0.537 1 77.25 241 LYS B O 1
ATOM 4663 N N . SER B 1 242 ? 9.844 -22.625 1.138 1 79.06 242 SER B N 1
ATOM 4664 C CA . SER B 1 242 ? 9.789 -21.766 -0.04 1 79.06 242 SER B CA 1
ATOM 4665 C C . SER B 1 242 ? 11.172 -21.609 -0.665 1 79.06 242 SER B C 1
ATOM 4667 O O . SER B 1 242 ? 12.188 -21.828 -0.002 1 79.06 242 SER B O 1
ATOM 4669 N N . THR B 1 243 ? 11.234 -21.359 -1.953 1 80.5 243 THR B N 1
ATOM 4670 C CA . THR B 1 243 ? 12.484 -21.125 -2.676 1 80.5 243 THR B CA 1
ATOM 4671 C C . THR B 1 243 ? 12.25 -20.266 -3.906 1 80.5 243 THR B C 1
ATOM 4673 O O . THR B 1 243 ? 11.141 -19.766 -4.121 1 80.5 243 THR B O 1
ATOM 4676 N N . GLY B 1 244 ? 13.328 -19.922 -4.609 1 77.94 244 GLY B N 1
ATOM 4677 C CA . GLY B 1 244 ? 13.242 -19.094 -5.801 1 77.94 244 GLY B CA 1
ATOM 4678 C C . GLY B 1 244 ? 14.531 -19.062 -6.598 1 77.94 244 GLY B C 1
ATOM 4679 O O . GLY B 1 244 ? 15.32 -20.016 -6.547 1 77.94 244 GLY B O 1
ATOM 4680 N N . ARG B 1 245 ? 14.633 -17.953 -7.281 1 78.12 245 ARG B N 1
ATOM 4681 C CA . ARG B 1 245 ? 15.781 -17.781 -8.164 1 78.12 245 ARG B CA 1
ATOM 4682 C C . ARG B 1 245 ? 17.062 -17.562 -7.359 1 78.12 245 ARG B C 1
ATOM 4684 O O . ARG B 1 245 ? 18.156 -17.703 -7.887 1 78.12 245 ARG B O 1
ATOM 4691 N N . GLU B 1 246 ? 16.812 -17.234 -6.109 1 75.12 246 GLU B N 1
ATOM 4692 C CA . GLU B 1 246 ? 17.984 -17.031 -5.254 1 75.12 246 GLU B CA 1
ATOM 4693 C C . GLU B 1 246 ? 18.766 -18.328 -5.066 1 75.12 246 GLU B C 1
ATOM 4695 O O . GLU B 1 246 ? 19.984 -18.297 -4.875 1 75.12 246 GLU B O 1
ATOM 4700 N N . LEU B 1 247 ? 18.109 -19.438 -5.094 1 84.12 247 LEU B N 1
ATOM 4701 C CA . LEU B 1 247 ? 18.75 -20.734 -4.922 1 84.12 247 LEU B CA 1
ATOM 4702 C C . LEU B 1 247 ? 18.969 -21.422 -6.27 1 84.12 247 LEU B C 1
ATOM 4704 O O . LEU B 1 247 ? 20.094 -21.75 -6.637 1 84.12 247 LEU B O 1
ATOM 4708 N N . PHE B 1 248 ? 17.938 -21.547 -7 1 91.25 248 PHE B N 1
ATOM 4709 C CA . PHE B 1 248 ? 18 -22.25 -8.273 1 91.25 248 PHE B CA 1
ATOM 4710 C C . PHE B 1 248 ? 18.234 -21.281 -9.422 1 91.25 248 PHE B C 1
ATOM 4712 O O . PHE B 1 248 ? 17.297 -20.656 -9.914 1 91.25 248 PHE B O 1
ATOM 4719 N N . ASN B 1 249 ? 19.422 -21.172 -9.789 1 87.94 249 ASN B N 1
ATOM 4720 C CA . ASN B 1 249 ? 19.828 -20.234 -10.836 1 87.94 249 ASN B CA 1
ATOM 4721 C C . ASN B 1 249 ? 20.984 -20.797 -11.664 1 87.94 249 ASN B C 1
ATOM 4723 O O . ASN B 1 249 ? 21.328 -21.969 -11.539 1 87.94 249 ASN B O 1
ATOM 4727 N N . HIS B 1 250 ? 21.484 -19.922 -12.539 1 88.94 250 HIS B N 1
ATOM 4728 C CA . HIS B 1 250 ? 22.547 -20.312 -13.453 1 88.94 250 HIS B CA 1
ATOM 4729 C C . HIS B 1 250 ? 23.797 -20.766 -12.695 1 88.94 250 HIS B C 1
ATOM 4731 O O . HIS B 1 250 ? 24.406 -21.766 -13.047 1 88.94 250 HIS B O 1
ATOM 4737 N N . ASP B 1 251 ? 24.125 -20.031 -11.672 1 91.44 251 ASP B N 1
ATOM 4738 C CA . ASP B 1 251 ? 25.328 -20.344 -10.906 1 91.44 251 ASP B CA 1
ATOM 4739 C C . ASP B 1 251 ? 25.172 -21.703 -10.211 1 91.44 251 ASP B C 1
ATOM 4741 O O . ASP B 1 251 ? 26.125 -22.484 -10.164 1 91.44 251 ASP B O 1
ATOM 4745 N N . TRP B 1 252 ? 24.031 -21.938 -9.648 1 94.75 252 TRP B N 1
ATOM 4746 C CA . TRP B 1 252 ? 23.75 -23.219 -9.008 1 94.75 252 TRP B CA 1
ATOM 4747 C C . TRP B 1 252 ? 23.891 -24.375 -10 1 94.75 252 TRP B C 1
ATOM 4749 O O . TRP B 1 252 ? 24.469 -25.406 -9.688 1 94.75 252 TRP B O 1
ATOM 4759 N N . LEU B 1 253 ? 23.375 -24.203 -11.211 1 95.62 253 LEU B N 1
ATOM 4760 C CA . LEU B 1 253 ? 23.438 -25.219 -12.25 1 95.62 253 LEU B CA 1
ATOM 4761 C C . LEU B 1 253 ? 24.875 -25.469 -12.672 1 95.62 253 LEU B C 1
ATOM 4763 O O . LEU B 1 253 ? 25.297 -26.625 -12.797 1 95.62 253 LEU B O 1
ATOM 4767 N N . GLN B 1 254 ? 25.625 -24.406 -12.805 1 95 254 GLN B N 1
ATOM 4768 C CA . GLN B 1 254 ? 27.016 -24.531 -13.219 1 95 254 GLN B CA 1
ATOM 4769 C C . GLN B 1 254 ? 27.844 -25.25 -12.164 1 95 254 GLN B C 1
ATOM 4771 O O . GLN B 1 254 ? 28.703 -26.062 -12.5 1 95 254 GLN B O 1
ATOM 4776 N N . ALA B 1 255 ? 27.578 -24.922 -10.992 1 95.81 255 ALA B N 1
ATOM 4777 C CA . ALA B 1 255 ? 28.297 -25.578 -9.898 1 95.81 255 ALA B CA 1
ATOM 4778 C C . ALA B 1 255 ? 28.062 -27.078 -9.914 1 95.81 255 ALA B C 1
ATOM 4780 O O . ALA B 1 255 ? 28.969 -27.859 -9.617 1 95.81 255 ALA B O 1
ATOM 4781 N N . ASN B 1 256 ? 26.906 -27.516 -10.188 1 96.62 256 ASN B N 1
ATOM 4782 C CA . ASN B 1 256 ? 26.594 -28.953 -10.25 1 96.62 256 ASN B CA 1
ATOM 4783 C C . ASN B 1 256 ? 27.188 -29.609 -11.492 1 96.62 256 ASN B C 1
ATOM 4785 O O . ASN B 1 256 ? 27.625 -30.75 -11.438 1 96.62 256 ASN B O 1
ATOM 4789 N N . LEU B 1 257 ? 27.172 -28.844 -12.586 1 95.62 257 LEU B N 1
ATOM 4790 C CA . LEU B 1 257 ? 27.734 -29.359 -13.828 1 95.62 257 LEU B CA 1
ATOM 4791 C C . LEU B 1 257 ? 29.234 -29.609 -13.695 1 95.62 257 LEU B C 1
ATOM 4793 O O . LEU B 1 257 ? 29.766 -30.531 -14.32 1 95.62 257 LEU B O 1
ATOM 4797 N N . GLN B 1 258 ? 29.859 -28.828 -12.859 1 94.5 258 GLN B N 1
ATOM 4798 C CA . GLN B 1 258 ? 31.312 -28.938 -12.664 1 94.5 258 GLN B CA 1
ATOM 4799 C C . GLN B 1 258 ? 31.656 -30.188 -11.867 1 94.5 258 GLN B C 1
ATOM 4801 O O . GLN B 1 258 ? 32.781 -30.656 -11.898 1 94.5 258 GLN B O 1
ATOM 4806 N N . LYS B 1 259 ? 30.734 -30.75 -11.227 1 93.75 259 LYS B N 1
ATOM 4807 C CA . LYS B 1 259 ? 30.969 -31.906 -10.359 1 93.75 259 LYS B CA 1
ATOM 4808 C C . LYS B 1 259 ? 30.859 -33.219 -11.133 1 93.75 259 LYS B C 1
ATOM 4810 O O . LYS B 1 259 ? 31.125 -34.281 -10.594 1 93.75 259 LYS B O 1
ATOM 4815 N N . THR B 1 260 ? 30.438 -33.188 -12.328 1 89.69 260 THR B N 1
ATOM 4816 C CA . THR B 1 260 ? 30.25 -34.375 -13.156 1 89.69 260 THR B CA 1
ATOM 4817 C C . THR B 1 260 ? 31.047 -34.25 -14.453 1 89.69 260 THR B C 1
ATOM 4819 O O . THR B 1 260 ? 31.516 -33.156 -14.797 1 89.69 260 THR B O 1
ATOM 4822 N N . ALA B 1 261 ? 31.219 -35.375 -15.117 1 87.38 261 ALA B N 1
ATOM 4823 C CA . ALA B 1 261 ? 31.844 -35.344 -16.438 1 87.38 261 ALA B CA 1
ATOM 4824 C C . ALA B 1 261 ? 31.047 -34.5 -17.422 1 87.38 261 ALA B C 1
ATOM 4826 O O . ALA B 1 261 ? 29.875 -34.219 -17.172 1 87.38 261 ALA B O 1
ATOM 4827 N N . SER B 1 262 ? 31.688 -34.125 -18.469 1 91.31 262 SER B N 1
ATOM 4828 C CA . SER B 1 262 ? 31.031 -33.312 -19.484 1 91.31 262 SER B CA 1
ATOM 4829 C C . SER B 1 262 ? 29.766 -34 -20.016 1 91.31 262 SER B C 1
ATOM 4831 O O . SER B 1 262 ? 29.781 -35.188 -20.328 1 91.31 262 SER B O 1
ATOM 4833 N N . VAL B 1 263 ? 28.688 -33.281 -20.016 1 94.19 263 VAL B N 1
ATOM 4834 C CA . VAL B 1 263 ? 27.375 -33.781 -20.453 1 94.19 263 VAL B CA 1
ATOM 4835 C C . VAL B 1 263 ? 26.906 -32.969 -21.672 1 94.19 263 VAL B C 1
ATOM 4837 O O . VAL B 1 263 ? 27.078 -31.766 -21.734 1 94.19 263 VAL B O 1
ATOM 4840 N N . ASP B 1 264 ? 26.359 -33.688 -22.609 1 96.44 264 ASP B N 1
ATOM 4841 C CA . ASP B 1 264 ? 25.812 -33.062 -23.797 1 96.44 264 ASP B CA 1
ATOM 4842 C C . ASP B 1 264 ? 24.641 -32.125 -23.453 1 96.44 264 ASP B C 1
ATOM 4844 O O . ASP B 1 264 ? 23.875 -32.406 -22.531 1 96.44 264 ASP B O 1
ATOM 4848 N N . ASP B 1 265 ? 24.453 -31.031 -24.281 1 97.56 265 ASP B N 1
ATOM 4849 C CA . ASP B 1 265 ? 23.453 -30.016 -24.031 1 97.56 265 ASP B CA 1
ATOM 4850 C C . ASP B 1 265 ? 22.047 -30.625 -23.969 1 97.56 265 ASP B C 1
ATOM 4852 O O . ASP B 1 265 ? 21.25 -30.297 -23.094 1 97.56 265 ASP B O 1
ATOM 4856 N N . ARG B 1 266 ? 21.75 -31.531 -24.859 1 98.06 266 ARG B N 1
ATOM 4857 C CA . ARG B 1 266 ? 20.438 -32.188 -24.891 1 98.06 266 ARG B CA 1
ATOM 4858 C C . ARG B 1 266 ? 20.234 -33.062 -23.672 1 98.06 266 ARG B C 1
ATOM 4860 O O . ARG B 1 266 ? 19.125 -33.188 -23.156 1 98.06 266 ARG B O 1
ATOM 4867 N N . ASP B 1 267 ? 21.312 -33.688 -23.203 1 98.31 267 ASP B N 1
ATOM 4868 C CA . ASP B 1 267 ? 21.25 -34.531 -22.016 1 98.31 267 ASP B CA 1
ATOM 4869 C C . ASP B 1 267 ? 21.047 -33.688 -20.75 1 98.31 267 ASP B C 1
ATOM 4871 O O . ASP B 1 267 ? 20.375 -34.125 -19.812 1 98.31 267 ASP B O 1
ATOM 4875 N N . ILE B 1 268 ? 21.625 -32.531 -20.766 1 98.06 268 ILE B N 1
ATOM 4876 C CA . ILE B 1 268 ? 21.453 -31.609 -19.641 1 98.06 268 ILE B CA 1
ATOM 4877 C C . ILE B 1 268 ? 19.984 -31.219 -19.547 1 98.06 268 ILE B C 1
ATOM 4879 O O . ILE B 1 268 ? 19.391 -31.281 -18.453 1 98.06 268 ILE B O 1
ATOM 4883 N N . LEU B 1 269 ? 19.391 -30.891 -20.656 1 98.06 269 LEU B N 1
ATOM 4884 C CA . LEU B 1 269 ? 18 -30.469 -20.656 1 98.06 269 LEU B CA 1
ATOM 4885 C C . LEU B 1 269 ? 17.078 -31.609 -20.25 1 98.06 269 LEU B C 1
ATOM 4887 O O . LEU B 1 269 ? 16.125 -31.422 -19.5 1 98.06 269 LEU B O 1
ATOM 4891 N N . ALA B 1 270 ? 17.375 -32.812 -20.766 1 98.5 270 ALA B N 1
ATOM 4892 C CA . ALA B 1 270 ? 16.625 -34 -20.359 1 98.5 270 ALA B CA 1
ATOM 4893 C C . ALA B 1 270 ? 16.734 -34.25 -18.859 1 98.5 270 ALA B C 1
ATOM 4895 O O . ALA B 1 270 ? 15.758 -34.625 -18.219 1 98.5 270 ALA B O 1
ATOM 4896 N N . THR B 1 271 ? 17.938 -34.062 -18.359 1 98.69 271 THR B N 1
ATOM 4897 C CA . THR B 1 271 ? 18.188 -34.281 -16.953 1 98.69 271 THR B CA 1
ATOM 4898 C C . THR B 1 271 ? 17.484 -33.25 -16.094 1 98.69 271 THR B C 1
ATOM 4900 O O . THR B 1 271 ? 16.953 -33.562 -15.031 1 98.69 271 THR B O 1
ATOM 4903 N N . LEU B 1 272 ? 17.469 -31.969 -16.562 1 98.5 272 LEU B N 1
ATOM 4904 C CA . LEU B 1 272 ? 16.781 -30.906 -15.852 1 98.5 272 LEU B CA 1
ATOM 4905 C C . LEU B 1 272 ? 15.273 -31.172 -15.844 1 98.5 272 LEU B C 1
ATOM 4907 O O . LEU B 1 272 ? 14.602 -30.906 -14.844 1 98.5 272 LEU B O 1
ATOM 4911 N N . THR B 1 273 ? 14.758 -31.656 -16.922 1 98.56 273 THR B N 1
ATOM 4912 C CA . THR B 1 273 ? 13.344 -32.031 -16.984 1 98.56 273 THR B CA 1
ATOM 4913 C C . THR B 1 273 ? 13.031 -33.125 -15.977 1 98.56 273 THR B C 1
ATOM 4915 O O . THR B 1 273 ? 12.023 -33.062 -15.273 1 98.56 273 THR B O 1
ATOM 4918 N N . GLU B 1 274 ? 13.906 -34.062 -15.906 1 98.69 274 GLU B N 1
ATOM 4919 C CA . GLU B 1 274 ? 13.75 -35.188 -14.969 1 98.69 274 GLU B CA 1
ATOM 4920 C C . GLU B 1 274 ? 13.852 -34.688 -13.523 1 98.69 274 GLU B C 1
ATOM 4922 O O . GLU B 1 274 ? 13.133 -35.188 -12.648 1 98.69 274 GLU B O 1
ATOM 4927 N N . LEU B 1 275 ? 14.734 -33.781 -13.32 1 98.56 275 LEU B N 1
ATOM 4928 C CA . LEU B 1 275 ? 14.859 -33.188 -11.992 1 98.56 275 LEU B CA 1
ATOM 4929 C C . LEU B 1 275 ? 13.539 -32.562 -11.531 1 98.56 275 LEU B C 1
ATOM 4931 O O . LEU B 1 275 ? 13.078 -32.844 -10.422 1 98.56 275 LEU B O 1
ATOM 4935 N N . THR B 1 276 ? 12.914 -31.766 -12.383 1 98.12 276 THR B N 1
ATOM 4936 C CA . THR B 1 276 ? 11.641 -31.125 -12.07 1 98.12 276 THR B CA 1
ATOM 4937 C C . THR B 1 276 ? 10.562 -32.188 -11.812 1 98.12 276 THR B C 1
ATOM 4939 O O . THR B 1 276 ? 9.844 -32.094 -10.812 1 98.12 276 THR B O 1
ATOM 4942 N N . ALA B 1 277 ? 10.531 -33.188 -12.648 1 98.5 277 ALA B N 1
ATOM 4943 C CA . ALA B 1 277 ? 9.523 -34.25 -12.508 1 98.5 277 ALA B CA 1
ATOM 4944 C C . ALA B 1 277 ? 9.703 -35 -11.203 1 98.5 277 ALA B C 1
ATOM 4946 O O . ALA B 1 277 ? 8.742 -35.188 -10.445 1 98.5 277 ALA B O 1
ATOM 4947 N N . GLN B 1 278 ? 10.859 -35.375 -10.93 1 98.19 278 GLN B N 1
ATOM 4948 C CA . GLN B 1 278 ? 11.117 -36.219 -9.758 1 98.19 278 GLN B CA 1
ATOM 4949 C C . GLN B 1 278 ? 10.883 -35.438 -8.469 1 98.19 278 GLN B C 1
ATOM 4951 O O . GLN B 1 278 ? 10.328 -36 -7.504 1 98.19 278 GLN B O 1
ATOM 4956 N N . THR B 1 279 ? 11.359 -34.25 -8.445 1 97.5 279 THR B N 1
ATOM 4957 C CA . THR B 1 279 ? 11.219 -33.469 -7.211 1 97.5 279 THR B CA 1
ATOM 4958 C C . THR B 1 279 ? 9.75 -33.156 -6.934 1 97.5 279 THR B C 1
ATOM 4960 O O . THR B 1 279 ? 9.328 -33.125 -5.773 1 97.5 279 THR B O 1
ATOM 4963 N N . ILE B 1 280 ? 8.969 -32.938 -7.938 1 97.44 280 ILE B N 1
ATOM 4964 C CA . ILE B 1 280 ? 7.527 -32.781 -7.777 1 97.44 280 ILE B CA 1
ATOM 4965 C C . ILE B 1 280 ? 6.918 -34.062 -7.227 1 97.44 280 ILE B C 1
ATOM 4967 O O . ILE B 1 280 ? 6.199 -34.031 -6.227 1 97.44 280 ILE B O 1
ATOM 4971 N N . CYS B 1 281 ? 7.25 -35.219 -7.816 1 97.88 281 CYS B N 1
ATOM 4972 C CA . CYS B 1 281 ? 6.652 -36.5 -7.461 1 97.88 281 CYS B CA 1
ATOM 4973 C C . CYS B 1 281 ? 7.059 -36.906 -6.051 1 97.88 281 CYS B C 1
ATOM 4975 O O . CYS B 1 281 ? 6.25 -37.469 -5.305 1 97.88 281 CYS B O 1
ATOM 4977 N N . GLU B 1 282 ? 8.266 -36.656 -5.727 1 96.31 282 GLU B N 1
ATOM 4978 C CA . GLU B 1 282 ? 8.781 -37.031 -4.414 1 96.31 282 GLU B CA 1
ATOM 4979 C C . GLU B 1 282 ? 8.164 -36.156 -3.312 1 96.31 282 GLU B C 1
ATOM 4981 O O . GLU B 1 282 ? 8.133 -36.562 -2.146 1 96.31 282 GLU B O 1
ATOM 4986 N N . ALA B 1 283 ? 7.695 -35.031 -3.654 1 94.94 283 ALA B N 1
ATOM 4987 C CA . ALA B 1 283 ? 7.09 -34.125 -2.684 1 94.94 283 ALA B CA 1
ATOM 4988 C C . ALA B 1 283 ? 5.637 -34.5 -2.414 1 94.94 283 ALA B C 1
ATOM 4990 O O . ALA B 1 283 ? 5.055 -34.062 -1.412 1 94.94 283 ALA B O 1
ATOM 4991 N N . LEU B 1 284 ? 5.031 -35.312 -3.24 1 95.44 284 LEU B N 1
ATOM 4992 C CA . LEU B 1 284 ? 3.617 -35.656 -3.145 1 95.44 284 LEU B CA 1
ATOM 4993 C C . LEU B 1 284 ? 3.406 -36.812 -2.201 1 95.44 284 LEU B C 1
ATOM 4995 O O . LEU B 1 284 ? 4.238 -37.719 -2.139 1 95.44 284 LEU B O 1
ATOM 4999 N N . ASN B 1 285 ? 2.34 -36.75 -1.449 1 93.38 285 ASN B N 1
ATOM 5000 C CA . ASN B 1 285 ? 1.828 -37.938 -0.78 1 93.38 285 ASN B CA 1
ATOM 5001 C C . ASN B 1 285 ? 0.914 -38.75 -1.696 1 93.38 285 ASN B C 1
ATOM 5003 O O . ASN B 1 285 ? -0.224 -38.344 -1.952 1 93.38 285 ASN B O 1
ATOM 5007 N N . THR B 1 286 ? 1.33 -39.906 -2.064 1 94.06 286 THR B N 1
ATOM 5008 C CA . THR B 1 286 ? 0.646 -40.625 -3.125 1 94.06 286 THR B CA 1
ATOM 5009 C C . THR B 1 286 ? -0.302 -41.688 -2.539 1 94.06 286 THR B C 1
ATOM 5011 O O . THR B 1 286 ? -0.968 -42.406 -3.279 1 94.06 286 THR B O 1
ATOM 5014 N N . ASN B 1 287 ? -0.346 -41.75 -1.246 1 90.38 287 ASN B N 1
ATOM 5015 C CA . ASN B 1 287 ? -1.131 -42.781 -0.609 1 90.38 287 ASN B CA 1
ATOM 5016 C C . ASN B 1 287 ? -2.59 -42.75 -1.056 1 90.38 287 ASN B C 1
ATOM 5018 O O . ASN B 1 287 ? -3.197 -43.781 -1.305 1 90.38 287 ASN B O 1
ATOM 5022 N N . THR B 1 288 ? -3.168 -41.594 -1.153 1 90.5 288 THR B N 1
ATOM 5023 C CA . THR B 1 288 ? -4.582 -41.5 -1.503 1 90.5 288 THR B CA 1
ATOM 5024 C C . THR B 1 288 ? -4.766 -40.625 -2.742 1 90.5 288 THR B C 1
ATOM 5026 O O . THR B 1 288 ? -5.898 -40.344 -3.15 1 90.5 288 THR B O 1
ATOM 5029 N N . LEU B 1 289 ? -3.699 -40.281 -3.357 1 95.19 289 LEU B N 1
ATOM 5030 C CA . LEU B 1 289 ? -3.746 -39.344 -4.488 1 95.19 289 LEU B CA 1
ATOM 5031 C C . LEU B 1 289 ? -4.316 -40.031 -5.727 1 95.19 289 LEU B C 1
ATOM 5033 O O . LEU B 1 289 ? -3.879 -41.125 -6.086 1 95.19 289 LEU B O 1
ATOM 5037 N N . THR B 1 290 ? -5.312 -39.406 -6.348 1 96.44 290 THR B N 1
ATOM 5038 C CA . THR B 1 290 ? -5.918 -40 -7.539 1 96.44 290 THR B CA 1
ATOM 5039 C C . THR B 1 290 ? -5.562 -39.188 -8.781 1 96.44 290 THR B C 1
ATOM 5041 O O . THR B 1 290 ? -5.449 -39.75 -9.875 1 96.44 290 THR B O 1
ATOM 5044 N N . HIS B 1 291 ? -5.434 -37.875 -8.625 1 97.25 291 HIS B N 1
ATOM 5045 C CA . HIS B 1 291 ? -5.164 -36.969 -9.742 1 97.25 291 HIS B CA 1
ATOM 5046 C C . HIS B 1 291 ? -4.059 -36 -9.391 1 97.25 291 HIS B C 1
ATOM 5048 O O . HIS B 1 291 ? -3.984 -35.5 -8.266 1 97.25 291 HIS B O 1
ATOM 5054 N N . LEU B 1 292 ? -3.215 -35.719 -10.352 1 98.12 292 LEU B N 1
ATOM 5055 C CA . LEU B 1 292 ? -2.312 -34.594 -10.352 1 98.12 292 LEU B CA 1
ATOM 5056 C C . LEU B 1 292 ? -2.637 -33.625 -11.5 1 98.12 292 LEU B C 1
ATOM 5058 O O . LEU B 1 292 ? -2.453 -33.969 -12.672 1 98.12 292 LEU B O 1
ATOM 5062 N N . PHE B 1 293 ? -3.154 -32.469 -11.141 1 97.62 293 PHE B N 1
ATOM 5063 C CA . PHE B 1 293 ? -3.42 -31.453 -12.141 1 97.62 293 PHE B CA 1
ATOM 5064 C C . PHE B 1 293 ? -2.242 -30.5 -12.266 1 97.62 293 PHE B C 1
ATOM 5066 O O . PHE B 1 293 ? -1.731 -30 -11.258 1 97.62 293 PHE B O 1
ATOM 5073 N N . VAL B 1 294 ? -1.808 -30.266 -13.508 1 97.81 294 VAL B N 1
ATOM 5074 C CA . VAL B 1 294 ? -0.638 -29.438 -13.766 1 97.81 294 VAL B CA 1
ATOM 5075 C C . VAL B 1 294 ? -1.07 -28.141 -14.43 1 97.81 294 VAL B C 1
ATOM 5077 O O . VAL B 1 294 ? -1.865 -28.141 -15.375 1 97.81 294 VAL B O 1
ATOM 5080 N N . CYS B 1 295 ? -0.613 -27.016 -13.875 1 95.44 295 CYS B N 1
ATOM 5081 C CA . CYS B 1 295 ? -0.819 -25.719 -14.5 1 95.44 295 CYS B CA 1
ATOM 5082 C C . CYS B 1 295 ? 0.49 -24.938 -14.594 1 95.44 295 CYS B C 1
ATOM 5084 O O . CYS B 1 295 ? 1.541 -25.438 -14.188 1 95.44 295 CYS B O 1
ATOM 5086 N N . GLY B 1 296 ? 0.442 -23.75 -15.32 1 91.81 296 GLY B N 1
ATOM 5087 C CA . GLY B 1 296 ? 1.658 -23.016 -15.625 1 91.81 296 GLY B CA 1
ATOM 5088 C C . GLY B 1 296 ? 2.309 -23.453 -16.922 1 91.81 296 GLY B C 1
ATOM 5089 O O . GLY B 1 296 ? 1.812 -24.344 -17.609 1 91.81 296 GLY B O 1
ATOM 5090 N N . GLY B 1 297 ? 3.402 -22.844 -17.188 1 89.69 297 GLY B N 1
ATOM 5091 C CA . GLY B 1 297 ? 4.094 -23.125 -18.438 1 89.69 297 GLY B CA 1
ATOM 5092 C C . GLY B 1 297 ? 4.5 -24.578 -18.578 1 89.69 297 GLY B C 1
ATOM 5093 O O . GLY B 1 297 ? 4.566 -25.109 -19.688 1 89.69 297 GLY B O 1
ATOM 5094 N N . GLY B 1 298 ? 4.742 -25.203 -17.469 1 93.44 298 GLY B N 1
ATOM 5095 C CA . GLY B 1 298 ? 5.152 -26.609 -17.484 1 93.44 298 GLY B CA 1
ATOM 5096 C C . GLY B 1 298 ? 4.094 -27.531 -18.047 1 93.44 298 GLY B C 1
ATOM 5097 O O . GLY B 1 298 ? 4.406 -28.641 -18.5 1 93.44 298 GLY B O 1
ATOM 5098 N N . ALA B 1 299 ? 2.906 -27.125 -17.984 1 95.5 299 ALA B N 1
ATOM 5099 C CA . ALA B 1 299 ? 1.814 -27.938 -18.5 1 95.5 299 ALA B CA 1
ATOM 5100 C C . ALA B 1 299 ? 1.943 -28.125 -20.016 1 95.5 299 ALA B C 1
ATOM 5102 O O . ALA B 1 299 ? 1.388 -29.078 -20.578 1 95.5 299 ALA B O 1
ATOM 5103 N N . HIS B 1 300 ? 2.73 -27.25 -20.641 1 94.94 300 HIS B N 1
ATOM 5104 C CA . HIS B 1 300 ? 2.898 -27.312 -22.094 1 94.94 300 HIS B CA 1
ATOM 5105 C C . HIS B 1 300 ? 4.121 -28.141 -22.469 1 94.94 300 HIS B C 1
ATOM 5107 O O . HIS B 1 300 ? 4.367 -28.375 -23.656 1 94.94 300 HIS B O 1
ATOM 5113 N N . ASN B 1 301 ? 4.902 -28.516 -21.516 1 96.75 301 ASN B N 1
ATOM 5114 C CA . ASN B 1 301 ? 6.039 -29.391 -21.75 1 96.75 301 ASN B CA 1
ATOM 5115 C C . ASN B 1 301 ? 5.625 -30.859 -21.703 1 96.75 301 ASN B C 1
ATOM 5117 O O . ASN B 1 301 ? 5.703 -31.5 -20.656 1 96.75 301 ASN B O 1
ATOM 5121 N N . LEU B 1 302 ? 5.344 -31.375 -22.906 1 97.31 302 LEU B N 1
ATOM 5122 C CA . LEU B 1 302 ? 4.785 -32.719 -23.016 1 97.31 302 LEU B CA 1
ATOM 5123 C C . LEU B 1 302 ? 5.766 -33.75 -22.484 1 97.31 302 LEU B C 1
ATOM 5125 O O . LEU B 1 302 ? 5.352 -34.781 -21.922 1 97.31 302 LEU B O 1
ATOM 5129 N N . PHE B 1 303 ? 7.031 -33.531 -22.719 1 98.19 303 PHE B N 1
ATOM 5130 C CA . PHE B 1 303 ? 8.031 -34.438 -22.188 1 98.19 303 PHE B CA 1
ATOM 5131 C C . PHE B 1 303 ? 8.008 -34.438 -20.672 1 98.19 303 PHE B C 1
ATOM 5133 O O . PHE B 1 303 ? 8.07 -35.5 -20.031 1 98.19 303 PHE B O 1
ATOM 5140 N N . LEU B 1 304 ? 7.906 -33.281 -20.047 1 98.38 304 LEU B N 1
ATOM 5141 C CA . LEU B 1 304 ? 7.793 -33.156 -18.609 1 98.38 304 LEU B CA 1
ATOM 5142 C C . LEU B 1 304 ? 6.551 -33.875 -18.094 1 98.38 304 LEU B C 1
ATOM 5144 O O . LEU B 1 304 ? 6.609 -34.594 -17.078 1 98.38 304 LEU B O 1
ATOM 5148 N N . MET B 1 305 ? 5.457 -33.75 -18.797 1 98.31 305 MET B N 1
ATOM 5149 C CA . MET B 1 305 ? 4.207 -34.406 -18.422 1 98.31 305 MET B CA 1
ATOM 5150 C C . MET B 1 305 ? 4.359 -35.938 -18.453 1 98.31 305 MET B C 1
ATOM 5152 O O . MET B 1 305 ? 3.848 -36.625 -17.562 1 98.31 305 MET B O 1
ATOM 5156 N N . GLU B 1 306 ? 5.023 -36.406 -19.453 1 98.19 306 GLU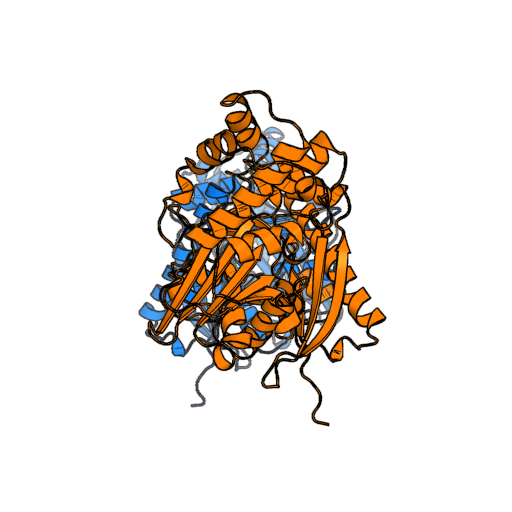 B N 1
ATOM 5157 C CA . GLU B 1 306 ? 5.297 -37.812 -19.562 1 98.19 306 GLU B CA 1
ATOM 5158 C C . GLU B 1 306 ? 6.148 -38.312 -18.406 1 98.19 306 GLU B C 1
ATOM 5160 O O . GLU B 1 306 ? 5.895 -39.406 -17.859 1 98.19 306 GLU B O 1
ATOM 5165 N N . ARG B 1 307 ? 7.188 -37.531 -18.094 1 98.38 307 ARG B N 1
ATOM 5166 C CA . ARG B 1 307 ? 8.055 -37.906 -16.984 1 98.38 307 ARG B CA 1
ATOM 5167 C C . ARG B 1 307 ? 7.281 -37.969 -15.672 1 98.38 307 ARG B C 1
ATOM 5169 O O . ARG B 1 307 ? 7.477 -38.875 -14.859 1 98.38 307 ARG B O 1
ATOM 5176 N N . LEU B 1 308 ? 6.391 -36.969 -15.438 1 98.62 308 LEU B N 1
ATOM 5177 C CA . LEU B 1 308 ? 5.543 -36.969 -14.25 1 98.62 308 LEU B CA 1
ATOM 5178 C C . LEU B 1 308 ? 4.699 -38.219 -14.18 1 98.62 308 LEU B C 1
ATOM 5180 O O . LEU B 1 308 ? 4.664 -38.906 -13.148 1 98.62 308 LEU B O 1
ATOM 5184 N N . SER B 1 309 ? 4.082 -38.594 -15.273 1 98.31 309 SER B N 1
ATOM 5185 C CA . SER B 1 309 ? 3.223 -39.781 -15.336 1 98.31 309 SER B CA 1
ATOM 5186 C C . SER B 1 309 ? 4.012 -41.062 -15.055 1 98.31 309 SER B C 1
ATOM 5188 O O . SER B 1 309 ? 3.502 -41.969 -14.406 1 98.31 309 SER B O 1
ATOM 5190 N N . ARG B 1 310 ? 5.164 -41.094 -15.531 1 98 310 ARG B N 1
ATOM 5191 C CA . ARG B 1 310 ? 6.016 -42.281 -15.328 1 98 310 ARG B CA 1
ATOM 5192 C C . ARG B 1 310 ? 6.328 -42.469 -13.852 1 98 310 ARG B C 1
ATOM 5194 O O . ARG B 1 310 ? 6.402 -43.594 -13.375 1 98 310 ARG B O 1
ATOM 5201 N N . HIS B 1 311 ? 6.496 -41.406 -13.172 1 98.19 311 HIS B N 1
ATOM 5202 C CA . HIS B 1 311 ? 6.879 -41.5 -11.766 1 98.19 311 HIS B CA 1
ATOM 5203 C C . HIS B 1 311 ? 5.648 -41.594 -10.867 1 98.19 311 HIS B C 1
ATOM 5205 O O . HIS B 1 311 ? 5.777 -41.75 -9.656 1 98.19 311 HIS B O 1
ATOM 5211 N N . LEU B 1 312 ? 4.461 -41.5 -11.414 1 98 312 LEU B N 1
ATOM 5212 C CA . LEU B 1 312 ? 3.23 -41.562 -10.633 1 98 312 LEU B CA 1
ATOM 5213 C C . LEU B 1 312 ? 2.289 -42.625 -11.195 1 98 312 LEU B C 1
ATOM 5215 O O . LEU B 1 312 ? 1.159 -42.312 -11.578 1 98 312 LEU B O 1
ATOM 5219 N N . PRO B 1 313 ? 2.768 -43.875 -11.086 1 96.06 313 PRO B N 1
ATOM 5220 C CA . PRO B 1 313 ? 1.897 -44.938 -11.625 1 96.06 313 PRO B CA 1
ATOM 5221 C C . PRO B 1 313 ? 0.557 -45 -10.898 1 96.06 313 PRO B C 1
ATOM 5223 O O . PRO B 1 313 ? 0.511 -44.938 -9.664 1 96.06 313 PRO B O 1
ATOM 5226 N N . GLY B 1 314 ? -0.508 -45.125 -11.617 1 96.19 314 GLY B N 1
ATOM 5227 C CA . GLY B 1 314 ? -1.838 -45.25 -11.047 1 96.19 314 GLY B CA 1
ATOM 5228 C C . GLY B 1 314 ? -2.512 -43.938 -10.773 1 96.19 314 GLY B C 1
ATOM 5229 O O . GLY B 1 314 ? -3.684 -43.875 -10.391 1 96.19 314 GLY B O 1
ATOM 5230 N N . ILE B 1 315 ? -1.793 -42.875 -10.867 1 97.12 315 ILE B N 1
ATOM 5231 C CA . ILE B 1 315 ? -2.322 -41.531 -10.656 1 97.12 315 ILE B CA 1
ATOM 5232 C C . ILE B 1 315 ? -2.518 -40.844 -12.008 1 97.12 315 ILE B C 1
ATOM 5234 O O . ILE B 1 315 ? -1.646 -40.906 -12.875 1 97.12 315 ILE B O 1
ATOM 5238 N N . LEU B 1 316 ? -3.617 -40.281 -12.258 1 97.75 316 LEU B N 1
ATOM 5239 C CA . LEU B 1 316 ? -3.887 -39.562 -13.508 1 97.75 316 LEU B CA 1
ATOM 5240 C C . LEU B 1 316 ? -3.215 -38.188 -13.516 1 97.75 316 LEU B C 1
ATOM 5242 O O . LEU B 1 316 ? -3.543 -37.344 -12.695 1 97.75 316 LEU B O 1
ATOM 5246 N N . VAL B 1 317 ? -2.27 -37.969 -14.398 1 98.19 317 VAL B N 1
ATOM 5247 C CA . VAL B 1 317 ? -1.568 -36.688 -14.547 1 98.19 317 VAL B CA 1
ATOM 5248 C C . VAL B 1 317 ? -2.135 -35.938 -15.75 1 98.19 317 VAL B C 1
ATOM 5250 O O . VAL B 1 317 ? -2.029 -36.375 -16.891 1 98.19 317 VAL B O 1
ATOM 5253 N N . LYS B 1 318 ? -2.793 -34.781 -15.5 1 97.31 318 LYS B N 1
ATOM 5254 C CA . LYS B 1 318 ? -3.438 -34 -16.547 1 97.31 318 LYS B CA 1
ATOM 5255 C C . LYS B 1 318 ? -3.234 -32.5 -16.328 1 97.31 318 LYS B C 1
ATOM 5257 O O . LYS B 1 318 ? -2.938 -32.062 -15.219 1 97.31 318 LYS B O 1
ATOM 5262 N N . GLY B 1 319 ? -3.326 -31.781 -17.406 1 96.81 319 GLY B N 1
ATOM 5263 C CA . GLY B 1 319 ? -3.432 -30.344 -17.266 1 96.81 319 GLY B CA 1
ATOM 5264 C C . GLY B 1 319 ? -4.73 -29.906 -16.609 1 96.81 319 GLY B C 1
ATOM 5265 O O . GLY B 1 319 ? -5.727 -30.625 -16.656 1 96.81 319 GLY B O 1
ATOM 5266 N N . THR B 1 320 ? -4.707 -28.703 -16.047 1 94.94 320 THR B N 1
ATOM 5267 C CA . THR B 1 320 ? -5.898 -28.219 -15.367 1 94.94 320 THR B CA 1
ATOM 5268 C C . THR B 1 320 ? -7.023 -27.953 -16.359 1 94.94 320 THR B C 1
ATOM 5270 O O . THR B 1 320 ? -8.188 -27.828 -15.969 1 94.94 320 THR B O 1
ATOM 5273 N N . ASP B 1 321 ? -6.68 -27.828 -17.625 1 92.62 321 ASP B N 1
ATOM 5274 C CA . ASP B 1 321 ? -7.699 -27.688 -18.656 1 92.62 321 ASP B CA 1
ATOM 5275 C C . ASP B 1 321 ? -8.672 -28.859 -18.641 1 92.62 321 ASP B C 1
ATOM 5277 O O . ASP B 1 321 ? -9.859 -28.688 -18.938 1 92.62 321 ASP B O 1
ATOM 5281 N N . SER B 1 322 ? -8.203 -30.016 -18.297 1 93 322 SER B N 1
ATOM 5282 C CA . SER B 1 322 ? -9.047 -31.203 -18.203 1 93 322 SER B CA 1
ATOM 5283 C C . SER B 1 322 ? -10.094 -31.047 -17.109 1 93 322 SER B C 1
ATOM 5285 O O . SER B 1 322 ? -11.109 -31.75 -17.125 1 93 322 SER B O 1
ATOM 5287 N N . ALA B 1 323 ? -9.844 -30.172 -16.219 1 90.62 323 ALA B N 1
ATOM 5288 C CA . ALA B 1 323 ? -10.797 -29.906 -15.148 1 90.62 323 ALA B CA 1
ATOM 5289 C C . ALA B 1 323 ? -11.562 -28.609 -15.398 1 90.62 323 ALA B C 1
ATOM 5291 O O . ALA B 1 323 ? -12.297 -28.141 -14.531 1 90.62 323 ALA B O 1
ATOM 5292 N N . GLY B 1 324 ? -11.305 -28 -16.531 1 87.56 324 GLY B N 1
ATOM 5293 C CA . GLY B 1 324 ? -12.102 -26.844 -16.922 1 87.56 324 GLY B CA 1
ATOM 5294 C C . GLY B 1 324 ? -11.414 -25.531 -16.641 1 87.56 324 GLY B C 1
ATOM 5295 O O . GLY B 1 324 ? -12.023 -24.469 -16.766 1 87.56 324 GLY B O 1
ATOM 5296 N N . ILE B 1 325 ? -10.172 -25.531 -16.219 1 89 325 ILE B N 1
ATOM 5297 C CA . ILE B 1 325 ? -9.445 -24.312 -15.93 1 89 325 ILE B CA 1
ATOM 5298 C C . ILE B 1 325 ? -8.188 -24.25 -16.797 1 89 325 ILE B C 1
ATOM 5300 O O . ILE B 1 325 ? -7.355 -25.156 -16.766 1 89 325 ILE B O 1
ATOM 5304 N N . ASP B 1 326 ? -8.07 -23.172 -17.531 1 91 326 ASP B N 1
ATOM 5305 C CA . ASP B 1 326 ? -6.914 -23.016 -18.406 1 91 326 ASP B CA 1
ATOM 5306 C C . ASP B 1 326 ? -5.613 -22.969 -17.609 1 91 326 ASP B C 1
ATOM 5308 O O . ASP B 1 326 ? -5.465 -22.156 -16.703 1 91 326 ASP B O 1
ATOM 5312 N N . PRO B 1 327 ? -4.625 -23.781 -18 1 92.62 327 PRO B N 1
ATOM 5313 C CA . PRO B 1 327 ? -3.393 -23.891 -17.219 1 92.62 327 PRO B CA 1
ATOM 5314 C C . PRO B 1 327 ? -2.574 -22.594 -17.234 1 92.62 327 PRO B C 1
ATOM 5316 O O . PRO B 1 327 ? -1.802 -22.344 -16.312 1 92.62 327 PRO B O 1
ATOM 5319 N N . ASP B 1 328 ? -2.768 -21.797 -18.25 1 90.81 328 ASP B N 1
ATOM 5320 C CA . ASP B 1 328 ? -1.956 -20.578 -18.375 1 90.81 328 ASP B CA 1
ATOM 5321 C C . ASP B 1 328 ? -2.494 -19.469 -17.5 1 90.81 328 ASP B C 1
ATOM 5323 O O . ASP B 1 328 ? -1.771 -18.516 -17.172 1 90.81 328 ASP B O 1
ATOM 5327 N N . PHE B 1 329 ? -3.754 -19.594 -17.078 1 92.69 329 PHE B N 1
ATOM 5328 C CA . PHE B 1 329 ? -4.367 -18.422 -16.469 1 92.69 329 PHE B CA 1
ATOM 5329 C C . PHE B 1 329 ? -4.93 -18.75 -15.102 1 92.69 329 PHE B C 1
ATOM 5331 O O . PHE B 1 329 ? -5.715 -17.984 -14.539 1 92.69 329 PHE B O 1
ATOM 5338 N N . MET B 1 330 ? -4.492 -19.906 -14.617 1 92.06 330 MET B N 1
ATOM 5339 C CA . MET B 1 330 ? -4.914 -20.328 -13.289 1 92.06 330 MET B CA 1
ATOM 5340 C C . MET B 1 330 ? -4.613 -19.266 -12.242 1 92.06 330 MET B C 1
ATOM 5342 O O . MET B 1 330 ? -5.461 -18.953 -11.406 1 92.06 330 MET B O 1
ATOM 5346 N N . GLU B 1 331 ? -3.48 -18.672 -12.305 1 92 331 GLU B N 1
ATOM 5347 C CA . GLU B 1 331 ? -3.084 -17.703 -11.289 1 92 331 GLU B CA 1
ATOM 5348 C C . GLU B 1 331 ? -3.857 -16.406 -11.438 1 92 331 GLU B C 1
ATOM 5350 O O . GLU B 1 331 ? -4.285 -15.805 -10.445 1 92 331 GLU B O 1
ATOM 5355 N N . ALA B 1 332 ? -4.02 -15.969 -12.672 1 95.62 332 ALA B N 1
ATOM 5356 C CA . ALA B 1 332 ? -4.832 -14.773 -12.891 1 95.62 332 ALA B CA 1
ATOM 5357 C C . ALA B 1 332 ? -6.258 -14.977 -12.383 1 95.62 332 ALA B C 1
ATOM 5359 O O . ALA B 1 332 ? -6.836 -14.086 -11.766 1 95.62 332 ALA B O 1
ATOM 5360 N N . MET B 1 333 ? -6.773 -16.156 -12.625 1 95.75 333 MET B N 1
ATOM 5361 C CA . MET B 1 333 ? -8.109 -16.5 -12.141 1 95.75 333 MET B CA 1
ATOM 5362 C C . MET B 1 333 ? -8.148 -16.5 -10.609 1 95.75 333 MET B C 1
ATOM 5364 O O . MET B 1 333 ? -9.133 -16.047 -10.016 1 95.75 333 MET B O 1
ATOM 5368 N N . ALA B 1 334 ? -7.121 -16.984 -10.062 1 95.94 334 ALA B N 1
ATOM 5369 C CA . ALA B 1 334 ? -7.039 -17.047 -8.602 1 95.94 334 ALA B CA 1
ATOM 5370 C C . ALA B 1 334 ? -7.117 -15.648 -7.996 1 95.94 334 ALA B C 1
ATOM 5372 O O . ALA B 1 334 ? -7.809 -15.438 -6.996 1 95.94 334 ALA B O 1
ATOM 5373 N N . PHE B 1 335 ? -6.48 -14.703 -8.594 1 97.81 335 PHE B N 1
ATOM 5374 C CA . PHE B 1 335 ? -6.465 -13.359 -8.031 1 97.81 335 PHE B CA 1
ATOM 5375 C C . PHE B 1 335 ? -7.777 -12.641 -8.32 1 97.81 335 PHE B C 1
ATOM 5377 O O . PHE B 1 335 ? -8.219 -11.805 -7.523 1 97.81 335 PHE B O 1
ATOM 5384 N N . ALA B 1 336 ? -8.438 -12.961 -9.453 1 98.25 336 ALA B N 1
ATOM 5385 C CA . ALA B 1 336 ? -9.812 -12.5 -9.633 1 98.25 336 ALA B CA 1
ATOM 5386 C C . ALA B 1 336 ? -10.719 -13.039 -8.539 1 98.25 336 ALA B C 1
ATOM 5388 O O . ALA B 1 336 ? -11.555 -12.305 -8 1 98.25 336 ALA B O 1
ATOM 5389 N N . TRP B 1 337 ? -10.523 -14.281 -8.234 1 97.75 337 TRP B N 1
ATOM 5390 C CA . TRP B 1 337 ? -11.305 -14.93 -7.191 1 97.75 337 TRP B CA 1
ATOM 5391 C C . TRP B 1 337 ? -11.047 -14.297 -5.828 1 97.75 337 TRP B C 1
ATOM 5393 O O . TRP B 1 337 ? -11.977 -14.055 -5.059 1 97.75 337 TRP B O 1
ATOM 5403 N N . LEU B 1 338 ? -9.812 -14.008 -5.504 1 98.44 338 LEU B N 1
ATOM 5404 C CA . LEU B 1 338 ? -9.461 -13.367 -4.242 1 98.44 338 LEU B CA 1
ATOM 5405 C C . LEU B 1 338 ? -10.102 -11.992 -4.133 1 98.44 338 LEU B C 1
ATOM 5407 O O . LEU B 1 338 ? -10.523 -11.586 -3.045 1 98.44 338 LEU B O 1
ATOM 5411 N N . ALA B 1 339 ? -10.133 -11.273 -5.266 1 98.69 339 ALA B N 1
ATOM 5412 C CA . ALA B 1 339 ? -10.82 -9.984 -5.266 1 98.69 339 ALA B CA 1
ATOM 5413 C C . ALA B 1 339 ? -12.297 -10.148 -4.895 1 98.69 339 ALA B C 1
ATOM 5415 O O . ALA B 1 339 ? -12.828 -9.391 -4.086 1 98.69 339 ALA B O 1
ATOM 5416 N N . MET B 1 340 ? -12.938 -11.125 -5.465 1 98.06 340 MET B N 1
ATOM 5417 C CA . MET B 1 340 ? -14.336 -11.414 -5.148 1 98.06 340 MET B CA 1
ATOM 5418 C C . MET B 1 340 ? -14.5 -11.734 -3.668 1 98.06 340 MET B C 1
ATOM 5420 O O . MET B 1 340 ? -15.43 -11.234 -3.021 1 98.06 340 MET B O 1
ATOM 5424 N N . ARG B 1 341 ? -13.602 -12.539 -3.129 1 98.12 341 ARG B N 1
ATOM 5425 C CA . ARG B 1 341 ? -13.664 -12.898 -1.718 1 98.12 341 ARG B CA 1
ATOM 5426 C C . ARG B 1 341 ? -13.547 -11.672 -0.826 1 98.12 341 ARG B C 1
ATOM 5428 O O . ARG B 1 341 ? -14.273 -11.539 0.157 1 98.12 341 ARG B O 1
ATOM 5435 N N . THR B 1 342 ? -12.602 -10.781 -1.155 1 98.62 342 THR B N 1
ATOM 5436 C CA . THR B 1 342 ? -12.383 -9.578 -0.368 1 98.62 342 THR B CA 1
ATOM 5437 C C . THR B 1 342 ? -13.648 -8.719 -0.322 1 98.62 342 THR B C 1
ATOM 5439 O O . THR B 1 342 ? -14.086 -8.312 0.755 1 98.62 342 THR B O 1
ATOM 5442 N N . LEU B 1 343 ? -14.203 -8.469 -1.469 1 97.88 343 LEU B N 1
ATOM 5443 C CA . LEU B 1 343 ? -15.406 -7.641 -1.536 1 97.88 343 LEU B CA 1
ATOM 5444 C C . LEU B 1 343 ? -16.562 -8.289 -0.772 1 97.88 343 LEU B C 1
ATOM 5446 O O . LEU B 1 343 ? -17.391 -7.594 -0.19 1 97.88 343 LEU B O 1
ATOM 5450 N N . ALA B 1 344 ? -16.562 -9.602 -0.732 1 97.31 344 ALA B N 1
ATOM 5451 C CA . ALA B 1 344 ? -17.609 -10.344 -0.042 1 97.31 344 ALA B CA 1
ATOM 5452 C C . ALA B 1 344 ? -17.266 -10.547 1.429 1 97.31 344 ALA B C 1
ATOM 5454 O O . ALA B 1 344 ? -18.016 -11.188 2.17 1 97.31 344 ALA B O 1
ATOM 5455 N N . ARG B 1 345 ? -16.094 -10.07 1.883 1 97.69 345 ARG B N 1
ATOM 5456 C CA . ARG B 1 345 ? -15.609 -10.195 3.252 1 97.69 345 ARG B CA 1
ATOM 5457 C C . ARG B 1 345 ? -15.445 -11.664 3.637 1 97.69 345 ARG B C 1
ATOM 5459 O O . ARG B 1 345 ? -15.859 -12.078 4.719 1 97.69 345 ARG B O 1
ATOM 5466 N N . LEU B 1 346 ? -14.914 -12.422 2.684 1 97.81 346 LEU B N 1
ATOM 5467 C CA . LEU B 1 346 ? -14.602 -13.828 2.889 1 97.81 346 LEU B CA 1
ATOM 5468 C C . LEU B 1 346 ? -13.094 -14.047 2.947 1 97.81 346 LEU B C 1
ATOM 5470 O O . LEU B 1 346 ? -12.328 -13.305 2.324 1 97.81 346 LEU B O 1
ATOM 5474 N N . PRO B 1 347 ? -12.625 -15.047 3.688 1 97.75 347 PRO B N 1
ATOM 5475 C CA . PRO B 1 347 ? -11.188 -15.305 3.781 1 97.75 347 PRO B CA 1
ATOM 5476 C C . PRO B 1 347 ? -10.578 -15.742 2.449 1 97.75 347 PRO B C 1
ATOM 5478 O O . PRO B 1 347 ? -11.258 -16.375 1.639 1 97.75 347 PRO B O 1
ATOM 5481 N N . GLY B 1 348 ? -9.32 -15.391 2.293 1 96.94 348 GLY B N 1
ATOM 5482 C CA . GLY B 1 348 ? -8.602 -15.781 1.088 1 96.94 348 GLY B CA 1
ATOM 5483 C C . GLY B 1 348 ? -7.438 -16.719 1.361 1 96.94 348 GLY B C 1
ATOM 5484 O O . GLY B 1 348 ? -6.887 -17.312 0.436 1 96.94 348 GLY B O 1
ATOM 5485 N N . ASN B 1 349 ? -7.062 -16.906 2.65 1 94.75 349 ASN B N 1
ATOM 5486 C CA . ASN B 1 349 ? -5.914 -17.734 2.988 1 94.75 349 ASN B CA 1
ATOM 5487 C C . ASN B 1 349 ? -6.344 -19.078 3.58 1 94.75 349 ASN B C 1
ATOM 5489 O O . ASN B 1 349 ? -7.512 -19.25 3.938 1 94.75 349 ASN B O 1
ATOM 5493 N N . ILE B 1 350 ? -5.426 -19.984 3.492 1 93.81 350 ILE B N 1
ATOM 5494 C CA . ILE B 1 350 ? -5.531 -21.25 4.207 1 93.81 350 ILE B CA 1
ATOM 5495 C C . ILE B 1 350 ? -4.461 -21.328 5.297 1 93.81 350 ILE B C 1
ATOM 5497 O O . ILE B 1 350 ? -3.293 -21.594 5.008 1 93.81 350 ILE B O 1
ATOM 5501 N N . PRO B 1 351 ? -4.859 -21.188 6.547 1 93.5 351 PRO B N 1
ATOM 5502 C CA . PRO B 1 351 ? -3.893 -21.141 7.645 1 93.5 351 PRO B CA 1
ATOM 5503 C C . PRO B 1 351 ? -2.967 -22.359 7.672 1 93.5 351 PRO B C 1
ATOM 5505 O O . PRO B 1 351 ? -1.771 -22.219 7.949 1 93.5 351 PRO B O 1
ATOM 5508 N N . ALA B 1 352 ? -3.432 -23.484 7.324 1 89.69 352 ALA B N 1
ATOM 5509 C CA . ALA B 1 352 ? -2.635 -24.703 7.332 1 89.69 352 ALA B CA 1
ATOM 5510 C C . ALA B 1 352 ? -1.496 -24.625 6.316 1 89.69 352 ALA B C 1
ATOM 5512 O O . ALA B 1 352 ? -0.481 -25.312 6.457 1 89.69 352 ALA B O 1
ATOM 5513 N N . VAL B 1 353 ? -1.656 -23.812 5.352 1 90.31 353 VAL B N 1
ATOM 5514 C CA . VAL B 1 353 ? -0.675 -23.703 4.277 1 90.31 353 VAL B CA 1
ATOM 5515 C C . VAL B 1 353 ? 0.302 -22.578 4.586 1 90.31 353 VAL B C 1
ATOM 5517 O O . VAL B 1 353 ? 1.519 -22.75 4.484 1 90.31 353 VAL B O 1
ATOM 5520 N N . THR B 1 354 ? -0.215 -21.422 4.961 1 91 354 THR B N 1
ATOM 5521 C CA . THR B 1 354 ? 0.632 -20.25 5.141 1 91 354 THR B CA 1
ATOM 5522 C C . THR B 1 354 ? 1.146 -20.172 6.574 1 91 354 THR B C 1
ATOM 5524 O O . THR B 1 354 ? 2.08 -19.422 6.863 1 91 354 THR B O 1
ATOM 5527 N N . ARG B 1 355 ? 0.438 -20.844 7.535 1 91.19 355 ARG B N 1
ATOM 5528 C CA . ARG B 1 355 ? 0.761 -20.875 8.961 1 91.19 355 ARG B CA 1
ATOM 5529 C C . ARG B 1 355 ? 0.243 -19.625 9.664 1 91.19 355 ARG B C 1
ATOM 5531 O O . ARG B 1 355 ? 0.644 -19.328 10.789 1 91.19 355 ARG B O 1
ATOM 5538 N N . ALA B 1 356 ? -0.582 -18.859 8.977 1 94.19 356 ALA B N 1
ATOM 5539 C CA . ALA B 1 356 ? -1.199 -17.703 9.625 1 94.19 356 ALA B CA 1
ATOM 5540 C C . ALA B 1 356 ? -2.031 -18.125 10.828 1 94.19 356 ALA B C 1
ATOM 5542 O O . ALA B 1 356 ? -2.516 -19.266 10.883 1 94.19 356 ALA B O 1
ATOM 5543 N N . GLN B 1 357 ? -2.109 -17.234 11.789 1 96.12 357 GLN B N 1
ATOM 5544 C CA . GLN B 1 357 ? -2.943 -17.5 12.961 1 96.12 357 GLN B CA 1
ATOM 5545 C C . GLN B 1 357 ? -4.422 -17.328 12.633 1 96.12 357 GLN B C 1
ATOM 5547 O O . GLN B 1 357 ? -5.066 -16.391 13.133 1 96.12 357 GLN B O 1
ATOM 5552 N N . GLY B 1 358 ? -5.012 -18.188 11.805 1 96.31 358 GLY B N 1
ATOM 5553 C CA . GLY B 1 358 ? -6.422 -18.188 11.453 1 96.31 358 GLY B CA 1
ATOM 5554 C C . GLY B 1 358 ? -6.684 -17.625 10.062 1 96.31 358 GLY B C 1
ATOM 5555 O O . GLY B 1 358 ? -5.762 -17.141 9.398 1 96.31 358 GLY B O 1
ATOM 5556 N N . GLU B 1 359 ? -7.969 -17.672 9.641 1 97.5 359 GLU B N 1
ATOM 5557 C CA . GLU B 1 359 ? -8.406 -17.141 8.359 1 97.5 359 GLU B CA 1
ATOM 5558 C C . GLU B 1 359 ? -8.414 -15.609 8.367 1 97.5 359 GLU B C 1
ATOM 5560 O O . GLU B 1 359 ? -8.672 -14.992 9.398 1 97.5 359 GLU B O 1
ATOM 5565 N N . ARG B 1 360 ? -8.094 -15.031 7.223 1 98.31 360 ARG B N 1
ATOM 5566 C CA . ARG B 1 360 ? -8.102 -13.578 7.07 1 98.31 360 ARG B CA 1
ATOM 5567 C C . ARG B 1 360 ? -8.719 -13.172 5.738 1 98.31 360 ARG B C 1
ATOM 5569 O O . ARG B 1 360 ? -8.57 -13.875 4.734 1 98.31 360 ARG B O 1
ATOM 5576 N N . ILE B 1 361 ? -9.477 -12.047 5.742 1 98.56 361 ILE B N 1
ATOM 5577 C CA . ILE B 1 361 ? -9.805 -11.352 4.504 1 98.56 361 ILE B CA 1
ATOM 5578 C C . ILE B 1 361 ? -8.547 -10.703 3.928 1 98.56 361 ILE B C 1
ATOM 5580 O O . ILE B 1 361 ? -7.984 -9.789 4.527 1 98.56 361 ILE B O 1
ATOM 5584 N N . LEU B 1 362 ? -8.102 -11.219 2.789 1 98.5 362 LEU B N 1
ATOM 5585 C CA . LEU B 1 362 ? -6.863 -10.719 2.197 1 98.5 362 LEU B CA 1
ATOM 5586 C C . LEU B 1 362 ? -7.141 -9.539 1.275 1 98.5 362 LEU B C 1
ATOM 5588 O O . LEU B 1 362 ? -8.242 -9.398 0.745 1 98.5 362 LEU B O 1
ATOM 5592 N N . GLY B 1 363 ? -6.137 -8.641 1.158 1 98.5 363 GLY B N 1
ATOM 5593 C CA . GLY B 1 363 ? -6.188 -7.582 0.165 1 98.5 363 GLY B CA 1
ATOM 5594 C C . GLY B 1 363 ? -6.738 -6.281 0.712 1 98.5 363 GLY B C 1
ATOM 5595 O O . GLY B 1 363 ? -7.363 -6.262 1.774 1 98.5 363 GLY B O 1
ATOM 5596 N N . ALA B 1 364 ? -6.43 -5.246 0.04 1 98.81 364 ALA B N 1
ATOM 5597 C CA . ALA B 1 364 ? -6.941 -3.902 0.291 1 98.81 364 ALA B CA 1
ATOM 5598 C C . ALA B 1 364 ? -7.801 -3.416 -0.874 1 98.81 364 ALA B C 1
ATOM 5600 O O . ALA B 1 364 ? -7.512 -3.717 -2.035 1 98.81 364 ALA B O 1
ATOM 5601 N N . ILE B 1 365 ? -8.844 -2.666 -0.571 1 98.94 365 ILE B N 1
ATOM 5602 C CA . ILE B 1 365 ? -9.789 -2.18 -1.571 1 98.94 365 ILE B CA 1
ATOM 5603 C C . ILE B 1 365 ? -9.422 -0.752 -1.974 1 98.94 365 ILE B C 1
ATOM 5605 O O . ILE B 1 365 ? -9.398 0.15 -1.133 1 98.94 365 ILE B O 1
ATOM 5609 N N . TYR B 1 366 ? -9.102 -0.538 -3.205 1 98.88 366 TYR B N 1
ATOM 5610 C CA . TYR B 1 366 ? -8.844 0.771 -3.795 1 98.88 366 TYR B CA 1
ATOM 5611 C C . TYR B 1 366 ? -10 1.2 -4.691 1 98.88 366 TYR B C 1
ATOM 5613 O O . TYR B 1 366 ? -10.141 0.71 -5.812 1 98.88 366 TYR B O 1
ATOM 5621 N N . PRO B 1 367 ? -10.789 2.135 -4.223 1 98.06 367 PRO B N 1
ATOM 5622 C CA . PRO B 1 367 ? -11.977 2.535 -4.977 1 98.06 367 PRO B CA 1
ATOM 5623 C C . PRO B 1 367 ? -11.633 3.182 -6.316 1 98.06 367 PRO B C 1
ATOM 5625 O O . PRO B 1 367 ? -10.578 3.797 -6.457 1 98.06 367 PRO B O 1
ATOM 5628 N N . ALA B 1 368 ? -12.57 3.018 -7.289 1 95.69 368 ALA B N 1
ATOM 5629 C CA . ALA B 1 368 ? -12.422 3.688 -8.578 1 95.69 368 ALA B CA 1
ATOM 5630 C C . ALA B 1 368 ? -12.773 5.168 -8.469 1 95.69 368 ALA B C 1
ATOM 5632 O O . ALA B 1 368 ? -13.57 5.562 -7.613 1 95.69 368 ALA B O 1
#

Nearest PDB structures (foldseek):
  3qbx-assembly1_B  TM=9.551E-01  e=2.009E-45  Pseudomonas aeruginosa
  3cqy-assembly1_A  TM=9.450E-01  e=3.972E-45  Shewanella oneidensis MR-1
  3qbw-assembly1_A  TM=9.485E-01  e=3.418E-42  Pseudomonas aeruginosa
  4mo5-assembly1_B  TM=9.414E-01  e=7.569E-42  Pseudomonas aeruginosa
  4mo5-assembly1_A  TM=8.636E-01  e=6.383E-42  Pseudomonas aeruginosa

InterPro domains:
  IPR005338 Anhydro-N-acetylmuramic acid kinase [MF_01270] (5-368)
  IPR005338 Anhydro-N-acetylmuramic acid kinase [PF03702] (7-368)
  IPR005338 Anhydro-N-acetylmuramic acid kinase [PTHR30605] (5-367)
  IPR043129 ATPase, nucleotide binding domain [SSF53067] (67-342)

Solvent-accessible surface area (backbone atoms only — not comparable to full-atom values): 37175 Å² total; per-residue (Å²): 127,85,83,74,65,28,23,27,8,32,33,33,61,91,70,57,59,32,38,32,35,24,32,33,32,68,85,55,90,52,65,41,79,75,46,74,49,77,44,70,51,55,69,69,58,38,50,52,52,52,48,58,42,70,45,76,53,43,40,60,71,60,50,47,33,51,22,51,54,53,24,52,50,52,28,48,50,52,52,50,48,30,57,76,65,70,46,63,62,89,52,41,69,32,32,6,38,59,34,38,73,36,46,80,42,49,86,52,96,57,53,44,70,40,52,45,53,41,53,42,40,31,6,60,71,56,63,28,25,23,26,28,63,43,38,52,35,36,35,48,43,63,12,50,42,42,73,56,56,52,47,47,51,44,66,64,38,33,88,85,41,50,27,29,33,38,35,38,20,35,40,47,22,35,39,26,36,39,32,65,89,70,72,46,56,47,36,33,44,45,47,56,32,40,42,60,44,22,52,46,27,34,74,76,64,73,29,79,51,55,70,42,21,56,56,25,64,74,29,53,67,40,63,69,54,41,56,57,56,64,62,46,67,72,72,73,57,65,82,69,40,80,81,51,67,89,62,60,34,70,65,50,51,49,57,51,52,69,74,43,75,93,70,55,72,40,21,47,41,20,20,43,42,48,46,29,27,48,38,49,54,69,67,51,74,65,88,67,41,46,36,38,31,27,20,30,68,44,53,54,17,52,44,40,52,49,49,37,38,68,72,34,77,90,34,50,67,42,46,28,49,81,76,66,39,55,29,80,43,48,63,8,45,35,29,14,49,40,30,54,26,34,78,67,70,31,58,40,55,48,28,76,33,24,53,18,76,53,73,41,46,30,29,27,42,22,62,81,126,86,84,72,67,28,23,27,8,34,33,35,62,91,67,57,59,32,38,32,35,26,32,32,30,68,86,55,92,52,67,42,79,75,47,73,49,76,45,72,51,54,68,67,58,39,50,51,51,54,48,57,43,70,44,76,55,42,41,59,72,60,54,48,34,52,23,50,54,51,24,52,50,53,29,47,50,52,52,50,46,29,58,76,65,71,47,64,62,89,52,39,68,31,32,6,39,59,35,38,73,35,46,79,41,48,85,52,96,56,54,45,68,41,53,45,54,42,52,43,39,32,5,61,72,57,61,28,25,23,26,28,62,42,38,53,34,37,35,47,40,62,12,51,42,43,73,56,56,50,46,45,51,44,66,64,37,33,90,85,40,51,27,27,33,40,36,38,20,37,39,46,21,35,40,28,38,37,32,65,90,70,71,46,56,46,39,32,45,48,46,56,30,41,43,59,42,23,53,46,28,34,72,76,66,73,30,80,51,54,70,43,20,56,57,26,66,74,29,53,67,41,64,70,55,41,55,58,56,64,64,46,67,72,72,74,57,65,83,69,41,81,81,51,65,87,63,61,34,70,68,51,51,49,59,50,52,69,75,43,74,92,71,53,72,39,21,49,40,21,22,42,41,47,46,30,27,48,37,49,56,70,66,51,74,66,89,69,41,46,36,38,31,27,20,30,68,43,53,56,17,51,44,41,50,51,50,37,35,68,72,33,77,89,33,50,67,41,45,26,48,82,76,69,38,54,28,81,43,48,64,10,44,35,30,15,49,40,30,53,26,33,78,67,69,31,59,41,56,48,27,78,33,26,54,19,76,54,74,40,45,30,29,28,41,22,60,82